Protein AF-A0A212L6D0-F1 (afdb_monomer)

Mean predicted aligned error: 15.51 Å

InterPro domains:
  IPR014729 Rossmann-like alpha/beta/alpha sandwich fold [G3DSA:3.40.50.620] (109-262)
  IPR052188 Pyridinium-3,5-bisthiocarboxylic acid mononucleotide synthase-like [PTHR43169] (103-298)

Structure (mmCIF, N/CA/C/O backbone):
data_AF-A0A212L6D0-F1
#
_entry.id   AF-A0A212L6D0-F1
#
loop_
_atom_site.group_PDB
_atom_site.id
_atom_site.type_symbol
_atom_site.label_atom_id
_atom_site.label_alt_id
_atom_site.label_comp_id
_atom_site.label_asym_id
_atom_site.label_entity_id
_atom_site.label_seq_id
_atom_site.pdbx_PDB_ins_code
_atom_site.Cartn_x
_atom_site.Cartn_y
_atom_site.Cartn_z
_atom_site.occupancy
_atom_site.B_iso_or_equiv
_atom_site.auth_seq_id
_atom_site.auth_comp_id
_atom_site.auth_asym_id
_atom_site.auth_atom_id
_atom_site.pdbx_PDB_model_num
ATOM 1 N N . MET A 1 1 ? -40.726 1.818 67.943 1.00 38.50 1 MET A N 1
ATOM 2 C CA . MET A 1 1 ? -40.107 0.473 67.888 1.00 38.50 1 MET A CA 1
ATOM 3 C C . MET A 1 1 ? -39.832 0.197 66.412 1.00 38.50 1 MET A C 1
ATOM 5 O O . MET A 1 1 ? -40.792 0.040 65.682 1.00 38.50 1 MET A O 1
ATOM 9 N N . GLY A 1 2 ? -38.655 0.478 65.840 1.00 34.44 2 GLY A N 1
ATOM 10 C CA . GLY A 1 2 ? -37.339 -0.142 66.085 1.00 34.44 2 GLY A CA 1
ATOM 11 C C . GLY A 1 2 ? -37.244 -1.408 65.209 1.00 34.44 2 GLY A C 1
ATOM 12 O O . GLY A 1 2 ? -38.088 -2.268 65.381 1.00 34.44 2 GLY A O 1
ATOM 13 N N . ALA A 1 3 ? -36.343 -1.602 64.241 1.00 35.47 3 ALA A N 1
ATOM 14 C CA . ALA A 1 3 ? -35.096 -0.932 63.886 1.00 35.47 3 ALA A CA 1
ATOM 15 C C . ALA A 1 3 ? -34.777 -1.126 62.380 1.00 35.47 3 ALA A C 1
ATOM 17 O O . ALA A 1 3 ? -35.154 -2.131 61.781 1.00 35.47 3 ALA A O 1
ATOM 18 N N . ARG A 1 4 ? -34.059 -0.160 61.788 1.00 33.72 4 ARG A N 1
ATOM 19 C CA . ARG A 1 4 ? -33.379 -0.248 60.481 1.00 33.72 4 ARG A CA 1
ATOM 20 C C . ARG A 1 4 ? -31.946 -0.750 60.705 1.00 33.72 4 ARG A C 1
ATOM 22 O O . ARG A 1 4 ? -31.299 -0.273 61.632 1.00 33.72 4 ARG A O 1
ATOM 29 N N . ALA A 1 5 ? -31.437 -1.619 59.831 1.00 37.69 5 ALA A N 1
ATOM 30 C CA . ALA A 1 5 ? -30.016 -1.970 59.753 1.00 37.69 5 ALA A CA 1
ATOM 31 C C . ALA A 1 5 ? -29.409 -1.424 58.447 1.00 37.69 5 ALA A C 1
ATOM 33 O O . ALA A 1 5 ? -29.999 -1.545 57.375 1.00 37.69 5 ALA A O 1
ATOM 34 N N . ALA A 1 6 ? -28.261 -0.764 58.590 1.00 36.19 6 ALA A N 1
ATOM 35 C CA . ALA A 1 6 ? -27.496 -0.047 57.571 1.00 36.19 6 ALA A CA 1
ATOM 36 C C . ALA A 1 6 ? -26.423 -0.947 56.906 1.00 36.19 6 ALA A C 1
ATOM 38 O O . ALA A 1 6 ? -26.093 -1.995 57.464 1.00 36.19 6 ALA A O 1
ATOM 39 N N . PRO A 1 7 ? -25.851 -0.551 55.749 1.00 39.44 7 PRO A N 1
ATOM 40 C CA . PRO A 1 7 ? -24.862 -1.346 55.023 1.00 39.44 7 PRO A CA 1
ATOM 41 C C . PRO A 1 7 ? -23.420 -1.102 55.503 1.00 39.44 7 PRO A C 1
ATOM 43 O O . PRO A 1 7 ? -23.064 -0.010 55.953 1.00 39.44 7 PRO A O 1
ATOM 46 N N . ALA A 1 8 ? -22.578 -2.130 55.364 1.00 32.75 8 ALA A N 1
ATOM 47 C CA . ALA A 1 8 ? -21.166 -2.117 55.728 1.00 32.75 8 ALA A CA 1
ATOM 48 C C . ALA A 1 8 ? -20.314 -1.319 54.722 1.00 32.75 8 ALA A C 1
ATOM 50 O O . ALA A 1 8 ? -20.326 -1.582 53.520 1.00 32.75 8 ALA A O 1
ATOM 51 N N . ARG A 1 9 ? -19.543 -0.359 55.245 1.00 31.88 9 ARG A N 1
ATOM 52 C CA . ARG A 1 9 ? -18.430 0.325 54.574 1.00 31.88 9 ARG A CA 1
ATOM 53 C C . ARG A 1 9 ? -17.124 -0.365 54.968 1.00 31.88 9 ARG A C 1
ATOM 55 O O . ARG A 1 9 ? -16.862 -0.506 56.158 1.00 31.88 9 ARG A O 1
ATOM 62 N N . PHE A 1 10 ? -16.295 -0.715 53.988 1.00 29.38 10 PHE A N 1
ATOM 63 C CA . PHE A 1 10 ? -14.881 -1.027 54.199 1.00 29.38 10 PHE A CA 1
ATOM 64 C C . PHE A 1 10 ? -14.036 0.208 53.856 1.00 29.38 10 PHE A C 1
ATOM 66 O O . PHE A 1 10 ? -14.148 0.766 52.767 1.00 29.38 10 PHE A O 1
ATOM 73 N N . PHE A 1 11 ? -13.215 0.627 54.816 1.00 27.64 11 PHE A N 1
ATOM 74 C CA . PHE A 1 11 ? -12.151 1.626 54.708 1.00 27.64 11 PHE A CA 1
ATOM 75 C C . PHE A 1 11 ? -10.842 0.929 55.082 1.00 27.64 11 PHE A C 1
ATOM 77 O O . PHE A 1 11 ? -10.840 0.231 56.085 1.00 27.64 11 PHE A O 1
ATOM 84 N N . TYR A 1 12 ? -9.785 1.130 54.296 1.00 30.92 12 TYR A N 1
ATOM 85 C CA . TYR A 1 12 ? -8.339 1.142 54.612 1.00 30.92 12 TYR A CA 1
ATOM 86 C C . TYR A 1 12 ? -7.642 1.140 53.238 1.00 30.92 12 TYR A C 1
ATOM 88 O O . TYR A 1 12 ? -8.017 0.355 52.378 1.00 30.92 12 TYR A O 1
ATOM 96 N N . GLY A 1 13 ? -6.667 1.962 52.876 1.00 28.12 13 GLY A N 1
ATOM 97 C CA . GLY A 1 13 ? -5.874 2.991 53.533 1.00 28.12 13 GLY A CA 1
ATOM 98 C C . GLY A 1 13 ? -4.704 3.245 52.572 1.00 28.12 13 GLY A C 1
ATOM 99 O O . GLY A 1 13 ? -4.047 2.297 52.152 1.00 28.12 13 GLY A O 1
ATOM 100 N N . ALA A 1 14 ? -4.499 4.490 52.148 1.00 26.52 14 ALA A N 1
ATOM 101 C CA . ALA A 1 14 ? -3.401 4.877 51.266 1.00 26.52 14 ALA A CA 1
ATOM 102 C C . ALA A 1 14 ? -2.130 5.145 52.084 1.00 26.52 14 ALA A C 1
ATOM 104 O O . ALA A 1 14 ? -2.196 5.913 53.040 1.00 26.52 14 ALA A O 1
ATOM 105 N N . VAL A 1 15 ? -0.986 4.584 51.676 1.00 31.80 15 VAL A N 1
ATOM 106 C CA . VAL A 1 15 ? 0.363 5.077 52.014 1.00 31.80 15 VAL A CA 1
ATOM 107 C C . VAL A 1 15 ? 1.294 4.793 50.824 1.00 31.80 15 VAL A C 1
ATOM 109 O O . VAL A 1 15 ? 1.390 3.657 50.366 1.00 31.80 15 VAL A O 1
ATOM 112 N N . ALA A 1 16 ? 1.949 5.837 50.315 1.00 30.02 16 ALA A N 1
ATOM 113 C CA . ALA A 1 16 ? 3.024 5.794 49.317 1.00 30.02 16 ALA A CA 1
ATOM 114 C C . ALA A 1 16 ? 4.399 6.035 50.007 1.00 30.02 16 ALA A C 1
ATOM 116 O O . ALA A 1 16 ? 4.453 6.102 51.232 1.00 30.02 16 ALA A O 1
ATOM 117 N N . PRO A 1 17 ? 5.514 6.198 49.273 1.00 37.38 17 PRO A N 1
ATOM 118 C CA . PRO A 1 17 ? 6.480 5.162 48.922 1.00 37.38 17 PRO A CA 1
ATOM 119 C C . PRO A 1 17 ? 7.820 5.307 49.678 1.00 37.38 17 PRO A C 1
ATOM 121 O O . PRO A 1 17 ? 8.204 6.403 50.075 1.00 37.38 17 PRO A O 1
ATOM 124 N N . HIS A 1 18 ? 8.592 4.221 49.789 1.00 29.52 18 HIS A N 1
ATOM 125 C CA . HIS A 1 18 ? 10.005 4.287 50.180 1.00 29.52 18 HIS A CA 1
ATOM 126 C C . HIS A 1 18 ? 10.903 3.659 49.111 1.00 29.52 18 HIS A C 1
ATOM 128 O O . HIS A 1 18 ? 10.742 2.505 48.722 1.00 29.52 18 HIS A O 1
ATOM 134 N N . ALA A 1 19 ? 11.845 4.478 48.648 1.00 26.98 19 ALA A N 1
ATOM 135 C CA . ALA A 1 19 ? 12.998 4.120 47.842 1.00 26.98 19 ALA A CA 1
ATOM 136 C C . ALA A 1 19 ? 13.930 3.154 48.589 1.00 26.98 19 ALA A C 1
ATOM 138 O O . ALA A 1 19 ? 14.039 3.252 49.805 1.00 26.98 19 ALA A O 1
ATOM 139 N N . HIS A 1 20 ? 14.639 2.290 47.856 1.00 28.92 20 HIS A N 1
ATOM 140 C CA . HIS A 1 20 ? 16.088 2.074 47.983 1.00 28.92 20 HIS A CA 1
ATOM 141 C C . HIS A 1 20 ? 16.560 1.033 46.955 1.00 28.92 20 HIS A C 1
ATOM 143 O O . HIS A 1 20 ? 16.140 -0.120 46.960 1.00 28.92 20 HIS A O 1
ATOM 149 N N . ALA A 1 21 ? 17.460 1.466 46.072 1.00 27.44 21 ALA A N 1
ATOM 150 C CA . ALA A 1 21 ? 18.316 0.601 45.268 1.00 27.44 21 ALA A CA 1
ATOM 151 C C . ALA A 1 21 ? 19.416 -0.034 46.137 1.00 27.44 21 ALA A C 1
ATOM 153 O O . ALA A 1 21 ? 19.809 0.561 47.146 1.00 27.44 21 ALA A O 1
ATOM 154 N N . PRO A 1 22 ? 20.027 -1.136 45.672 1.00 30.22 22 PRO A N 1
ATOM 155 C CA . PRO A 1 22 ? 21.449 -1.321 45.906 1.00 30.22 22 PRO A CA 1
ATOM 156 C C . PRO A 1 22 ? 22.227 -1.580 44.612 1.00 30.22 22 PRO A C 1
ATOM 158 O O . PRO A 1 22 ? 21.891 -2.425 43.785 1.00 30.22 22 PRO A O 1
ATOM 161 N N . SER A 1 23 ? 23.320 -0.833 44.489 1.00 25.72 23 SER A N 1
ATOM 162 C CA . SER A 1 23 ? 24.443 -1.085 43.598 1.00 25.72 23 SER A CA 1
ATOM 163 C C . SER A 1 23 ? 25.218 -2.329 44.034 1.00 25.72 23 SER A C 1
ATOM 165 O O . SER A 1 23 ? 25.526 -2.453 45.218 1.00 25.72 23 SER A O 1
ATOM 167 N N . PHE A 1 24 ? 25.677 -3.147 43.088 1.00 27.58 24 PHE A N 1
ATOM 168 C CA . PHE A 1 24 ? 26.838 -4.011 43.303 1.00 27.58 24 PHE A CA 1
ATOM 169 C C . PHE A 1 24 ? 27.810 -3.899 42.122 1.00 27.58 24 PHE A C 1
ATOM 171 O O . PHE A 1 24 ? 27.491 -4.235 40.984 1.00 27.58 24 PHE A O 1
ATOM 178 N N . ARG A 1 25 ? 29.008 -3.388 42.427 1.00 26.41 25 ARG A N 1
ATOM 179 C CA . ARG A 1 25 ? 30.242 -3.498 41.641 1.00 26.41 25 ARG A CA 1
ATOM 180 C C . ARG A 1 25 ? 31.209 -4.423 42.386 1.00 26.41 25 ARG A C 1
ATOM 182 O O . ARG A 1 25 ? 31.272 -4.351 43.610 1.00 26.41 25 ARG A O 1
ATOM 189 N N . ASN A 1 26 ? 32.012 -5.135 41.588 1.00 27.66 26 ASN A N 1
ATOM 190 C CA . ASN A 1 26 ? 33.312 -5.804 41.819 1.00 27.66 26 ASN A CA 1
ATOM 191 C C . ASN A 1 26 ? 33.210 -7.314 41.546 1.00 27.66 26 ASN A C 1
ATOM 193 O O . ASN A 1 26 ? 32.371 -7.966 42.145 1.00 27.66 26 ASN A O 1
ATOM 197 N N . ALA A 1 27 ? 33.891 -7.935 40.575 1.00 25.94 27 ALA A N 1
ATOM 198 C CA . ALA A 1 27 ? 35.272 -7.895 40.055 1.00 25.94 27 ALA A CA 1
ATOM 199 C C . ALA A 1 27 ? 36.012 -9.198 40.422 1.00 25.94 27 ALA A C 1
ATOM 201 O O . ALA A 1 27 ? 36.077 -9.539 41.598 1.00 25.94 27 ALA A O 1
ATOM 202 N N . ARG A 1 28 ? 36.678 -9.781 39.403 1.00 27.38 28 ARG A N 1
ATOM 203 C CA . ARG A 1 28 ? 37.633 -10.923 39.408 1.00 27.38 28 ARG A CA 1
ATOM 204 C C . ARG A 1 28 ? 36.931 -12.296 39.505 1.00 27.38 28 ARG A C 1
ATOM 206 O O . ARG A 1 28 ? 35.978 -12.427 40.246 1.00 27.38 28 ARG A O 1
ATOM 213 N N . GLU A 1 29 ? 37.251 -13.326 38.719 1.00 27.86 29 GLU A N 1
ATOM 214 C CA . GLU A 1 29 ? 38.544 -13.816 38.220 1.00 27.86 29 GLU A CA 1
ATOM 215 C C . GLU A 1 29 ? 38.419 -14.522 36.846 1.00 27.86 29 GLU A C 1
ATOM 217 O O . GLU A 1 29 ? 37.369 -15.055 36.493 1.00 27.86 29 GLU A O 1
ATOM 222 N N . LYS A 1 30 ? 39.516 -14.524 36.073 1.00 26.84 30 LYS A N 1
ATOM 223 C CA . LYS A 1 30 ? 39.726 -15.364 34.876 1.00 26.84 30 LYS A CA 1
ATOM 224 C C . LYS A 1 30 ? 40.267 -16.740 35.291 1.00 26.84 30 LYS A C 1
ATOM 226 O O . LYS A 1 30 ? 41.012 -16.801 36.267 1.00 26.84 30 LYS A O 1
ATOM 231 N N . PRO A 1 31 ? 40.114 -17.757 34.428 1.00 30.00 31 PRO A N 1
ATOM 232 C CA . PRO A 1 31 ? 41.251 -18.612 34.107 1.00 30.00 31 PRO A CA 1
ATOM 233 C C . PRO A 1 31 ? 41.596 -18.577 32.616 1.00 30.00 31 PRO A C 1
ATOM 235 O O . PRO A 1 31 ? 40.745 -18.455 31.736 1.00 30.00 31 PRO A O 1
ATOM 238 N N . GLU A 1 32 ? 42.898 -18.639 32.376 1.00 27.30 32 GLU A N 1
ATOM 239 C CA . GLU A 1 32 ? 43.568 -18.766 31.090 1.00 27.30 32 GLU A CA 1
ATOM 240 C C . GLU A 1 32 ? 43.300 -20.141 30.468 1.00 27.30 32 GLU A C 1
ATOM 242 O O . GLU A 1 32 ? 43.440 -21.150 31.152 1.00 27.30 32 GLU A O 1
ATOM 247 N N . GLU A 1 33 ? 43.054 -20.209 29.155 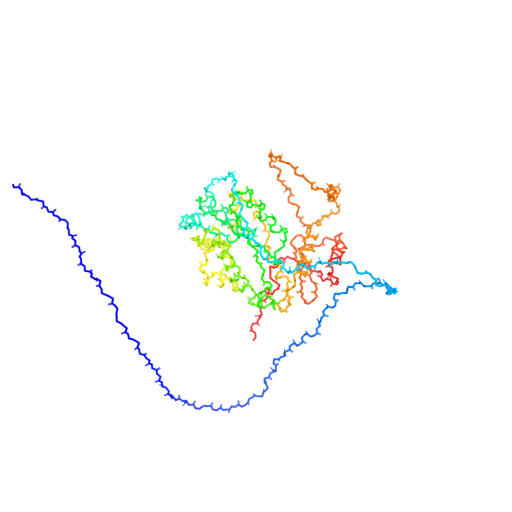1.00 30.36 33 GLU A N 1
ATOM 248 C CA . GLU A 1 33 ? 43.384 -21.422 28.404 1.00 30.36 33 GLU A CA 1
ATOM 249 C C . GLU A 1 33 ? 43.765 -21.142 26.938 1.00 30.36 33 GLU A C 1
ATOM 251 O O . GLU A 1 33 ? 42.964 -20.747 26.097 1.00 30.36 33 GLU A O 1
ATOM 256 N N . ARG A 1 34 ? 45.067 -21.340 26.694 1.00 28.72 34 ARG A N 1
ATOM 257 C CA . ARG A 1 34 ? 45.763 -21.817 25.485 1.00 28.72 34 ARG A CA 1
ATOM 258 C C . ARG A 1 34 ? 45.361 -21.278 24.105 1.00 28.72 34 ARG A C 1
ATOM 260 O O . ARG A 1 34 ? 44.465 -21.765 23.425 1.00 28.72 34 ARG A O 1
ATOM 267 N N . GLN A 1 35 ? 46.270 -20.443 23.600 1.00 27.47 35 GLN A N 1
ATOM 268 C CA . GLN A 1 35 ? 46.582 -20.270 22.182 1.00 27.47 35 GLN A CA 1
ATOM 269 C C . GLN A 1 35 ? 46.797 -21.616 21.457 1.00 27.47 35 GLN A C 1
ATOM 271 O O . GLN A 1 35 ? 47.703 -22.383 21.792 1.00 27.47 35 GLN A O 1
ATOM 276 N N . ARG A 1 36 ? 46.055 -21.831 20.368 1.00 30.50 36 ARG A N 1
ATOM 277 C CA . ARG A 1 36 ? 46.567 -22.473 19.149 1.00 30.50 36 ARG A CA 1
ATOM 278 C C . ARG A 1 36 ? 46.168 -21.600 17.969 1.00 30.50 36 ARG A C 1
ATOM 280 O O . ARG A 1 36 ? 44.989 -21.436 17.680 1.00 30.50 36 ARG A O 1
ATOM 287 N N . GLY A 1 37 ? 47.170 -21.000 17.335 1.00 25.72 37 GLY A N 1
ATOM 288 C CA . GLY A 1 37 ? 46.987 -20.185 16.146 1.00 25.72 37 GLY A CA 1
ATOM 289 C C . GLY A 1 37 ? 46.530 -21.027 14.962 1.00 25.72 37 GLY A C 1
ATOM 290 O O . GLY A 1 37 ? 47.140 -22.049 14.648 1.00 25.72 37 GLY A O 1
ATOM 291 N N . ILE A 1 38 ? 45.502 -20.542 14.275 1.00 29.17 38 ILE A N 1
ATOM 292 C CA . ILE A 1 38 ? 45.247 -20.847 12.872 1.00 29.17 38 ILE A CA 1
ATOM 293 C C . ILE A 1 38 ? 45.046 -19.511 12.157 1.00 29.17 38 ILE A C 1
ATOM 295 O O . ILE A 1 38 ? 44.433 -18.578 12.666 1.00 29.17 38 ILE A O 1
ATOM 299 N N . ARG A 1 39 ? 45.730 -19.428 11.022 1.00 27.44 39 ARG A N 1
ATOM 300 C CA . ARG A 1 39 ? 46.012 -18.266 10.188 1.00 27.44 39 ARG A CA 1
ATOM 301 C C . ARG A 1 39 ? 44.765 -17.827 9.417 1.00 27.44 39 ARG A C 1
ATOM 303 O O . ARG A 1 39 ? 44.014 -18.681 8.967 1.00 27.44 39 ARG A O 1
ATOM 310 N N . GLY A 1 40 ? 44.676 -16.522 9.157 1.00 26.83 40 GLY A N 1
ATOM 311 C CA . GLY A 1 40 ? 43.981 -15.961 7.994 1.00 26.83 40 GLY A CA 1
ATOM 312 C C . GLY A 1 40 ? 42.479 -15.747 8.158 1.00 26.83 40 GLY A C 1
ATOM 313 O O . GLY A 1 40 ? 41.686 -16.577 7.734 1.00 26.83 40 GLY A O 1
ATOM 314 N N . ALA A 1 41 ? 42.097 -14.588 8.694 1.00 25.22 41 ALA A N 1
ATOM 315 C CA . ALA A 1 41 ? 40.804 -13.990 8.381 1.00 25.22 41 ALA A CA 1
ATOM 316 C C . ALA A 1 41 ? 40.793 -13.594 6.889 1.00 25.22 41 ALA A C 1
ATOM 318 O O . ALA A 1 41 ? 41.785 -13.014 6.436 1.00 25.22 41 ALA A O 1
ATOM 319 N N . PRO A 1 42 ? 39.733 -13.864 6.110 1.00 28.98 42 PRO A N 1
ATOM 320 C CA . PRO A 1 42 ? 39.534 -13.145 4.868 1.00 28.98 42 PRO A CA 1
ATOM 321 C C . PRO A 1 42 ? 38.993 -11.757 5.218 1.00 28.98 42 PRO A C 1
ATOM 323 O O . PRO A 1 42 ? 37.971 -11.624 5.887 1.00 28.98 42 PRO A O 1
ATOM 326 N N . GLU A 1 43 ? 39.733 -10.738 4.795 1.00 26.77 43 GLU A N 1
ATOM 327 C CA . GLU A 1 43 ? 39.340 -9.334 4.827 1.00 26.77 43 GLU A CA 1
ATOM 328 C C . GLU A 1 43 ? 37.911 -9.148 4.297 1.00 26.77 43 GLU A C 1
ATOM 330 O O . GLU A 1 43 ? 37.557 -9.633 3.216 1.00 26.77 43 GLU A O 1
ATOM 335 N N . GLU A 1 44 ? 37.109 -8.393 5.051 1.00 26.23 44 GLU A N 1
ATOM 336 C CA . GLU A 1 44 ? 35.919 -7.719 4.546 1.00 26.23 44 GLU A CA 1
ATOM 337 C C . GLU A 1 44 ? 36.306 -6.938 3.288 1.00 26.23 44 GLU A C 1
ATOM 339 O O . GLU A 1 44 ? 36.960 -5.895 3.349 1.00 26.23 44 GLU A O 1
ATOM 344 N N . ARG A 1 45 ? 35.900 -7.436 2.118 1.00 25.12 45 ARG A N 1
ATOM 345 C CA . ARG A 1 45 ? 35.954 -6.640 0.894 1.00 25.12 45 ARG A CA 1
ATOM 346 C C . ARG A 1 45 ? 34.925 -5.526 1.027 1.00 25.12 45 ARG A C 1
ATOM 348 O O . ARG A 1 45 ? 33.758 -5.701 0.684 1.00 25.12 45 ARG A O 1
ATOM 355 N N . GLN A 1 46 ? 35.378 -4.369 1.500 1.00 23.23 46 GLN A N 1
ATOM 356 C CA . GLN A 1 46 ? 34.760 -3.090 1.181 1.00 23.23 46 GLN A CA 1
ATOM 357 C C . GLN A 1 46 ? 34.652 -2.995 -0.344 1.00 23.23 46 GLN A C 1
ATOM 359 O O . GLN A 1 46 ? 35.626 -2.717 -1.044 1.00 23.23 46 GLN A O 1
ATOM 364 N N . TYR A 1 47 ? 33.459 -3.246 -0.878 1.00 23.44 47 TYR A N 1
ATOM 365 C CA . TYR A 1 47 ? 33.133 -2.857 -2.239 1.00 23.44 47 TYR A CA 1
ATOM 366 C C . TYR A 1 47 ? 33.024 -1.330 -2.266 1.00 23.44 47 TYR A C 1
ATOM 368 O O . TYR A 1 47 ? 31.960 -0.753 -2.055 1.00 23.44 47 TYR A O 1
ATOM 376 N N . HIS A 1 48 ? 34.147 -0.660 -2.520 1.00 23.61 48 HIS A N 1
ATOM 377 C CA . HIS A 1 48 ? 34.135 0.691 -3.064 1.00 23.61 48 HIS A CA 1
ATOM 378 C C . HIS A 1 48 ? 33.559 0.628 -4.485 1.00 23.61 48 HIS A C 1
ATOM 380 O O . HIS A 1 48 ? 34.270 0.402 -5.460 1.00 23.61 48 HIS A O 1
ATOM 386 N N . MET A 1 49 ? 32.241 0.794 -4.596 1.00 24.67 49 MET A N 1
ATOM 387 C CA . MET A 1 49 ? 31.557 0.990 -5.872 1.00 24.67 49 MET A CA 1
ATOM 388 C C . MET A 1 49 ? 31.708 2.453 -6.302 1.00 24.67 49 MET A C 1
ATOM 390 O O . MET A 1 49 ? 30.851 3.295 -6.054 1.00 24.67 49 MET A O 1
ATOM 394 N N . THR A 1 50 ? 32.811 2.764 -6.980 1.00 28.52 50 THR A N 1
ATOM 395 C CA . THR A 1 50 ? 32.912 3.949 -7.841 1.00 28.52 50 THR A CA 1
ATOM 396 C C . THR A 1 50 ? 32.414 3.599 -9.240 1.00 28.52 50 THR A C 1
ATOM 398 O O . THR A 1 50 ? 33.211 3.412 -10.152 1.00 28.52 50 THR A O 1
ATOM 401 N N . HIS A 1 51 ? 31.098 3.527 -9.431 1.00 27.45 51 HIS A N 1
ATOM 402 C CA . HIS A 1 51 ? 30.497 3.579 -10.766 1.00 27.45 51 HIS A CA 1
ATOM 403 C C . HIS A 1 51 ? 29.244 4.451 -10.718 1.00 27.45 51 HIS A C 1
ATOM 405 O O . HIS A 1 51 ? 28.132 3.984 -10.502 1.00 27.45 51 HIS A O 1
ATOM 411 N N . LYS A 1 52 ? 29.441 5.758 -10.930 1.00 26.61 52 LYS A N 1
ATOM 412 C CA . LYS A 1 52 ? 28.355 6.661 -11.314 1.00 26.61 52 LYS A CA 1
ATOM 413 C C . LYS A 1 52 ? 27.835 6.174 -12.664 1.00 26.61 52 LYS A C 1
ATOM 415 O O . LYS A 1 52 ? 28.540 6.286 -13.667 1.00 26.61 52 LYS A O 1
ATOM 420 N N . HIS A 1 53 ? 26.631 5.613 -12.698 1.00 33.97 53 HIS A N 1
ATOM 421 C CA . HIS A 1 53 ? 25.949 5.380 -13.961 1.00 33.97 53 HIS A CA 1
ATOM 422 C C . HIS A 1 53 ? 25.645 6.743 -14.584 1.00 33.97 53 HIS A C 1
ATOM 424 O O . HIS A 1 53 ? 24.854 7.531 -14.070 1.00 33.97 53 HIS A O 1
ATOM 430 N N . HIS A 1 54 ? 26.357 7.051 -15.667 1.00 27.97 54 HIS A N 1
ATOM 431 C CA . HIS A 1 54 ? 26.112 8.230 -16.478 1.00 27.97 54 HIS A CA 1
ATOM 432 C C . HIS A 1 54 ? 24.757 8.081 -17.173 1.00 27.97 54 HIS A C 1
ATOM 434 O O . HIS A 1 54 ? 24.649 7.421 -18.202 1.00 27.97 54 HIS A O 1
ATOM 440 N N . PHE A 1 55 ? 23.735 8.734 -16.624 1.00 32.56 55 PHE A N 1
ATOM 441 C CA . PHE A 1 55 ? 22.549 9.105 -17.384 1.00 32.56 55 PHE A CA 1
ATOM 442 C C . PHE A 1 55 ? 22.984 10.190 -18.382 1.00 32.56 55 PHE A C 1
ATOM 444 O O . PHE A 1 55 ? 23.379 11.296 -17.997 1.00 32.56 55 PHE A O 1
ATOM 451 N N . THR A 1 56 ? 23.048 9.855 -19.667 1.00 29.12 56 THR A N 1
ATOM 452 C CA . THR A 1 56 ? 23.527 10.764 -20.713 1.00 29.12 56 THR A CA 1
ATOM 453 C C . THR A 1 56 ? 22.485 11.843 -20.997 1.00 29.12 56 THR A C 1
ATOM 455 O O . THR A 1 56 ? 21.505 11.638 -21.705 1.00 29.12 56 THR A O 1
ATOM 458 N N . LYS A 1 57 ? 22.725 13.045 -20.463 1.00 29.03 57 LYS A N 1
ATOM 459 C CA . LYS A 1 57 ? 22.012 14.269 -20.845 1.00 29.03 57 LYS A CA 1
ATOM 460 C C . LYS A 1 57 ? 22.496 14.698 -22.234 1.00 29.03 57 LYS A C 1
ATOM 462 O O . LYS A 1 57 ? 23.653 15.087 -22.390 1.00 29.03 57 LYS A O 1
ATOM 467 N N . ALA A 1 58 ? 21.637 14.614 -23.247 1.00 27.95 58 ALA A N 1
ATOM 468 C CA . ALA A 1 58 ? 21.957 15.087 -24.591 1.00 27.95 58 ALA A CA 1
ATOM 469 C C . ALA A 1 58 ? 22.213 16.611 -24.583 1.00 27.95 58 ALA A C 1
ATOM 471 O O . ALA A 1 58 ? 21.359 17.394 -24.167 1.00 27.95 58 ALA A O 1
ATOM 472 N N . ARG A 1 59 ? 23.397 17.038 -25.042 1.00 28.17 59 ARG A N 1
ATOM 473 C CA . ARG A 1 59 ? 23.729 18.431 -25.388 1.00 28.17 59 ARG A CA 1
ATOM 474 C C . ARG A 1 59 ? 24.146 18.474 -26.856 1.00 28.17 59 ARG A C 1
ATOM 476 O O . ARG A 1 59 ? 25.037 17.726 -27.246 1.00 28.17 59 ARG A O 1
ATOM 483 N N . GLY A 1 60 ? 23.570 19.388 -27.633 1.00 26.39 60 GLY A N 1
ATOM 484 C CA . GLY A 1 60 ? 24.035 19.727 -28.978 1.00 26.39 60 GLY A CA 1
ATOM 485 C C . GLY A 1 60 ? 23.985 21.240 -29.216 1.00 26.39 60 GLY A C 1
ATOM 486 O O . GLY A 1 60 ? 22.901 21.795 -29.111 1.00 26.39 60 GLY A O 1
ATOM 487 N N . GLY A 1 61 ? 25.165 21.828 -29.506 1.00 25.41 61 GLY A N 1
ATOM 488 C CA . GLY A 1 61 ? 25.495 23.070 -30.258 1.00 25.41 61 GLY A CA 1
ATOM 489 C C . GLY A 1 61 ? 24.822 24.403 -29.874 1.00 25.41 61 GLY A C 1
ATOM 490 O O . GLY A 1 61 ? 23.656 24.435 -29.538 1.00 25.41 61 GLY A O 1
ATOM 491 N N . ALA A 1 62 ? 25.433 25.587 -29.952 1.00 26.34 62 ALA A N 1
ATOM 492 C CA . ALA A 1 62 ? 26.754 26.058 -30.362 1.00 26.34 62 ALA A CA 1
ATOM 493 C C . ALA A 1 62 ? 26.962 27.463 -29.740 1.00 26.34 62 ALA A C 1
ATOM 495 O O . ALA A 1 62 ? 25.994 28.139 -29.395 1.00 26.34 62 ALA A O 1
ATOM 496 N N . ALA A 1 63 ? 28.215 27.890 -29.574 1.00 25.50 63 ALA A N 1
ATOM 497 C CA . ALA A 1 63 ? 28.575 29.178 -28.984 1.00 25.50 63 ALA A CA 1
ATOM 498 C C . ALA A 1 63 ? 28.328 30.355 -29.945 1.00 25.50 63 ALA A C 1
ATOM 500 O O . ALA A 1 63 ? 28.778 30.308 -31.089 1.00 25.50 63 ALA A O 1
ATOM 501 N N . VAL A 1 64 ? 27.703 31.431 -29.450 1.00 27.58 64 VAL A N 1
ATOM 502 C CA . VAL A 1 64 ? 27.762 32.777 -30.046 1.00 27.58 64 VAL A CA 1
ATOM 503 C C . VAL A 1 64 ? 27.870 33.818 -28.922 1.00 27.58 64 VAL A C 1
ATOM 505 O O . VAL A 1 64 ? 27.382 33.612 -27.814 1.00 27.58 64 VAL A O 1
ATOM 508 N N . SER A 1 65 ? 28.610 34.877 -29.230 1.00 25.42 65 SER A N 1
ATOM 509 C CA . SER A 1 65 ? 29.232 35.912 -28.400 1.00 25.42 65 SER A CA 1
ATOM 510 C C . SER A 1 65 ? 28.343 36.699 -27.434 1.00 25.42 65 SER A C 1
ATOM 512 O O . SER A 1 65 ? 27.184 36.989 -27.711 1.00 25.42 65 SER A O 1
ATOM 514 N N . ALA A 1 66 ? 28.988 37.135 -26.349 1.00 28.17 66 ALA A N 1
ATOM 515 C CA . ALA A 1 66 ? 28.494 38.044 -25.327 1.00 28.17 66 ALA A CA 1
ATOM 516 C C . ALA A 1 66 ? 28.131 39.437 -25.869 1.00 28.17 66 ALA A C 1
ATOM 518 O O . ALA A 1 66 ? 28.951 40.091 -26.512 1.00 28.17 66 ALA A O 1
ATOM 519 N N . THR A 1 67 ? 26.945 39.906 -25.491 1.00 25.58 67 THR A N 1
ATOM 520 C CA . THR A 1 67 ? 26.615 41.322 -25.305 1.00 25.58 67 THR A CA 1
ATOM 521 C C . THR A 1 67 ? 25.746 41.431 -24.058 1.00 25.58 67 THR A C 1
ATOM 523 O O . THR A 1 67 ? 24.798 40.665 -23.887 1.00 25.58 67 THR A O 1
ATOM 526 N N . GLU A 1 68 ? 26.144 42.334 -23.170 1.00 31.70 68 GLU A N 1
ATOM 527 C CA . GLU A 1 68 ? 25.465 42.692 -21.931 1.00 31.70 68 GLU A CA 1
ATOM 528 C C . GLU A 1 68 ? 24.070 43.249 -22.229 1.00 31.70 68 GLU A C 1
ATOM 530 O O . GLU A 1 68 ? 23.945 44.192 -22.998 1.00 31.70 68 GLU A O 1
ATOM 535 N N . ASP A 1 69 ? 23.047 42.646 -21.626 1.00 26.00 69 ASP A N 1
ATOM 536 C CA . ASP A 1 69 ? 21.837 43.317 -21.144 1.00 26.00 69 ASP A CA 1
ATOM 537 C C . ASP A 1 69 ? 21.041 42.300 -20.316 1.00 26.00 69 ASP A C 1
ATOM 539 O O . ASP A 1 69 ? 20.502 41.316 -20.824 1.00 26.00 69 ASP A O 1
ATOM 543 N N . ALA A 1 70 ? 21.036 42.500 -19.000 1.00 29.50 70 ALA A N 1
ATOM 544 C CA . ALA A 1 70 ? 20.339 41.654 -18.044 1.00 29.50 70 ALA A CA 1
ATOM 545 C C . ALA A 1 70 ? 18.917 42.180 -17.794 1.00 29.50 70 ALA A C 1
ATOM 547 O O . ALA A 1 70 ? 18.761 43.302 -17.311 1.00 29.50 70 ALA A O 1
ATOM 548 N N . PRO A 1 71 ? 17.884 41.342 -17.979 1.00 24.77 71 PRO A N 1
ATOM 549 C CA . PRO A 1 71 ? 16.659 41.440 -17.210 1.00 24.77 71 PRO A CA 1
ATOM 550 C C . PRO A 1 71 ? 16.506 40.229 -16.280 1.00 24.77 71 PRO A C 1
ATOM 552 O O . PRO A 1 71 ? 16.796 39.084 -16.622 1.00 24.77 71 PRO A O 1
ATOM 555 N N . ALA A 1 72 ? 16.063 40.525 -15.062 1.00 36.19 72 ALA A N 1
ATOM 556 C CA . ALA A 1 72 ? 15.898 39.607 -13.949 1.00 36.19 72 ALA A CA 1
ATOM 557 C C . ALA A 1 72 ? 15.027 38.379 -14.281 1.00 36.19 72 ALA A C 1
ATOM 559 O O . ALA A 1 72 ? 13.839 38.508 -14.567 1.00 36.19 72 ALA A O 1
ATOM 560 N N . THR A 1 73 ? 15.590 37.180 -14.119 1.00 26.45 73 THR A N 1
ATOM 561 C CA . THR A 1 73 ? 14.831 35.933 -13.952 1.00 26.45 73 THR A CA 1
ATOM 562 C C . THR A 1 73 ? 15.091 35.388 -12.553 1.00 26.45 73 THR A C 1
ATOM 564 O O . THR A 1 73 ? 15.983 34.570 -12.331 1.00 26.45 73 THR A O 1
ATOM 567 N N . GLY A 1 74 ? 14.323 35.885 -11.588 1.00 25.66 74 GLY A N 1
ATOM 568 C CA . GLY A 1 74 ? 14.208 35.271 -10.273 1.00 25.66 74 GLY A CA 1
ATOM 569 C C . GLY A 1 74 ? 13.241 34.095 -10.343 1.00 25.66 74 GLY A C 1
ATOM 570 O O . GLY A 1 74 ? 12.049 34.278 -10.146 1.00 25.66 74 GLY A O 1
ATOM 571 N N . PHE A 1 75 ? 13.755 32.895 -10.601 1.00 27.19 75 PHE A N 1
ATOM 572 C CA . PHE A 1 75 ? 13.129 31.667 -10.111 1.00 27.19 75 PHE A CA 1
ATOM 573 C C . PHE A 1 75 ? 13.939 31.198 -8.906 1.00 27.19 75 PHE A C 1
ATOM 575 O O . PHE A 1 75 ? 14.733 30.264 -8.966 1.00 27.19 75 PHE A O 1
ATOM 582 N N . THR A 1 76 ? 13.782 31.931 -7.807 1.00 28.98 76 THR A N 1
ATOM 583 C CA . THR A 1 76 ? 14.094 31.436 -6.470 1.00 28.98 76 THR A CA 1
ATOM 584 C C . THR A 1 76 ? 12.873 30.670 -5.980 1.00 28.98 76 THR A C 1
ATOM 586 O O . THR A 1 76 ? 12.024 31.237 -5.299 1.00 28.98 76 THR A O 1
ATOM 589 N N . GLU A 1 77 ? 12.769 29.393 -6.330 1.00 30.27 77 GLU A N 1
ATOM 590 C CA . GLU A 1 77 ? 11.957 28.469 -5.542 1.00 30.27 77 GLU A CA 1
ATOM 591 C C . GLU A 1 77 ? 12.894 27.531 -4.785 1.00 30.27 77 GLU A C 1
ATOM 593 O O . GLU A 1 77 ? 13.451 26.564 -5.298 1.00 30.27 77 GLU A O 1
ATOM 598 N N . THR A 1 78 ? 13.112 27.915 -3.532 1.00 29.56 78 THR A N 1
ATOM 599 C CA . THR A 1 78 ? 13.489 27.065 -2.403 1.00 29.56 78 THR A CA 1
ATOM 600 C C . THR A 1 78 ? 12.623 25.793 -2.403 1.00 29.56 78 THR A C 1
ATOM 602 O O . THR A 1 78 ? 11.443 25.903 -2.743 1.00 29.56 78 THR A O 1
ATOM 605 N N . PRO A 1 79 ? 13.128 24.608 -1.995 1.00 29.42 79 PRO A N 1
ATOM 606 C CA . PRO A 1 79 ? 12.306 23.401 -1.891 1.00 29.42 79 PRO A CA 1
ATOM 607 C C . PRO A 1 79 ? 11.057 23.704 -1.057 1.00 29.42 79 PRO A C 1
ATOM 609 O O . PRO A 1 79 ? 11.174 24.102 0.105 1.00 29.42 79 PRO A O 1
ATOM 612 N N . GLN A 1 80 ? 9.874 23.606 -1.666 1.00 30.88 80 GLN A N 1
ATOM 613 C CA . GLN A 1 80 ? 8.620 23.922 -0.991 1.00 30.88 80 GLN A CA 1
ATOM 614 C C . GLN A 1 80 ? 8.435 22.979 0.201 1.00 30.88 80 GLN A C 1
ATOM 616 O O . GLN A 1 80 ? 8.463 21.756 0.070 1.00 30.88 80 GLN A O 1
ATOM 621 N N . ALA A 1 81 ? 8.278 23.583 1.378 1.00 31.78 81 ALA A N 1
ATOM 622 C CA . ALA A 1 81 ? 7.958 22.903 2.618 1.00 31.78 81 ALA A CA 1
ATOM 623 C C . ALA A 1 81 ? 6.632 22.131 2.496 1.00 31.78 81 ALA A C 1
ATOM 625 O O . ALA A 1 81 ? 5.693 22.583 1.840 1.00 31.78 81 ALA A O 1
ATOM 626 N N . LEU A 1 82 ? 6.587 20.976 3.165 1.00 33.72 82 LEU A N 1
ATOM 627 C CA . LEU A 1 82 ? 5.433 20.085 3.302 1.00 33.72 82 LEU A CA 1
ATOM 628 C C . LEU A 1 82 ? 4.157 20.884 3.637 1.00 33.72 82 LEU A C 1
ATOM 630 O O . LEU A 1 82 ? 4.128 21.638 4.609 1.00 33.72 82 LEU A O 1
ATOM 634 N N . SER A 1 83 ? 3.114 20.726 2.819 1.00 35.75 83 SER A N 1
ATOM 635 C CA . SER A 1 83 ? 1.800 21.361 3.009 1.00 35.75 83 SER A CA 1
ATOM 636 C C . SER A 1 83 ? 0.842 20.435 3.789 1.00 35.75 83 SER A C 1
ATOM 638 O O . SER A 1 83 ? 1.080 19.227 3.818 1.00 35.75 83 SER A O 1
ATOM 640 N N . PRO A 1 84 ? -0.218 20.958 4.435 1.00 47.34 84 PRO A N 1
ATOM 641 C CA . PRO A 1 84 ? -0.918 20.272 5.521 1.00 47.34 84 PRO A CA 1
ATOM 642 C C . PRO A 1 84 ? -1.806 19.108 5.068 1.00 47.34 84 PRO A C 1
ATOM 644 O O . PRO A 1 84 ? -2.241 19.017 3.917 1.00 47.34 84 PRO A O 1
ATOM 647 N N . ALA A 1 85 ? -2.109 18.236 6.031 1.00 55.94 85 ALA A N 1
ATOM 648 C CA . ALA A 1 85 ? -2.945 17.067 5.835 1.00 55.94 85 ALA A CA 1
ATOM 649 C C . ALA A 1 85 ? -4.359 17.435 5.341 1.00 55.94 85 ALA A C 1
ATOM 651 O O . ALA A 1 85 ? -4.992 18.369 5.836 1.00 55.94 85 ALA A O 1
ATOM 652 N N . GLN A 1 86 ? -4.871 16.694 4.354 1.00 71.25 86 GLN A N 1
ATOM 653 C CA . GLN A 1 86 ? -6.165 16.983 3.718 1.00 71.25 86 GLN A CA 1
ATOM 654 C C . GLN A 1 86 ? -7.236 15.994 4.177 1.00 71.25 86 GLN A C 1
ATOM 656 O O . GLN A 1 86 ? -7.059 14.787 4.017 1.00 71.25 86 GLN A O 1
ATOM 661 N N . TYR A 1 87 ? -8.353 16.502 4.709 1.00 64.06 87 TYR A N 1
ATOM 662 C CA . TYR A 1 87 ? -9.489 15.696 5.169 1.00 64.06 87 TYR A CA 1
ATOM 663 C C . TYR A 1 87 ? -10.590 15.612 4.098 1.00 64.06 87 TYR A C 1
ATOM 665 O O . TYR A 1 87 ? -11.072 16.640 3.621 1.00 64.06 87 TYR A O 1
ATOM 673 N N . LEU A 1 88 ? -11.012 14.400 3.727 1.00 66.69 88 LEU A N 1
ATOM 674 C CA . LEU A 1 88 ? -12.105 14.152 2.777 1.00 66.69 88 LEU A CA 1
ATOM 675 C C . LEU A 1 88 ? -13.390 13.679 3.497 1.00 66.69 88 LEU A C 1
ATOM 677 O O . LEU A 1 88 ? -13.294 12.834 4.390 1.00 66.69 88 LEU A O 1
ATOM 681 N N . PRO A 1 89 ? -14.583 14.188 3.113 1.00 51.94 89 PRO A N 1
ATOM 682 C CA . PRO A 1 89 ? -15.860 13.896 3.780 1.00 51.94 89 PRO A CA 1
ATOM 683 C C . PRO A 1 89 ? -16.480 12.530 3.410 1.00 51.94 89 PRO A C 1
ATOM 685 O O . PRO A 1 89 ? -16.063 11.876 2.455 1.00 51.94 89 PRO A O 1
ATOM 688 N N . GLN A 1 90 ? -17.511 12.124 4.168 1.00 48.25 90 GLN A N 1
ATOM 689 C CA . GLN A 1 90 ? -18.271 10.871 4.007 1.00 48.25 90 GLN A CA 1
ATOM 690 C C . GLN A 1 90 ? -19.319 10.925 2.871 1.00 48.25 90 GLN A C 1
ATOM 692 O O . GLN A 1 90 ? -19.875 11.978 2.573 1.00 48.25 90 GLN A O 1
ATOM 697 N N . ALA A 1 91 ? -19.657 9.761 2.311 1.00 48.19 91 ALA A N 1
ATOM 698 C CA . ALA A 1 91 ? -20.719 9.510 1.329 1.00 48.19 91 ALA A CA 1
ATOM 699 C C . ALA A 1 91 ? -21.589 8.320 1.793 1.00 48.19 91 ALA A C 1
ATOM 701 O O . ALA A 1 91 ? -21.110 7.429 2.492 1.00 48.19 91 ALA A O 1
ATOM 702 N N . GLN A 1 92 ? -22.884 8.317 1.463 1.00 41.81 92 GLN A N 1
ATOM 703 C CA . GLN A 1 92 ? -23.881 7.435 2.091 1.00 41.81 92 GLN A CA 1
ATOM 704 C C . GLN A 1 92 ? -24.083 6.090 1.366 1.00 41.81 92 GLN A C 1
ATOM 706 O O . GLN A 1 92 ? -24.184 6.053 0.143 1.00 41.81 92 GLN A O 1
ATOM 711 N N . GLY A 1 93 ? -24.267 5.016 2.153 1.00 48.25 93 GLY A N 1
ATOM 712 C CA . GLY A 1 93 ? -24.875 3.740 1.739 1.00 48.25 93 GLY A CA 1
ATOM 713 C C . GLY A 1 93 ? -23.935 2.526 1.759 1.00 48.25 93 GLY A C 1
ATOM 714 O O . GLY A 1 93 ? -23.252 2.254 0.777 1.00 48.25 93 GLY A O 1
ATOM 715 N N . LEU A 1 94 ? -23.938 1.748 2.850 1.00 56.19 94 LEU A N 1
ATOM 716 C CA . LEU A 1 94 ? -23.206 0.474 2.972 1.00 56.19 94 LEU A CA 1
ATOM 717 C C . LEU A 1 94 ? -24.178 -0.699 3.189 1.00 56.19 94 LEU A C 1
ATOM 719 O O . LEU A 1 94 ? -25.182 -0.566 3.887 1.00 56.19 94 LEU A O 1
ATOM 723 N N . ALA A 1 95 ? -23.870 -1.846 2.576 1.00 53.81 95 ALA A N 1
ATOM 724 C CA . ALA A 1 95 ? -24.611 -3.108 2.693 1.00 53.81 95 ALA A CA 1
ATOM 725 C C . ALA A 1 95 ? -24.593 -3.674 4.140 1.00 53.81 95 ALA A C 1
ATOM 727 O O . ALA A 1 95 ? -23.778 -3.237 4.948 1.00 53.81 95 ALA A O 1
ATOM 728 N N . PRO A 1 96 ? -25.465 -4.632 4.520 1.00 53.97 96 PRO A N 1
ATOM 729 C CA . PRO A 1 96 ? -25.581 -5.072 5.915 1.00 53.97 96 PRO A CA 1
ATOM 730 C C . PRO A 1 96 ? -24.404 -5.933 6.425 1.00 53.97 96 PRO A C 1
ATOM 732 O O . PRO A 1 96 ? -23.854 -6.773 5.718 1.00 53.97 96 PRO A O 1
ATOM 735 N N . ALA A 1 97 ? -24.088 -5.783 7.719 1.00 57.09 97 ALA A N 1
ATOM 736 C CA . ALA A 1 97 ? -22.949 -6.373 8.442 1.00 57.09 97 ALA A CA 1
ATOM 737 C C . ALA A 1 97 ? -22.932 -7.914 8.591 1.00 57.09 97 ALA A C 1
ATOM 739 O O . ALA A 1 97 ? -21.976 -8.471 9.129 1.00 57.09 97 ALA A O 1
ATOM 740 N N . GLN A 1 98 ? -23.984 -8.620 8.162 1.00 58.62 98 GLN A N 1
ATOM 741 C CA . GLN A 1 98 ? -24.207 -10.042 8.482 1.00 58.62 98 GLN A CA 1
ATOM 742 C C . GLN A 1 98 ? -23.245 -11.016 7.773 1.00 58.62 98 GLN A C 1
ATOM 744 O O . GLN A 1 98 ? -23.178 -12.179 8.157 1.00 58.62 98 GLN A O 1
ATOM 749 N N . ALA A 1 99 ? -22.481 -10.552 6.778 1.00 76.38 99 ALA A N 1
ATOM 750 C CA . ALA A 1 99 ? -21.537 -11.369 6.009 1.00 76.38 99 ALA A CA 1
ATOM 751 C C . ALA A 1 99 ? -20.073 -11.298 6.504 1.00 76.38 99 ALA A C 1
ATOM 753 O O . ALA A 1 99 ? -19.200 -11.944 5.922 1.00 76.38 99 ALA A O 1
ATOM 754 N N . LEU A 1 100 ? -19.775 -10.523 7.556 1.00 88.44 100 LEU A N 1
ATOM 755 C CA . LEU A 1 100 ? -18.418 -10.437 8.107 1.00 88.44 100 LEU A CA 1
ATOM 756 C C . LEU A 1 100 ? -18.067 -11.647 8.991 1.00 88.44 100 LEU A C 1
ATOM 758 O O . LEU A 1 100 ? -18.911 -12.101 9.769 1.00 88.44 100 LEU A O 1
ATOM 762 N N . PRO A 1 101 ? -16.803 -12.117 8.967 1.00 93.06 101 PRO A N 1
ATOM 763 C CA . PRO A 1 101 ? -16.304 -13.079 9.944 1.00 93.06 101 PRO A CA 1
ATOM 764 C C . PRO A 1 101 ? -16.565 -12.602 11.378 1.00 93.06 101 PRO A C 1
ATOM 766 O O . PRO A 1 101 ? -16.224 -11.474 11.745 1.00 93.06 101 PRO A O 1
ATOM 769 N N . GLN A 1 102 ? -17.179 -13.466 12.193 1.00 92.19 102 GLN A N 1
ATOM 770 C CA . GLN A 1 102 ? -17.684 -13.096 13.522 1.00 92.19 102 GLN A CA 1
ATOM 771 C C . GLN A 1 102 ? -16.580 -12.583 14.449 1.00 92.19 102 GLN A C 1
ATOM 773 O O . GLN A 1 102 ? -16.794 -11.612 15.175 1.00 92.19 102 GLN A O 1
ATOM 778 N N . GLU A 1 103 ? -15.403 -13.208 14.396 1.00 95.25 103 GLU A N 1
ATOM 779 C CA . GLU A 1 103 ? -14.260 -12.830 15.223 1.00 95.25 103 GLU A CA 1
ATOM 780 C C . GLU A 1 103 ? -13.739 -11.433 14.866 1.00 95.25 103 GLU A C 1
ATOM 782 O O . GLU A 1 103 ? -13.595 -10.590 15.749 1.00 95.25 103 GLU A O 1
ATOM 787 N N . LEU A 1 104 ? -13.603 -11.130 13.570 1.00 96.88 104 LEU A N 1
ATOM 788 C CA . LEU A 1 104 ? -13.221 -9.796 13.105 1.00 96.88 104 LEU A CA 1
ATOM 789 C C . LEU A 1 104 ? -14.252 -8.737 13.514 1.00 96.88 104 LEU A C 1
ATOM 791 O O . LEU A 1 104 ? -13.890 -7.693 14.053 1.00 96.88 104 LEU A O 1
ATOM 795 N N . ALA A 1 105 ? -15.545 -9.011 13.322 1.00 94.56 105 ALA A N 1
ATOM 796 C CA . ALA A 1 105 ? -16.606 -8.087 13.721 1.00 94.56 105 ALA A CA 1
ATOM 797 C C . ALA A 1 105 ? -16.637 -7.863 15.245 1.00 94.56 105 ALA A C 1
ATOM 799 O O . ALA A 1 105 ? -16.893 -6.755 15.721 1.00 94.56 105 ALA A O 1
ATOM 800 N N . ARG A 1 106 ? -16.382 -8.905 16.046 1.00 95.12 106 ARG A N 1
ATOM 801 C CA . ARG A 1 106 ? -16.240 -8.799 17.506 1.00 95.12 106 ARG A CA 1
ATOM 802 C C . ARG A 1 106 ? -15.031 -7.942 17.872 1.00 95.12 106 ARG A C 1
ATOM 804 O O . ARG A 1 106 ? -15.168 -7.044 18.701 1.00 95.12 106 ARG A O 1
ATOM 811 N N . ARG A 1 107 ? -13.883 -8.182 17.236 1.00 96.62 107 ARG A N 1
ATOM 812 C CA . ARG A 1 107 ? -12.642 -7.448 17.486 1.00 96.62 107 ARG A CA 1
ATOM 813 C C . ARG A 1 107 ? -12.779 -5.964 17.164 1.00 96.62 107 ARG A C 1
ATOM 815 O O . ARG A 1 107 ? -12.392 -5.143 17.991 1.00 96.62 107 ARG A O 1
ATOM 822 N N . LEU A 1 108 ? -13.365 -5.635 16.013 1.00 97.06 108 LEU A N 1
ATOM 823 C CA . LEU A 1 108 ? -13.590 -4.259 15.565 1.00 97.06 108 LEU A CA 1
ATOM 824 C C . LEU A 1 108 ? -14.562 -3.502 16.477 1.00 97.06 108 LEU A C 1
ATOM 826 O O . LEU A 1 108 ? -14.268 -2.380 16.874 1.00 97.06 108 LEU A O 1
ATOM 830 N N . ARG A 1 109 ? -15.677 -4.122 16.885 1.00 95.19 109 ARG A N 1
ATOM 831 C CA . ARG A 1 109 ? -16.648 -3.492 17.805 1.00 95.19 109 ARG A CA 1
ATOM 832 C C . ARG A 1 109 ? -16.104 -3.244 19.211 1.00 95.19 109 ARG A C 1
ATOM 834 O O . ARG A 1 109 ? -16.665 -2.433 19.937 1.00 95.19 109 ARG A O 1
ATOM 841 N N . ALA A 1 110 ? -15.047 -3.951 19.605 1.00 96.44 110 ALA A N 1
ATOM 842 C CA . ALA A 1 110 ? -14.379 -3.748 20.887 1.00 96.44 110 ALA A CA 1
ATOM 843 C C . ALA A 1 110 ? -13.325 -2.626 20.850 1.00 96.44 110 ALA A C 1
ATOM 845 O O . ALA A 1 110 ? -12.795 -2.265 21.901 1.00 96.44 110 ALA A O 1
ATOM 846 N N . LEU A 1 111 ? -12.979 -2.105 19.668 1.00 96.75 111 LEU A N 1
ATOM 847 C CA . LEU A 1 111 ? -12.010 -1.021 19.540 1.00 96.75 111 LEU A CA 1
ATOM 848 C C . LEU A 1 111 ? -12.662 0.342 19.827 1.00 96.75 111 LEU A C 1
ATOM 850 O O . LEU A 1 111 ? -13.821 0.559 19.466 1.00 96.75 111 LEU A O 1
ATOM 854 N N . PRO A 1 112 ? -11.919 1.284 20.439 1.00 96.56 112 PRO A N 1
ATOM 855 C CA . PRO A 1 112 ? -12.303 2.695 20.445 1.00 96.56 112 PRO A CA 1
ATOM 856 C C . PRO A 1 112 ? -12.281 3.260 19.008 1.00 96.56 112 PRO A C 1
ATOM 858 O O . PRO A 1 112 ? -11.888 2.544 18.080 1.00 96.56 112 PRO A O 1
ATOM 861 N N . PRO A 1 113 ? -12.657 4.539 18.795 1.00 97.88 113 PRO A N 1
ATOM 862 C CA . PRO A 1 113 ? -12.452 5.200 17.511 1.00 97.88 113 PRO A CA 1
ATOM 863 C C . PRO A 1 113 ? -11.051 4.928 16.965 1.00 97.88 113 PRO A C 1
ATOM 865 O O . PRO A 1 113 ? -10.054 5.064 17.681 1.00 97.88 113 PRO A O 1
ATOM 868 N N . LEU A 1 114 ? -10.985 4.499 15.709 1.00 98.00 114 LEU A N 1
ATOM 869 C CA . LEU A 1 114 ? -9.762 3.972 15.121 1.00 98.00 114 LEU A CA 1
ATOM 870 C C . LEU A 1 114 ? -9.312 4.772 13.907 1.00 98.00 114 LEU A C 1
ATOM 872 O O . LEU A 1 114 ? -10.093 5.454 13.233 1.00 98.00 114 LEU A O 1
ATOM 876 N N . VAL A 1 115 ? -8.020 4.648 13.645 1.00 98.38 115 VAL A N 1
ATOM 877 C CA . VAL A 1 115 ? -7.353 5.052 12.421 1.00 98.38 115 VAL A CA 1
ATOM 878 C C . VAL A 1 115 ? -6.881 3.803 11.699 1.00 98.38 115 VAL A C 1
ATOM 880 O O . VAL A 1 115 ? -6.265 2.942 12.312 1.00 98.38 115 VAL A O 1
ATOM 883 N N . VAL A 1 116 ? -7.111 3.711 10.393 1.00 98.62 116 VAL A N 1
ATOM 884 C CA . VAL A 1 116 ? -6.493 2.684 9.546 1.00 98.62 116 VAL A CA 1
ATOM 885 C C . VAL A 1 116 ? -5.375 3.324 8.730 1.00 98.62 116 VAL A C 1
ATOM 887 O O . VAL A 1 116 ? -5.638 4.223 7.930 1.00 98.62 116 VAL A O 1
ATOM 890 N N . ALA A 1 117 ? -4.141 2.838 8.884 1.00 98.00 117 ALA A N 1
ATOM 891 C CA . ALA A 1 117 ? -3.049 3.126 7.959 1.00 98.00 117 ALA A CA 1
ATOM 892 C C . ALA A 1 117 ? -3.394 2.518 6.587 1.00 98.00 117 ALA A C 1
ATOM 894 O O . ALA A 1 117 ? -3.301 1.306 6.368 1.00 98.00 117 ALA A O 1
ATOM 895 N N . PHE A 1 118 ? -3.866 3.367 5.679 1.00 98.00 118 PHE A N 1
ATOM 896 C CA . PHE A 1 118 ? -4.615 2.981 4.493 1.00 98.00 118 PHE A CA 1
ATOM 897 C C . PHE A 1 118 ? -3.759 3.105 3.231 1.00 98.00 118 PHE A C 1
ATOM 899 O O . PHE A 1 118 ? -3.480 4.201 2.746 1.00 98.00 118 PHE A O 1
ATOM 906 N N . SER A 1 119 ? -3.344 1.967 2.669 1.00 95.44 119 SER A N 1
ATOM 907 C CA . SER A 1 119 ? -2.507 1.929 1.462 1.00 95.44 119 SER A CA 1
ATOM 908 C C . SER A 1 119 ? -3.305 1.853 0.160 1.00 95.44 119 SER A C 1
ATOM 910 O O . SER A 1 119 ? -2.733 2.059 -0.902 1.00 95.44 119 SER A O 1
ATOM 912 N N . GLY A 1 120 ? -4.599 1.520 0.220 1.00 94.19 120 GLY A N 1
ATOM 913 C CA . GLY A 1 120 ? -5.411 1.214 -0.965 1.00 94.19 120 GLY A CA 1
ATOM 914 C C . GLY A 1 120 ? -5.259 -0.228 -1.472 1.00 94.19 120 GLY A C 1
ATOM 915 O O . GLY A 1 120 ? -5.976 -0.646 -2.382 1.00 94.19 120 GLY A O 1
ATOM 916 N N . GLY A 1 121 ? -4.380 -1.026 -0.860 1.00 95.12 121 GLY A N 1
ATOM 917 C CA . GLY A 1 121 ? -4.313 -2.470 -1.088 1.00 95.12 121 GLY A CA 1
ATOM 918 C C . GLY A 1 121 ? -5.483 -3.212 -0.436 1.00 95.12 121 GLY A C 1
ATOM 919 O O . GLY A 1 121 ? -6.049 -2.728 0.547 1.00 95.12 121 GLY A O 1
ATOM 920 N N . ILE A 1 122 ? -5.809 -4.403 -0.952 1.00 95.62 122 ILE A N 1
ATOM 921 C CA . ILE A 1 122 ? -6.974 -5.208 -0.542 1.00 95.62 122 ILE A CA 1
ATOM 922 C C . ILE A 1 122 ? -7.084 -5.398 0.971 1.00 95.62 122 ILE A C 1
ATOM 924 O O . ILE A 1 122 ? -8.186 -5.308 1.491 1.00 95.62 122 ILE A O 1
ATOM 928 N N . ASP A 1 123 ? -5.974 -5.576 1.690 1.00 96.62 123 ASP A N 1
ATOM 929 C CA . ASP A 1 123 ? -6.027 -5.817 3.137 1.00 96.62 123 ASP A CA 1
ATOM 930 C C . ASP A 1 123 ? -6.491 -4.561 3.888 1.00 96.62 123 ASP A C 1
ATOM 932 O O . ASP A 1 123 ? -7.451 -4.607 4.652 1.00 96.62 123 ASP A O 1
ATOM 936 N N . SER A 1 124 ? -5.889 -3.400 3.601 1.00 97.56 124 SER A N 1
ATOM 937 C CA . SER A 1 124 ? -6.320 -2.125 4.192 1.00 97.56 124 SER A CA 1
ATOM 938 C C . SER A 1 124 ? -7.721 -1.694 3.732 1.00 97.56 124 SER A C 1
ATOM 940 O O . SER A 1 124 ? -8.497 -1.206 4.549 1.00 97.56 124 SER A O 1
ATOM 942 N N . ARG A 1 125 ? -8.087 -1.933 2.460 1.00 97.38 125 ARG A N 1
ATOM 943 C CA . ARG A 1 125 ? -9.446 -1.687 1.940 1.00 97.38 125 ARG A CA 1
ATOM 944 C C . ARG A 1 125 ? -10.469 -2.559 2.648 1.00 97.38 125 ARG A C 1
ATOM 946 O O . ARG A 1 125 ? -11.496 -2.053 3.090 1.00 97.38 125 ARG A O 1
ATOM 953 N N . PHE A 1 126 ? -10.178 -3.847 2.800 1.00 97.75 126 PHE A N 1
ATOM 954 C CA . PHE A 1 126 ? -11.058 -4.769 3.498 1.00 97.75 126 PHE A CA 1
ATOM 955 C C . PHE A 1 126 ? -11.178 -4.425 4.983 1.00 97.75 126 PHE A C 1
ATOM 957 O O . PHE A 1 126 ? -12.293 -4.418 5.493 1.00 97.75 126 PHE A O 1
ATOM 964 N N . LEU A 1 127 ? -10.087 -4.061 5.663 1.00 98.50 127 LEU A N 1
ATOM 965 C CA . LEU A 1 127 ? -10.145 -3.615 7.057 1.00 98.50 127 LEU A CA 1
ATOM 966 C C . LEU A 1 127 ? -11.024 -2.366 7.222 1.00 98.50 127 LEU A C 1
ATOM 968 O O . LEU A 1 127 ? -11.911 -2.354 8.075 1.00 98.50 127 LEU A O 1
ATOM 972 N N . SER A 1 128 ? -10.824 -1.336 6.394 1.00 98.06 128 SER A N 1
ATOM 973 C CA . SER A 1 128 ? -11.655 -0.125 6.424 1.00 98.06 128 SER A CA 1
ATOM 974 C C . SER A 1 128 ? -13.121 -0.428 6.109 1.00 98.06 128 SER A C 1
ATOM 976 O O . SER A 1 128 ? -14.015 0.071 6.787 1.00 98.06 128 SER A O 1
ATOM 978 N N . HIS A 1 129 ? -13.380 -1.286 5.120 1.00 96.19 129 HIS A N 1
ATOM 979 C CA . HIS A 1 129 ? -14.725 -1.749 4.773 1.00 96.19 129 HIS A CA 1
ATOM 980 C C . HIS A 1 129 ? -15.391 -2.506 5.928 1.00 96.19 129 HIS A C 1
ATOM 982 O O . HIS A 1 129 ? -16.526 -2.209 6.293 1.00 96.19 129 HIS A O 1
ATOM 988 N N . ALA A 1 130 ? -14.674 -3.434 6.560 1.00 96.50 130 ALA A N 1
ATOM 989 C CA . ALA A 1 130 ? -15.169 -4.192 7.701 1.00 96.50 130 ALA A CA 1
ATOM 990 C C . ALA A 1 130 ? -15.455 -3.292 8.914 1.00 96.50 130 ALA A C 1
ATOM 992 O O . ALA A 1 130 ? -16.448 -3.510 9.611 1.00 96.50 130 ALA A O 1
ATOM 993 N N . ALA A 1 131 ? -14.628 -2.268 9.151 1.00 96.75 131 ALA A N 1
ATOM 994 C CA . ALA A 1 131 ? -14.852 -1.275 10.201 1.00 96.75 131 ALA A CA 1
ATOM 995 C C . ALA A 1 131 ? -16.132 -0.461 9.947 1.00 96.75 131 ALA A C 1
ATOM 997 O O . ALA A 1 131 ? -16.962 -0.334 10.847 1.00 96.75 131 ALA A O 1
ATOM 998 N N . LEU A 1 132 ? -16.339 0.006 8.710 1.00 94.31 132 LEU A N 1
ATOM 999 C CA . LEU A 1 132 ? -17.561 0.707 8.304 1.00 94.31 132 LEU A CA 1
ATOM 1000 C C . LEU A 1 132 ? -18.811 -0.170 8.492 1.00 94.31 132 LEU A C 1
ATOM 1002 O O . LEU A 1 132 ? -19.781 0.256 9.114 1.00 94.31 132 LEU A O 1
ATOM 1006 N N . LEU A 1 133 ? -18.769 -1.420 8.022 1.00 92.75 133 LEU A N 1
ATOM 1007 C CA . LEU A 1 133 ? -19.855 -2.392 8.204 1.00 92.75 133 LEU A CA 1
ATOM 1008 C C . LEU A 1 133 ? -20.136 -2.711 9.677 1.00 92.75 133 LEU A C 1
ATOM 1010 O O . LEU A 1 133 ? -21.275 -2.979 10.048 1.00 92.75 133 LEU A O 1
ATOM 1014 N N . SER A 1 134 ? -19.105 -2.686 10.521 1.00 93.62 134 SER A N 1
ATOM 1015 C CA . SER A 1 134 ? -19.231 -2.930 11.961 1.00 93.62 134 SER A CA 1
ATOM 1016 C C . SER A 1 134 ? -19.749 -1.712 12.735 1.00 93.62 134 SER A C 1
ATOM 1018 O O . SER A 1 134 ? -19.937 -1.814 13.947 1.00 93.62 134 SER A O 1
ATOM 1020 N N . GLY A 1 135 ? -19.995 -0.581 12.059 1.00 92.19 135 GLY A N 1
ATOM 1021 C CA . GLY A 1 135 ? -20.449 0.665 12.677 1.00 92.19 135 GLY A CA 1
ATOM 1022 C C . GLY A 1 135 ? -19.366 1.378 13.489 1.00 92.19 135 GLY A C 1
ATOM 1023 O O . GLY A 1 135 ? -19.690 2.137 14.399 1.00 92.19 135 GLY A O 1
ATOM 1024 N N . CYS A 1 136 ? -18.089 1.109 13.210 1.00 95.50 136 CYS A N 1
ATOM 1025 C CA . CYS A 1 136 ? -16.982 1.749 13.909 1.00 95.50 136 CYS A CA 1
ATOM 1026 C C . CYS A 1 136 ? -16.816 3.210 13.466 1.00 95.50 136 CYS A C 1
ATOM 1028 O O . CYS A 1 136 ? -16.975 3.536 12.289 1.00 95.50 136 CYS A O 1
ATOM 1030 N N . ASP A 1 137 ? -16.386 4.073 14.389 1.00 96.25 137 ASP A N 1
ATOM 1031 C CA . ASP A 1 137 ? -15.846 5.390 14.041 1.00 96.25 137 ASP A CA 1
ATOM 1032 C C . ASP A 1 137 ? -14.427 5.214 13.481 1.00 96.25 137 ASP A C 1
ATOM 1034 O O . ASP A 1 137 ? -13.456 5.059 14.228 1.00 96.25 137 ASP A O 1
ATOM 1038 N N . VAL A 1 138 ? -14.319 5.195 12.152 1.00 97.25 138 VAL A N 1
ATOM 1039 C CA . VAL A 1 138 ? -13.075 4.926 11.426 1.00 97.25 138 VAL A CA 1
ATOM 1040 C C . VAL A 1 138 ? -12.631 6.131 10.599 1.00 97.25 138 VAL A C 1
ATOM 1042 O O . VAL A 1 138 ? -13.396 6.694 9.817 1.00 97.25 138 VAL A O 1
ATOM 1045 N N . LEU A 1 139 ? -11.355 6.485 10.748 1.00 98.12 139 LEU A N 1
ATOM 1046 C CA . LEU A 1 139 ? -10.627 7.417 9.890 1.00 98.12 139 LEU A CA 1
ATOM 1047 C C . LEU A 1 139 ? -9.551 6.637 9.131 1.00 98.12 139 LEU A C 1
ATOM 1049 O O . LEU A 1 139 ? -8.749 5.935 9.735 1.00 98.12 139 LEU A O 1
ATOM 1053 N N . ALA A 1 140 ? -9.494 6.743 7.813 1.00 98.31 140 ALA A N 1
ATOM 1054 C CA . ALA A 1 140 ? -8.347 6.253 7.062 1.00 98.31 140 ALA A CA 1
ATOM 1055 C C . ALA A 1 140 ? -7.261 7.330 6.992 1.00 98.31 140 ALA A C 1
ATOM 1057 O O . ALA A 1 140 ? -7.563 8.514 6.862 1.00 98.31 140 ALA A O 1
ATOM 1058 N N . VAL A 1 141 ? -5.995 6.920 7.042 1.00 98.50 141 VAL A N 1
ATOM 1059 C CA . VAL A 1 141 ? -4.852 7.804 6.801 1.00 98.50 141 VAL A CA 1
ATOM 1060 C C . VAL A 1 141 ? -4.029 7.239 5.652 1.00 98.50 141 VAL A C 1
ATOM 1062 O O . VAL A 1 141 ? -3.469 6.149 5.770 1.00 98.50 141 VAL A O 1
ATOM 1065 N N . HIS A 1 142 ? -3.968 7.967 4.539 1.00 98.06 142 HIS A N 1
ATOM 1066 C CA . HIS A 1 142 ? -3.183 7.595 3.366 1.00 98.06 142 HIS A CA 1
ATOM 1067 C C . HIS A 1 142 ? -1.929 8.454 3.275 1.00 98.06 142 HIS A C 1
ATOM 1069 O O . HIS A 1 142 ? -2.020 9.678 3.213 1.00 98.06 142 HIS A O 1
ATOM 1075 N N . ALA A 1 143 ? -0.765 7.812 3.232 1.00 96.88 143 ALA A N 1
ATOM 1076 C CA . ALA A 1 143 ? 0.481 8.513 2.971 1.00 96.88 143 ALA A CA 1
ATOM 1077 C C . ALA A 1 143 ? 0.733 8.652 1.470 1.00 96.88 143 ALA A C 1
ATOM 1079 O O . ALA A 1 143 ? 0.508 7.707 0.716 1.00 96.88 143 ALA A O 1
ATOM 1080 N N . ARG A 1 144 ? 1.250 9.808 1.058 1.00 95.50 144 ARG A N 1
ATOM 1081 C CA . ARG A 1 144 ? 1.735 10.089 -0.294 1.00 95.50 144 ARG A CA 1
ATOM 1082 C C . ARG A 1 144 ? 3.217 10.444 -0.229 1.00 95.50 144 ARG A C 1
ATOM 1084 O O . ARG A 1 144 ? 3.645 11.167 0.662 1.00 95.50 144 ARG A O 1
ATOM 1091 N N . GLY A 1 145 ? 3.999 9.948 -1.179 1.00 95.81 145 GLY A N 1
ATOM 1092 C CA . GLY A 1 145 ? 5.425 10.246 -1.281 1.00 95.81 145 GLY A CA 1
ATOM 1093 C C . GLY A 1 145 ? 6.065 9.554 -2.484 1.00 95.81 145 GLY A C 1
ATOM 1094 O O . GLY A 1 145 ? 5.392 8.773 -3.157 1.00 95.81 145 GLY A O 1
ATOM 1095 N N . PRO A 1 146 ? 7.370 9.760 -2.731 1.00 96.50 146 PRO A N 1
ATOM 1096 C CA . PRO A 1 146 ? 8.053 9.268 -3.937 1.00 96.50 146 PRO A CA 1
ATOM 1097 C C . PRO A 1 146 ? 8.082 7.734 -4.057 1.00 96.50 146 PRO A C 1
ATOM 1099 O O . PRO A 1 146 ? 8.262 7.178 -5.133 1.00 96.50 146 PRO A O 1
ATOM 1102 N N . HIS A 1 147 ? 7.883 7.024 -2.947 1.00 95.88 147 HIS A N 1
ATOM 1103 C CA . HIS A 1 147 ? 7.852 5.565 -2.884 1.00 95.88 147 HIS A CA 1
ATOM 1104 C C . HIS A 1 147 ? 6.502 4.938 -3.290 1.00 95.88 147 HIS A C 1
ATOM 1106 O O . HIS A 1 147 ? 6.409 3.705 -3.340 1.00 95.88 147 HIS A O 1
ATOM 1112 N N . ILE A 1 148 ? 5.467 5.746 -3.548 1.00 96.25 148 ILE A N 1
ATOM 1113 C CA . ILE A 1 148 ? 4.110 5.304 -3.898 1.00 96.25 148 ILE A CA 1
ATOM 1114 C C . ILE A 1 148 ? 3.768 5.843 -5.295 1.00 96.25 148 ILE A C 1
ATOM 1116 O O . ILE A 1 148 ? 3.819 7.055 -5.495 1.00 96.25 148 ILE A O 1
ATOM 1120 N N . PRO A 1 149 ? 3.400 4.984 -6.267 1.00 94.94 149 PRO A N 1
ATOM 1121 C CA . PRO A 1 149 ? 2.959 5.450 -7.578 1.00 94.94 149 PRO A CA 1
ATOM 1122 C C . PRO A 1 149 ? 1.738 6.373 -7.467 1.00 94.94 149 PRO A C 1
ATOM 1124 O O . PRO A 1 149 ? 0.792 6.068 -6.739 1.00 94.94 149 PRO A O 1
ATOM 1127 N N . ALA A 1 150 ? 1.712 7.463 -8.238 1.00 92.31 150 ALA A N 1
ATOM 1128 C CA . ALA A 1 150 ? 0.616 8.434 -8.198 1.00 92.31 150 ALA A CA 1
ATOM 1129 C C . ALA A 1 150 ? -0.755 7.800 -8.505 1.00 92.31 150 ALA A C 1
ATOM 1131 O O . ALA A 1 150 ? -1.745 8.132 -7.851 1.00 92.31 150 ALA A O 1
ATOM 1132 N N . GLY A 1 151 ? -0.802 6.840 -9.438 1.00 92.00 151 GLY A N 1
ATOM 1133 C CA . GLY A 1 151 ? -2.010 6.076 -9.757 1.00 92.00 151 GLY A CA 1
ATOM 1134 C C . GLY A 1 151 ? -2.546 5.248 -8.580 1.00 92.00 151 GLY A C 1
ATOM 1135 O O . GLY A 1 151 ? -3.759 5.180 -8.386 1.00 92.00 151 GLY A O 1
ATOM 1136 N N . GLU A 1 152 ? -1.669 4.693 -7.734 1.00 94.25 152 GLU A N 1
ATOM 1137 C CA . GLU A 1 152 ? -2.079 3.951 -6.529 1.00 94.25 152 GLU A CA 1
ATOM 1138 C C . GLU A 1 152 ? -2.710 4.894 -5.494 1.00 94.25 152 GLU A C 1
ATOM 1140 O O . GLU A 1 152 ? -3.772 4.590 -4.944 1.00 94.25 152 GLU A O 1
ATOM 1145 N N . SER A 1 153 ? -2.127 6.082 -5.284 1.00 95.94 153 SER A N 1
ATOM 1146 C CA . SER A 1 153 ? -2.730 7.113 -4.429 1.00 95.94 153 SER A CA 1
ATOM 1147 C C . SER A 1 153 ? -4.066 7.608 -4.982 1.00 95.94 153 SER A C 1
ATOM 1149 O O . SER A 1 153 ? -5.046 7.697 -4.241 1.00 95.94 153 SER A O 1
ATOM 1151 N N . ALA A 1 154 ? -4.152 7.885 -6.286 1.00 95.25 154 ALA A N 1
ATOM 1152 C CA . ALA A 1 154 ? -5.397 8.306 -6.926 1.00 95.25 154 ALA A CA 1
ATOM 1153 C C . ALA A 1 154 ? -6.501 7.247 -6.765 1.00 95.25 154 ALA A C 1
ATOM 1155 O O . ALA A 1 154 ? -7.632 7.582 -6.398 1.00 95.25 154 ALA A O 1
ATOM 1156 N N . HIS A 1 155 ? -6.163 5.969 -6.957 1.00 93.88 155 HIS A N 1
ATOM 1157 C CA . HIS A 1 155 ? -7.078 4.852 -6.749 1.00 93.88 155 HIS A CA 1
ATOM 1158 C C . HIS A 1 155 ? -7.545 4.754 -5.288 1.00 93.88 155 HIS A C 1
ATOM 1160 O O . HIS A 1 155 ? -8.748 4.643 -5.038 1.00 93.88 155 HIS A O 1
ATOM 1166 N N . ALA A 1 156 ? -6.627 4.857 -4.321 1.00 95.62 156 ALA A N 1
ATOM 1167 C CA . ALA A 1 156 ? -6.939 4.822 -2.893 1.00 95.62 156 ALA A CA 1
ATOM 1168 C C . ALA A 1 156 ? -7.897 5.958 -2.482 1.00 95.62 156 ALA A C 1
ATOM 1170 O O . ALA A 1 156 ? -8.912 5.708 -1.826 1.00 95.62 156 ALA A O 1
ATOM 1171 N N . LEU A 1 157 ? -7.618 7.191 -2.918 1.00 96.56 157 LEU A N 1
ATOM 1172 C CA . LEU A 1 157 ? -8.455 8.367 -2.653 1.00 96.56 157 LEU A CA 1
ATOM 1173 C C . LEU A 1 157 ? -9.845 8.226 -3.284 1.00 96.56 157 LEU A C 1
ATOM 1175 O O . LEU A 1 157 ? -10.854 8.496 -2.630 1.00 96.56 157 LEU A O 1
ATOM 1179 N N . ALA A 1 158 ? -9.913 7.792 -4.545 1.00 94.94 158 ALA A N 1
ATOM 1180 C CA . ALA A 1 158 ? -11.179 7.579 -5.237 1.00 94.94 158 ALA A CA 1
ATOM 1181 C C . ALA A 1 158 ? -12.012 6.484 -4.557 1.00 94.94 158 ALA A C 1
ATOM 1183 O O . ALA A 1 158 ? -13.219 6.655 -4.380 1.00 94.94 158 ALA A O 1
ATOM 1184 N N . TRP A 1 159 ? -11.377 5.387 -4.136 1.00 95.12 159 TRP A N 1
ATOM 1185 C CA . TRP A 1 159 ? -12.041 4.314 -3.402 1.00 95.12 159 TRP A CA 1
ATOM 1186 C C . TRP A 1 159 ? -12.607 4.813 -2.067 1.00 95.12 159 TRP A C 1
ATOM 1188 O O . TRP A 1 159 ? -13.794 4.625 -1.810 1.00 95.12 159 TRP A O 1
ATOM 1198 N N . ALA A 1 160 ? -11.809 5.520 -1.258 1.00 94.94 160 ALA A N 1
ATOM 1199 C CA . ALA A 1 160 ? -12.260 6.048 0.032 1.00 94.94 160 ALA A CA 1
ATOM 1200 C C . ALA A 1 160 ? -13.476 6.979 -0.123 1.00 94.94 160 ALA A C 1
ATOM 1202 O O . ALA A 1 160 ? -14.478 6.801 0.571 1.00 94.94 160 ALA A O 1
ATOM 1203 N N . ARG A 1 161 ? -13.438 7.892 -1.108 1.00 92.94 161 ARG A N 1
ATOM 1204 C CA . ARG A 1 161 ? -14.567 8.778 -1.441 1.00 92.94 161 ARG A CA 1
ATOM 1205 C C . ARG A 1 161 ? -15.826 7.993 -1.814 1.00 92.94 161 ARG A C 1
ATOM 1207 O O . ARG A 1 161 ? -16.884 8.256 -1.254 1.00 92.94 161 ARG A O 1
ATOM 1214 N N . ARG A 1 162 ? -15.721 6.999 -2.708 1.00 91.25 162 ARG A N 1
ATOM 1215 C CA . ARG A 1 162 ? -16.871 6.167 -3.127 1.00 91.25 162 ARG A CA 1
ATOM 1216 C C . ARG A 1 162 ? -17.498 5.386 -1.973 1.00 91.25 162 ARG A C 1
ATOM 1218 O O . ARG A 1 162 ? -18.696 5.135 -1.998 1.00 91.25 162 ARG A O 1
ATOM 1225 N N . ARG A 1 163 ? -16.698 4.975 -0.986 1.00 88.75 163 ARG A N 1
ATOM 1226 C CA . ARG A 1 163 ? -17.167 4.235 0.199 1.00 88.75 163 ARG A CA 1
ATOM 1227 C C . ARG A 1 163 ? -17.639 5.136 1.334 1.00 88.75 163 ARG A C 1
ATOM 1229 O O . ARG A 1 163 ? -18.082 4.619 2.354 1.00 88.75 163 ARG A O 1
ATOM 1236 N N . GLY A 1 164 ? -17.498 6.451 1.182 1.00 88.75 164 GLY A N 1
ATOM 1237 C CA . GLY A 1 164 ? -17.767 7.401 2.249 1.00 88.75 164 GLY A CA 1
ATOM 1238 C C . GLY A 1 164 ? -16.870 7.249 3.467 1.00 88.75 164 GLY A C 1
ATOM 1239 O O . GLY A 1 164 ? -17.289 7.558 4.577 1.00 88.75 164 GLY A O 1
ATOM 1240 N N . LEU A 1 165 ? -15.652 6.758 3.263 1.00 94.25 165 LEU A N 1
ATOM 1241 C CA . LEU A 1 165 ? -14.647 6.602 4.301 1.00 94.25 165 LEU A CA 1
ATOM 1242 C C . LEU A 1 165 ? -13.958 7.953 4.538 1.00 94.25 165 LEU A C 1
ATOM 1244 O O . LEU A 1 165 ? -13.321 8.452 3.605 1.00 94.25 165 LEU A O 1
ATOM 1248 N N . PRO A 1 166 ? -14.026 8.533 5.755 1.00 95.50 166 PRO A N 1
ATOM 1249 C CA . PRO A 1 166 ? -13.206 9.686 6.092 1.00 95.50 166 PRO A CA 1
ATOM 1250 C C . PRO A 1 166 ? -11.740 9.381 5.819 1.00 95.50 166 PRO A C 1
ATOM 1252 O O . PRO A 1 166 ? -11.233 8.347 6.261 1.00 95.50 166 PRO A O 1
ATOM 1255 N N . LEU A 1 167 ? -11.063 10.268 5.097 1.00 96.94 167 LEU A N 1
ATOM 1256 C CA . LEU A 1 167 ? -9.669 10.073 4.715 1.00 96.94 167 LEU A CA 1
ATOM 1257 C C . LEU A 1 167 ? -8.849 11.310 5.051 1.00 96.94 167 LEU A C 1
ATOM 1259 O O . LEU A 1 167 ? -9.196 12.406 4.622 1.00 96.94 167 LEU A O 1
ATOM 1263 N N . LEU A 1 168 ? -7.743 11.105 5.758 1.00 97.75 168 LEU A N 1
ATOM 1264 C CA . LEU A 1 168 ? -6.678 12.078 5.948 1.00 97.75 168 LEU A CA 1
ATOM 1265 C C . LEU A 1 168 ? -5.504 11.717 5.033 1.00 97.75 168 LEU A C 1
ATOM 1267 O O . LEU A 1 168 ? -4.980 10.604 5.103 1.00 97.75 168 LEU A O 1
ATOM 1271 N N . VAL A 1 169 ? -5.085 12.638 4.173 1.00 97.75 169 VAL A N 1
ATOM 1272 C CA . VAL A 1 169 ? -3.887 12.460 3.338 1.00 97.75 169 VAL A CA 1
ATOM 1273 C C . VAL A 1 169 ? -2.691 13.097 4.032 1.00 97.75 169 VAL A C 1
ATOM 1275 O O . VAL A 1 169 ? -2.793 14.241 4.463 1.00 97.75 169 VAL A O 1
ATOM 1278 N N . VAL A 1 170 ? -1.577 12.371 4.126 1.00 96.88 170 VAL A N 1
ATOM 1279 C CA . VAL A 1 170 ? -0.332 12.821 4.766 1.00 96.88 170 VAL A CA 1
ATOM 1280 C C . VAL A 1 170 ? 0.809 12.740 3.762 1.00 96.88 170 VAL A C 1
ATOM 1282 O O . VAL A 1 170 ? 1.044 11.684 3.176 1.00 96.88 170 VAL A O 1
ATOM 1285 N N . ASP A 1 171 ? 1.540 13.833 3.575 1.00 95.88 171 ASP A N 1
ATOM 1286 C CA . ASP A 1 171 ? 2.772 13.806 2.792 1.00 95.88 171 ASP A CA 1
ATOM 1287 C C . ASP A 1 171 ? 3.917 13.233 3.640 1.00 95.88 171 ASP A C 1
ATOM 1289 O O . ASP A 1 171 ? 4.172 13.674 4.760 1.00 95.88 171 ASP A O 1
ATOM 1293 N N . PHE A 1 172 ? 4.589 12.209 3.117 1.00 96.75 172 PHE A N 1
ATOM 1294 C CA . PHE A 1 172 ? 5.673 11.502 3.788 1.00 96.75 172 PHE A CA 1
ATOM 1295 C C . PHE A 1 172 ? 6.761 11.120 2.785 1.00 96.75 172 PHE A C 1
ATOM 1297 O O . PHE A 1 172 ? 6.560 10.266 1.915 1.00 96.75 172 PHE A O 1
ATOM 1304 N N . ASP A 1 173 ? 7.938 11.725 2.942 1.00 97.06 173 ASP A N 1
ATOM 1305 C CA . ASP A 1 173 ? 9.113 11.397 2.145 1.00 97.06 173 ASP A CA 1
ATOM 1306 C C . ASP A 1 173 ? 10.070 10.461 2.905 1.00 97.06 173 ASP A C 1
ATOM 1308 O O . ASP A 1 173 ? 10.850 10.921 3.748 1.00 97.06 173 ASP A O 1
ATOM 1312 N N . PRO A 1 174 ? 10.068 9.147 2.606 1.00 97.06 174 PRO A N 1
ATOM 1313 C CA . PRO A 1 174 ? 10.980 8.222 3.254 1.00 97.06 174 PRO A CA 1
ATOM 1314 C C . PRO A 1 174 ? 12.419 8.367 2.752 1.00 97.06 174 PRO A C 1
ATOM 1316 O O . PRO A 1 174 ? 13.304 7.851 3.420 1.00 97.06 174 PRO A O 1
ATOM 1319 N N . LEU A 1 175 ? 12.685 9.037 1.622 1.00 97.00 175 LEU A N 1
ATOM 1320 C CA . LEU A 1 175 ? 14.050 9.211 1.101 1.00 97.00 175 LEU A CA 1
ATOM 1321 C C . LEU A 1 175 ? 14.907 10.097 2.010 1.00 97.00 175 LEU A C 1
ATOM 1323 O O . LEU A 1 175 ? 16.128 9.995 1.994 1.00 97.00 175 LEU A O 1
ATOM 1327 N N . SER A 1 176 ? 14.269 10.904 2.859 1.00 96.06 176 SER A N 1
ATOM 1328 C CA . SER A 1 176 ? 14.936 11.675 3.912 1.00 96.06 176 SER A CA 1
ATOM 1329 C C . SER A 1 176 ? 15.499 10.814 5.056 1.00 96.06 176 SER A C 1
ATOM 1331 O O . SER A 1 176 ? 16.297 11.299 5.858 1.00 96.06 176 SER A O 1
ATOM 1333 N N . LEU A 1 177 ? 15.100 9.539 5.151 1.00 97.44 177 LEU A N 1
ATOM 1334 C CA . LEU A 1 177 ? 15.514 8.634 6.223 1.00 97.44 177 LEU A CA 1
ATOM 1335 C C . LEU A 1 177 ? 16.822 7.915 5.847 1.00 97.44 177 LEU A C 1
ATOM 1337 O O . LEU A 1 177 ? 16.867 7.282 4.789 1.00 97.44 177 LEU A O 1
ATOM 1341 N N . PRO A 1 178 ? 17.860 7.911 6.707 1.00 97.06 178 PRO A N 1
ATOM 1342 C CA . PRO A 1 178 ? 19.173 7.348 6.370 1.00 97.06 178 PRO A CA 1
ATOM 1343 C C . PRO A 1 178 ? 19.142 5.893 5.873 1.00 97.06 178 PRO A C 1
ATOM 1345 O O . PRO A 1 178 ? 19.782 5.542 4.878 1.00 97.06 178 PRO A O 1
ATOM 1348 N N . GLU A 1 179 ? 18.371 5.026 6.528 1.00 96.06 179 GLU A N 1
ATOM 1349 C CA . GLU A 1 179 ? 18.263 3.607 6.179 1.00 96.06 179 GLU A CA 1
ATOM 1350 C C . GLU A 1 179 ? 17.541 3.375 4.852 1.00 96.06 179 GLU A C 1
ATOM 1352 O O . GLU A 1 179 ? 17.726 2.318 4.241 1.00 96.06 179 GLU A O 1
ATOM 1357 N N . VAL A 1 180 ? 16.697 4.321 4.432 1.00 96.50 180 VAL A N 1
ATOM 1358 C CA . VAL A 1 180 ? 15.990 4.288 3.148 1.00 96.50 180 VAL A CA 1
ATOM 1359 C C . VAL A 1 180 ? 16.859 4.894 2.056 1.00 96.50 180 VAL A C 1
ATOM 1361 O O . VAL A 1 180 ? 16.974 4.275 1.003 1.00 96.50 180 VAL A O 1
ATOM 1364 N N . ALA A 1 181 ? 17.515 6.027 2.320 1.00 96.25 181 ALA A N 1
ATOM 1365 C CA . ALA A 1 181 ? 18.443 6.688 1.402 1.00 96.25 181 ALA A CA 1
ATOM 1366 C C . ALA A 1 181 ? 19.581 5.753 0.963 1.00 96.25 181 ALA A C 1
ATOM 1368 O O . ALA A 1 181 ? 19.956 5.716 -0.200 1.00 96.25 181 ALA A O 1
ATOM 1369 N N . THR A 1 182 ? 20.073 4.919 1.879 1.00 94.94 182 THR A N 1
ATOM 1370 C CA . THR A 1 182 ? 21.095 3.895 1.588 1.00 94.94 182 THR A CA 1
ATOM 1371 C C . THR A 1 182 ? 20.510 2.558 1.122 1.00 94.94 182 THR A C 1
ATOM 1373 O O . THR A 1 182 ? 21.241 1.591 0.903 1.00 94.94 182 THR A O 1
ATOM 1376 N N . ASN A 1 183 ? 19.180 2.466 1.020 1.00 94.31 183 ASN A N 1
ATOM 1377 C CA . ASN A 1 183 ? 18.431 1.252 0.707 1.00 94.31 183 ASN A CA 1
ATOM 1378 C C . ASN A 1 183 ? 18.919 0.027 1.500 1.00 94.31 183 ASN A C 1
ATOM 1380 O O . ASN A 1 183 ? 19.180 -1.048 0.953 1.00 94.31 183 ASN A O 1
ATOM 1384 N N . SER A 1 184 ? 19.085 0.202 2.809 1.00 93.50 184 SER A N 1
ATOM 1385 C CA . SER A 1 184 ? 19.598 -0.834 3.701 1.00 93.50 184 SER A CA 1
ATOM 1386 C C . SER A 1 184 ? 18.570 -1.950 3.932 1.00 93.50 184 SER A C 1
ATOM 1388 O O . SER A 1 184 ? 17.365 -1.792 3.712 1.00 93.50 184 SER A O 1
ATOM 1390 N N . ARG A 1 185 ? 19.016 -3.072 4.511 1.00 90.94 185 ARG A N 1
ATOM 1391 C CA . ARG A 1 185 ? 18.110 -4.141 4.980 1.00 90.94 185 ARG A CA 1
ATOM 1392 C C . ARG A 1 185 ? 17.123 -3.683 6.064 1.00 90.94 185 ARG A C 1
ATOM 1394 O O . ARG A 1 185 ? 16.129 -4.363 6.304 1.00 90.94 185 ARG A O 1
ATOM 1401 N N . GLN A 1 186 ? 17.361 -2.528 6.692 1.00 92.81 186 GLN A N 1
ATOM 1402 C CA . GLN A 1 186 ? 16.471 -1.923 7.688 1.00 92.81 186 GLN A CA 1
ATOM 1403 C C . GLN A 1 186 ? 15.534 -0.855 7.097 1.00 92.81 186 GLN A C 1
ATOM 1405 O O . GLN A 1 186 ? 14.712 -0.313 7.835 1.00 92.81 186 GLN A O 1
ATOM 1410 N N . ARG A 1 187 ? 15.563 -0.591 5.778 1.00 94.19 187 ARG A N 1
ATOM 1411 C CA . ARG A 1 187 ? 14.731 0.450 5.141 1.00 94.19 187 ARG A CA 1
ATOM 1412 C C . ARG A 1 187 ? 13.245 0.325 5.480 1.00 94.19 187 ARG A C 1
ATOM 1414 O O . ARG A 1 187 ? 12.582 1.324 5.711 1.00 94.19 187 ARG A O 1
ATOM 1421 N N . CYS A 1 188 ? 12.712 -0.902 5.523 1.00 93.06 188 CYS A N 1
ATOM 1422 C CA . CYS A 1 188 ? 11.289 -1.139 5.773 1.00 93.06 188 CYS A CA 1
ATOM 1423 C C . CYS A 1 188 ? 10.914 -0.852 7.230 1.00 93.06 188 CYS A C 1
ATOM 1425 O O . CYS A 1 188 ? 9.801 -0.402 7.484 1.00 93.06 188 CYS A O 1
ATOM 1427 N N . TYR A 1 189 ? 11.833 -1.107 8.165 1.00 94.62 189 TYR A N 1
ATOM 1428 C CA . TYR A 1 189 ? 11.664 -0.739 9.567 1.00 94.62 189 TYR A CA 1
ATOM 1429 C C . TYR A 1 189 ? 11.667 0.788 9.704 1.00 94.62 189 TYR A C 1
ATOM 1431 O O . TYR A 1 189 ? 10.667 1.350 10.134 1.00 94.62 189 TYR A O 1
ATOM 1439 N N . ALA A 1 190 ? 12.719 1.462 9.221 1.00 96.44 190 ALA A N 1
ATOM 1440 C CA . ALA A 1 190 ? 12.847 2.918 9.315 1.00 96.44 190 ALA A CA 1
ATOM 1441 C C . ALA A 1 190 ? 11.697 3.660 8.613 1.00 96.44 190 ALA A C 1
ATOM 1443 O O . ALA A 1 190 ? 11.094 4.556 9.197 1.00 96.44 190 ALA A O 1
ATOM 1444 N N . CYS A 1 191 ? 11.334 3.236 7.397 1.00 96.62 191 CYS A N 1
ATOM 1445 C CA . CYS A 1 191 ? 10.208 3.791 6.647 1.00 96.62 191 CYS A CA 1
ATOM 1446 C C . CYS A 1 191 ? 8.889 3.658 7.420 1.00 96.62 191 CYS A C 1
ATOM 1448 O O . CYS A 1 191 ? 8.139 4.625 7.516 1.00 96.62 191 CYS A O 1
ATOM 1450 N N . LYS A 1 192 ? 8.615 2.493 8.026 1.00 95.94 192 LYS A N 1
ATOM 1451 C CA . LYS A 1 192 ? 7.394 2.294 8.816 1.00 95.94 192 LYS A CA 1
ATOM 1452 C C . LYS A 1 192 ? 7.405 3.139 10.095 1.00 95.94 192 LYS A C 1
ATOM 1454 O O . LYS A 1 192 ? 6.392 3.762 10.392 1.00 95.94 192 LYS A O 1
ATOM 1459 N N . THR A 1 193 ? 8.528 3.213 10.807 1.00 97.50 193 THR A N 1
ATOM 1460 C CA . THR A 1 193 ? 8.674 4.063 12.001 1.00 97.50 193 THR A CA 1
ATOM 1461 C C . THR A 1 193 ? 8.445 5.540 11.669 1.00 97.50 193 THR A C 1
ATOM 1463 O O . THR A 1 193 ? 7.649 6.200 12.334 1.00 97.50 193 THR A O 1
ATOM 1466 N N . GLY A 1 194 ? 9.075 6.046 10.602 1.00 97.88 194 GLY A N 1
ATOM 1467 C CA . GLY A 1 194 ? 8.886 7.422 10.135 1.00 97.88 194 GLY A CA 1
ATOM 1468 C C . GLY A 1 194 ? 7.447 7.704 9.697 1.00 97.88 194 GLY A C 1
ATOM 1469 O O . GLY A 1 194 ? 6.881 8.729 10.068 1.00 97.88 194 GLY A O 1
ATOM 1470 N N . LEU A 1 195 ? 6.820 6.762 8.987 1.00 97.69 195 LEU A N 1
ATOM 1471 C CA . LEU A 1 195 ? 5.421 6.868 8.577 1.00 97.69 195 LEU A CA 1
ATOM 1472 C C . LEU A 1 195 ? 4.479 6.967 9.785 1.00 97.69 195 LEU A C 1
ATOM 1474 O O . LEU A 1 195 ? 3.589 7.810 9.796 1.00 97.69 195 LEU A O 1
ATOM 1478 N N . LEU A 1 196 ? 4.662 6.129 10.808 1.00 97.75 196 LEU A N 1
ATOM 1479 C CA . LEU A 1 196 ? 3.828 6.170 12.015 1.00 97.75 196 LEU A CA 1
ATOM 1480 C C . LEU A 1 196 ? 3.993 7.490 12.777 1.00 97.75 196 LEU A C 1
ATOM 1482 O O . LEU A 1 196 ? 3.001 8.033 13.262 1.00 97.75 196 LEU A O 1
ATOM 1486 N N . ALA A 1 197 ? 5.210 8.039 12.829 1.00 97.44 197 ALA A N 1
ATOM 1487 C CA . ALA A 1 197 ? 5.450 9.362 13.398 1.00 97.44 197 ALA A CA 1
ATOM 1488 C C . ALA A 1 197 ? 4.723 10.466 12.607 1.00 97.44 197 ALA A C 1
ATOM 1490 O O . ALA A 1 197 ? 4.060 11.310 13.210 1.00 97.44 197 ALA A O 1
ATOM 1491 N N . ALA A 1 198 ? 4.777 10.423 11.270 1.00 97.75 198 ALA A N 1
ATOM 1492 C CA . ALA A 1 198 ? 4.069 11.369 10.405 1.00 97.75 198 ALA A CA 1
ATOM 1493 C C . ALA A 1 198 ? 2.541 11.272 10.566 1.00 97.75 198 ALA A C 1
ATOM 1495 O O . ALA A 1 198 ? 1.862 12.293 10.666 1.00 97.75 198 ALA A O 1
ATOM 1496 N N . ILE A 1 199 ? 1.998 10.053 10.665 1.00 97.50 199 ILE A N 1
ATOM 1497 C CA . ILE A 1 199 ? 0.577 9.823 10.964 1.00 97.50 199 ILE A CA 1
ATOM 1498 C C . ILE A 1 199 ? 0.218 10.425 12.328 1.00 97.50 199 ILE A C 1
ATOM 1500 O O . ILE A 1 199 ? -0.776 11.138 12.431 1.00 97.50 199 ILE A O 1
ATOM 1504 N N . GLY A 1 200 ? 1.021 10.175 13.366 1.00 97.19 200 GLY A N 1
ATOM 1505 C CA . GLY A 1 200 ? 0.789 10.720 14.705 1.00 97.19 200 GLY A CA 1
ATOM 1506 C C . GLY A 1 200 ? 0.764 12.251 14.729 1.00 97.19 200 GLY A C 1
ATOM 1507 O O . GLY A 1 200 ? -0.140 12.836 15.325 1.00 97.19 200 GLY A O 1
ATOM 1508 N N . ALA A 1 201 ? 1.707 12.895 14.033 1.00 97.31 201 ALA A N 1
ATOM 1509 C CA . ALA A 1 201 ? 1.751 14.349 13.892 1.00 97.31 201 ALA A CA 1
ATOM 1510 C C . ALA A 1 201 ? 0.506 14.889 13.170 1.00 97.31 201 ALA A C 1
ATOM 1512 O O . ALA A 1 201 ? -0.181 15.760 13.701 1.00 97.31 201 ALA A O 1
ATOM 1513 N N . ALA A 1 202 ? 0.150 14.307 12.022 1.00 96.94 202 ALA A N 1
ATOM 1514 C CA . ALA A 1 202 ? -1.019 14.731 11.255 1.00 96.94 202 ALA A CA 1
ATOM 1515 C C . ALA A 1 202 ? -2.329 14.554 12.039 1.00 96.94 202 ALA A C 1
ATOM 1517 O O . ALA A 1 202 ? -3.205 15.413 11.991 1.00 96.94 202 ALA A O 1
ATOM 1518 N N . LEU A 1 203 ? -2.466 13.463 12.802 1.00 96.62 203 LEU A N 1
ATOM 1519 C CA . LEU A 1 203 ? -3.621 13.251 13.676 1.00 96.62 203 LEU A CA 1
ATOM 1520 C C . LEU A 1 203 ? -3.698 14.302 14.786 1.00 96.62 203 LEU A C 1
ATOM 1522 O O . LEU A 1 203 ? -4.801 14.736 15.109 1.00 96.62 203 LEU A O 1
ATOM 1526 N N . ALA A 1 204 ? -2.566 14.718 15.357 1.00 96.50 204 ALA A N 1
ATOM 1527 C CA . ALA A 1 204 ? -2.534 15.779 16.361 1.00 96.50 204 ALA A CA 1
ATOM 1528 C C . ALA A 1 204 ? -2.973 17.134 15.785 1.00 96.50 204 ALA A C 1
ATOM 1530 O O . ALA A 1 204 ? -3.751 17.843 16.421 1.00 96.50 204 ALA A O 1
ATOM 1531 N N . GLU A 1 205 ? -2.543 17.461 14.564 1.00 95.56 205 GLU A N 1
ATOM 1532 C CA . GLU A 1 205 ? -2.919 18.702 13.873 1.00 95.56 205 GLU A CA 1
ATOM 1533 C C . GLU A 1 205 ? -4.431 18.819 13.642 1.00 95.56 205 GLU A C 1
ATOM 1535 O O . GLU A 1 205 ? -4.999 19.899 13.797 1.00 95.56 205 GLU A O 1
ATOM 1540 N N . VAL A 1 206 ? -5.102 17.707 13.324 1.00 94.94 206 VAL A N 1
ATOM 1541 C CA . VAL A 1 206 ? -6.559 17.681 13.090 1.00 94.94 206 VAL A CA 1
ATOM 1542 C C . VAL A 1 206 ? -7.379 17.308 14.333 1.00 94.94 206 VAL A C 1
ATOM 1544 O O . VAL A 1 206 ? -8.588 17.087 14.234 1.00 94.94 206 VAL A O 1
ATOM 1547 N N . GLY A 1 207 ? -6.747 17.211 15.509 1.00 95.00 207 GLY A N 1
ATOM 1548 C CA . GLY A 1 207 ? -7.419 16.904 16.776 1.00 95.00 207 GLY A CA 1
ATOM 1549 C C . GLY A 1 207 ? -7.960 15.471 16.887 1.00 95.00 207 GLY A C 1
ATOM 1550 O O . GLY A 1 207 ? -8.963 15.241 17.560 1.00 95.00 207 GLY A O 1
ATOM 1551 N N . GLN A 1 208 ? -7.329 14.507 16.212 1.00 95.56 208 GLN A N 1
ATOM 1552 C CA . GLN A 1 208 ? -7.721 13.090 16.147 1.00 95.56 208 GLN A CA 1
ATOM 1553 C C . GLN A 1 208 ? -6.684 12.133 16.774 1.00 95.56 208 GLN A C 1
ATOM 1555 O O . GLN A 1 208 ? -6.798 10.917 16.622 1.00 95.56 208 GLN A O 1
ATOM 1560 N N . GLN A 1 209 ? -5.691 12.640 17.514 1.00 93.50 209 GLN A N 1
ATOM 1561 C CA . GLN A 1 209 ? -4.609 11.844 18.123 1.00 93.50 209 GLN A CA 1
ATOM 1562 C C . GLN A 1 209 ? -5.058 10.798 19.163 1.00 93.50 209 GLN A C 1
ATOM 1564 O O . GLN A 1 209 ? -4.273 9.934 19.536 1.00 93.50 209 GLN A O 1
ATOM 1569 N N . GLY A 1 210 ? -6.303 10.865 19.652 1.00 94.56 210 GLY A N 1
ATOM 1570 C CA . GLY A 1 210 ? -6.852 9.903 20.620 1.00 94.56 210 GLY A CA 1
ATOM 1571 C C . GLY A 1 210 ? -7.331 8.579 20.011 1.00 94.56 210 GLY A C 1
ATOM 1572 O O . GLY A 1 210 ? -7.789 7.705 20.745 1.00 94.56 210 GLY A O 1
ATOM 1573 N N . ARG A 1 211 ? -7.273 8.436 18.683 1.00 97.19 211 ARG A N 1
ATOM 1574 C CA . ARG A 1 211 ? -7.704 7.227 17.973 1.00 97.19 211 ARG A CA 1
ATOM 1575 C C . ARG A 1 211 ? -6.645 6.133 18.038 1.00 97.19 211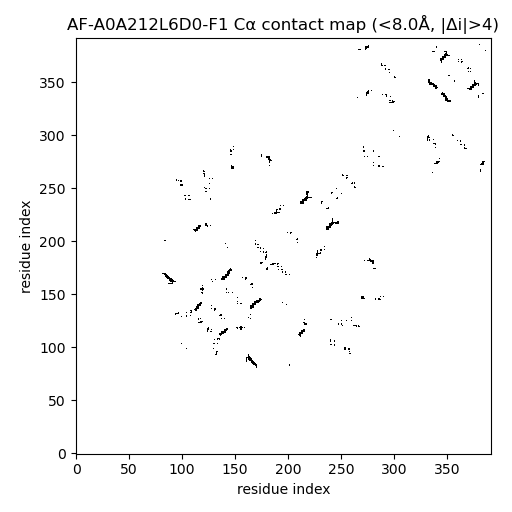 ARG A C 1
ATOM 1577 O O . ARG A 1 211 ? -5.450 6.410 17.966 1.00 97.19 211 ARG A O 1
ATOM 1584 N N . ILE A 1 212 ? -7.082 4.878 18.097 1.00 97.81 212 ILE A N 1
ATOM 1585 C CA . ILE A 1 212 ? -6.163 3.739 18.027 1.00 97.81 212 ILE A CA 1
ATOM 1586 C C . ILE A 1 212 ? -5.693 3.519 16.588 1.00 97.81 212 ILE A C 1
ATOM 1588 O O . ILE A 1 212 ? -6.507 3.486 15.668 1.00 97.81 212 ILE A O 1
ATOM 1592 N N . VAL A 1 213 ? -4.385 3.374 16.377 1.00 98.25 213 VAL A N 1
ATOM 1593 C CA . VAL A 1 213 ? -3.829 3.128 15.042 1.00 98.25 213 VAL A CA 1
ATOM 1594 C C . VAL A 1 213 ? -3.895 1.637 14.731 1.00 98.25 213 VAL A C 1
ATOM 1596 O O . VAL A 1 213 ? -3.433 0.801 15.508 1.00 98.25 213 VAL A O 1
ATOM 1599 N N . CYS A 1 214 ? -4.463 1.315 13.576 1.00 98.50 214 CYS A N 1
ATOM 1600 C CA . CYS A 1 214 ? -4.563 -0.026 13.031 1.00 98.50 214 CYS A CA 1
ATOM 1601 C C . CYS A 1 214 ? -3.892 -0.124 11.659 1.00 98.50 214 CYS A C 1
ATOM 1603 O O . CYS A 1 214 ? -3.871 0.845 10.896 1.00 98.50 214 CYS A O 1
ATOM 1605 N N . ASP A 1 215 ? -3.400 -1.308 11.305 1.00 97.44 215 ASP A N 1
ATOM 1606 C CA . ASP A 1 215 ? -2.872 -1.590 9.971 1.00 97.44 215 ASP A CA 1
ATOM 1607 C C . ASP A 1 215 ? -3.477 -2.854 9.340 1.00 97.44 215 ASP A C 1
ATOM 1609 O O . ASP A 1 215 ? -4.182 -3.636 9.977 1.00 97.44 215 ASP A O 1
ATOM 1613 N N . GLY A 1 216 ? -3.218 -3.026 8.043 1.00 95.69 216 GLY A N 1
ATOM 1614 C CA . GLY A 1 216 ? -3.728 -4.143 7.249 1.00 95.69 216 GLY A CA 1
ATOM 1615 C C . GLY A 1 216 ? -2.919 -5.441 7.352 1.00 95.69 216 GLY A C 1
ATOM 1616 O O . GLY A 1 216 ? -3.082 -6.281 6.472 1.00 95.69 216 GLY A O 1
ATOM 1617 N N . SER A 1 217 ? -2.037 -5.609 8.344 1.00 94.94 217 SER A N 1
ATOM 1618 C CA . SER A 1 217 ? -1.300 -6.869 8.520 1.00 94.94 217 SER A CA 1
ATOM 1619 C C . SER A 1 217 ? -2.272 -8.027 8.772 1.00 94.94 217 SER A C 1
ATOM 1621 O O . SER A 1 217 ? -3.213 -7.901 9.562 1.00 94.94 217 SER A O 1
ATOM 1623 N N . ASN A 1 218 ? -2.053 -9.148 8.086 1.00 94.62 218 ASN A N 1
ATOM 1624 C CA . ASN A 1 218 ? -2.918 -10.330 8.105 1.00 94.62 218 ASN A CA 1
ATOM 1625 C C . ASN A 1 218 ? -2.190 -11.557 8.699 1.00 94.62 218 ASN A C 1
ATOM 1627 O O . ASN A 1 218 ? -1.019 -11.476 9.070 1.00 94.62 218 ASN A O 1
ATOM 1631 N N . ALA A 1 219 ? -2.882 -12.691 8.833 1.00 93.19 219 ALA A N 1
ATOM 1632 C CA . ALA A 1 219 ? -2.331 -13.879 9.488 1.00 93.19 219 ALA A CA 1
ATOM 1633 C C . ALA A 1 219 ? -1.110 -14.478 8.759 1.00 93.19 219 ALA A C 1
ATOM 1635 O O . ALA A 1 219 ? -0.197 -14.976 9.419 1.00 93.19 219 ALA A O 1
ATOM 1636 N N . ASP A 1 220 ? -1.040 -14.367 7.427 1.00 88.38 220 ASP A N 1
ATOM 1637 C CA . ASP A 1 220 ? 0.094 -14.870 6.635 1.00 88.38 220 ASP A CA 1
ATOM 1638 C C . ASP A 1 220 ? 1.379 -14.073 6.908 1.00 88.38 220 ASP A C 1
ATOM 1640 O O . ASP A 1 220 ? 2.495 -14.580 6.762 1.00 88.38 220 ASP A O 1
ATOM 1644 N N . ASP A 1 221 ? 1.245 -12.813 7.332 1.00 85.38 221 ASP A N 1
ATOM 1645 C CA . ASP A 1 221 ? 2.382 -11.939 7.607 1.00 85.38 221 ASP A CA 1
ATOM 1646 C C . ASP A 1 221 ? 3.127 -12.326 8.894 1.00 85.38 221 ASP A C 1
ATOM 1648 O O . ASP A 1 221 ? 4.317 -12.027 9.009 1.00 85.38 221 ASP A O 1
ATOM 1652 N N . LEU A 1 222 ? 2.468 -13.023 9.830 1.00 79.00 222 LEU A N 1
ATOM 1653 C CA . LEU A 1 222 ? 3.041 -13.428 11.123 1.00 79.00 222 LEU A CA 1
ATOM 1654 C C . LEU A 1 222 ? 4.137 -14.495 10.992 1.00 79.00 222 LEU A C 1
ATOM 1656 O O . LEU A 1 222 ? 4.983 -14.627 11.874 1.00 79.00 222 LEU A O 1
ATOM 1660 N N . VAL A 1 223 ? 4.133 -15.253 9.895 1.00 70.06 223 VAL A N 1
ATOM 1661 C CA . VAL A 1 223 ? 5.083 -16.350 9.649 1.00 70.06 223 VAL A CA 1
ATOM 1662 C C . VAL A 1 223 ? 6.385 -15.837 9.012 1.00 70.06 223 VAL A C 1
ATOM 1664 O O . VAL A 1 223 ? 7.411 -16.514 9.037 1.00 70.06 223 VAL A O 1
ATOM 1667 N N . ALA A 1 224 ? 6.382 -14.619 8.463 1.00 65.00 224 ALA A N 1
ATOM 1668 C CA . ALA A 1 224 ? 7.535 -14.031 7.793 1.00 65.00 224 ALA A CA 1
ATOM 1669 C C . ALA A 1 224 ? 8.290 -13.065 8.722 1.00 65.00 224 ALA A C 1
ATOM 1671 O O . ALA A 1 224 ? 7.726 -12.082 9.200 1.00 65.00 224 ALA A O 1
ATOM 1672 N N . PHE A 1 225 ? 9.601 -13.265 8.911 1.00 55.34 225 PHE A N 1
ATOM 1673 C CA . PHE A 1 225 ? 10.435 -12.255 9.570 1.00 55.34 225 PHE A CA 1
ATOM 1674 C C . PHE A 1 225 ? 10.467 -10.975 8.723 1.00 55.34 225 PHE A C 1
ATOM 1676 O O . PHE A 1 225 ? 11.054 -10.939 7.639 1.00 55.34 225 PHE A O 1
ATOM 1683 N N . ARG A 1 226 ? 9.813 -9.913 9.206 1.00 71.31 226 ARG A N 1
ATOM 1684 C CA . ARG A 1 226 ? 9.672 -8.638 8.492 1.00 71.31 226 ARG A CA 1
ATOM 1685 C C . ARG A 1 226 ? 10.093 -7.478 9.393 1.00 71.31 226 ARG A C 1
ATOM 1687 O O . ARG A 1 226 ? 9.368 -7.164 10.336 1.00 71.31 226 ARG A O 1
ATOM 1694 N N . PRO A 1 227 ? 11.188 -6.759 9.075 1.00 80.44 227 PRO A N 1
ATOM 1695 C CA . PRO A 1 227 ? 11.603 -5.574 9.831 1.00 80.44 227 PRO A CA 1
ATOM 1696 C C . PRO A 1 227 ? 10.487 -4.527 9.990 1.00 80.44 227 PRO A C 1
ATOM 1698 O O . PRO A 1 227 ? 10.391 -3.878 11.022 1.00 80.44 227 PRO A O 1
ATOM 1701 N N . GLY A 1 228 ? 9.595 -4.398 9.001 1.00 82.62 228 GLY A N 1
ATOM 1702 C CA . GLY A 1 228 ? 8.441 -3.499 9.091 1.00 82.62 228 GLY A CA 1
ATOM 1703 C C . GLY A 1 228 ? 7.373 -3.925 10.110 1.00 82.62 228 GLY A C 1
ATOM 1704 O O . GLY A 1 228 ? 6.724 -3.056 10.679 1.00 82.62 228 GLY A O 1
ATOM 1705 N N . LEU A 1 229 ? 7.199 -5.228 10.370 1.00 85.12 229 LEU A N 1
ATOM 1706 C CA . LEU A 1 229 ? 6.250 -5.719 11.380 1.00 85.12 229 LEU A CA 1
ATOM 1707 C C . LEU A 1 229 ? 6.753 -5.416 12.795 1.00 85.12 229 LEU A C 1
ATOM 1709 O O . LEU A 1 229 ? 5.969 -5.026 13.653 1.00 85.12 229 LEU A O 1
ATOM 1713 N N . ARG A 1 230 ? 8.074 -5.489 13.004 1.00 89.12 230 ARG A N 1
ATOM 1714 C CA . ARG A 1 230 ? 8.707 -5.069 14.260 1.00 89.12 230 ARG A CA 1
ATOM 1715 C C . ARG A 1 230 ? 8.374 -3.610 14.601 1.00 89.12 230 ARG A C 1
ATOM 1717 O O . ARG A 1 230 ? 7.971 -3.335 15.722 1.00 89.12 230 ARG A O 1
ATOM 1724 N N . ALA A 1 231 ? 8.466 -2.698 13.628 1.00 92.56 231 ALA A N 1
ATOM 1725 C CA . ALA A 1 231 ? 8.129 -1.285 13.842 1.00 92.56 231 ALA A CA 1
ATOM 1726 C C . ALA A 1 231 ? 6.662 -1.081 14.271 1.00 92.56 231 ALA A C 1
ATOM 1728 O O . ALA A 1 231 ? 6.378 -0.243 15.120 1.00 92.56 231 ALA A O 1
ATOM 1729 N N . LEU A 1 232 ? 5.728 -1.860 13.707 1.00 92.81 232 LEU A N 1
ATOM 1730 C CA . LEU A 1 232 ? 4.312 -1.816 14.093 1.00 92.81 232 LEU A CA 1
ATOM 1731 C C . LEU A 1 232 ? 4.106 -2.280 15.540 1.00 92.81 232 LEU A C 1
ATOM 1733 O O . LEU A 1 232 ? 3.399 -1.620 16.299 1.00 92.81 232 LEU A O 1
ATOM 1737 N N . GLN A 1 233 ? 4.752 -3.385 15.922 1.00 91.25 233 GLN A N 1
ATOM 1738 C CA . GLN A 1 233 ? 4.669 -3.953 17.269 1.00 91.25 233 GLN A CA 1
ATOM 1739 C C . GLN A 1 233 ? 5.229 -2.997 18.327 1.00 91.25 233 GLN A C 1
ATOM 1741 O O . GLN A 1 233 ? 4.576 -2.747 19.337 1.00 91.25 233 GLN A O 1
ATOM 1746 N N . GLU A 1 234 ? 6.410 -2.425 18.082 1.00 94.38 234 GLU A N 1
ATOM 1747 C CA . GLU A 1 234 ? 7.051 -1.467 18.992 1.00 94.38 234 GLU A CA 1
ATOM 1748 C C . GLU A 1 234 ? 6.225 -0.183 19.165 1.00 94.38 234 GLU A C 1
ATOM 1750 O O . GLU A 1 234 ? 6.203 0.397 20.249 1.00 94.38 234 GLU A O 1
ATOM 1755 N N . ALA A 1 235 ? 5.503 0.233 18.122 1.00 94.31 235 ALA A N 1
ATOM 1756 C CA . ALA A 1 235 ? 4.611 1.388 18.157 1.00 94.31 235 ALA A CA 1
ATOM 1757 C C . ALA A 1 235 ? 3.210 1.083 18.727 1.00 94.31 235 ALA A C 1
ATOM 1759 O O . ALA A 1 235 ? 2.375 1.984 18.793 1.00 94.31 235 ALA A O 1
ATOM 1760 N N . GLY A 1 236 ? 2.926 -0.166 19.117 1.00 95.12 236 GLY A N 1
ATOM 1761 C CA . GLY A 1 236 ? 1.616 -0.565 19.639 1.00 95.12 236 GLY A CA 1
ATOM 1762 C C . GLY A 1 236 ? 0.486 -0.490 18.608 1.00 95.12 236 GLY A C 1
ATOM 1763 O O . GLY A 1 236 ? -0.671 -0.293 18.982 1.00 95.12 236 GLY A O 1
ATOM 1764 N N . VAL A 1 237 ? 0.805 -0.616 17.315 1.00 97.19 237 VAL A N 1
ATOM 1765 C CA . VAL A 1 237 ? -0.201 -0.664 16.249 1.00 97.19 237 VAL A CA 1
ATOM 1766 C C . VAL A 1 237 ? -0.980 -1.971 16.346 1.00 97.19 237 VAL A C 1
ATOM 1768 O O . VAL A 1 237 ? -0.401 -3.046 16.487 1.00 97.19 237 VAL A O 1
ATOM 1771 N N . VAL A 1 238 ? -2.303 -1.871 16.254 1.00 97.69 238 VAL A N 1
ATOM 1772 C CA . VAL A 1 238 ? -3.207 -3.025 16.273 1.00 97.69 238 VAL A CA 1
ATOM 1773 C C . VAL A 1 238 ? -3.361 -3.581 14.858 1.00 97.69 238 VAL A C 1
ATOM 1775 O O . VAL A 1 238 ? -3.535 -2.820 13.907 1.00 97.69 238 VAL A O 1
ATOM 1778 N N . SER A 1 239 ? -3.389 -4.902 14.701 1.00 97.31 239 SER A N 1
ATOM 1779 C CA . SER A 1 239 ? -3.575 -5.544 13.390 1.00 97.31 239 SER A CA 1
ATOM 1780 C C . SER A 1 239 ? -4.828 -6.426 13.416 1.00 97.31 239 SER A C 1
ATOM 1782 O O . SER A 1 239 ? -4.715 -7.643 13.569 1.00 97.31 239 SER A O 1
ATOM 1784 N N . PRO A 1 240 ? -6.052 -5.860 13.285 1.00 98.00 240 PRO A N 1
ATOM 1785 C CA . PRO A 1 240 ? -7.290 -6.603 13.535 1.00 98.00 240 PRO A CA 1
ATOM 1786 C C . PRO A 1 240 ? -7.473 -7.832 12.642 1.00 98.00 240 PRO A C 1
ATOM 1788 O O . PRO A 1 240 ? -8.062 -8.818 13.080 1.00 98.00 240 PRO A O 1
ATOM 1791 N N . LEU A 1 241 ? -6.972 -7.788 11.401 1.00 97.94 241 LEU A N 1
ATOM 1792 C CA . LEU A 1 241 ? -7.026 -8.927 10.483 1.00 97.94 241 LEU A CA 1
ATOM 1793 C C . LEU A 1 241 ? -6.160 -10.082 11.005 1.00 97.94 241 LEU A C 1
ATOM 1795 O O . LEU A 1 241 ? -6.672 -11.188 11.175 1.00 97.94 241 LEU A O 1
ATOM 1799 N N . ALA A 1 242 ? -4.890 -9.818 11.328 1.00 95.94 242 ALA A N 1
ATOM 1800 C CA . ALA A 1 242 ? -3.986 -10.810 11.910 1.00 95.94 242 ALA A CA 1
ATOM 1801 C C . ALA A 1 242 ? -4.504 -11.360 13.250 1.00 95.94 242 ALA A C 1
ATOM 1803 O O . ALA A 1 242 ? -4.550 -12.572 13.440 1.00 95.94 242 ALA A O 1
ATOM 1804 N N . GLU A 1 243 ? -4.962 -10.489 14.153 1.00 95.88 243 GLU A N 1
ATOM 1805 C CA . GLU A 1 243 ? -5.495 -10.882 15.467 1.00 95.88 243 GLU A CA 1
ATOM 1806 C C . GLU A 1 243 ? -6.765 -11.739 15.373 1.00 95.88 243 GLU A C 1
ATOM 1808 O O . GLU A 1 243 ? -7.042 -12.527 16.274 1.00 95.88 243 GLU A O 1
ATOM 1813 N N . SER A 1 244 ? -7.515 -11.617 14.274 1.00 96.69 244 SER A N 1
ATOM 1814 C CA . SER A 1 244 ? -8.714 -12.422 14.005 1.00 96.69 244 SER A CA 1
ATOM 1815 C C . SER A 1 244 ? -8.423 -13.684 13.181 1.00 96.69 244 SER A C 1
ATOM 1817 O O . SER A 1 244 ? -9.361 -14.347 12.741 1.00 96.69 244 SER A O 1
ATOM 1819 N N . GLY A 1 245 ? -7.148 -14.001 12.922 1.00 95.38 245 GLY A N 1
ATOM 1820 C CA . GLY A 1 245 ? -6.742 -15.166 12.130 1.00 95.38 245 GLY A CA 1
ATOM 1821 C C . GLY A 1 245 ? -7.101 -15.074 10.644 1.00 95.38 245 GLY A C 1
ATOM 1822 O O . GLY A 1 245 ? -7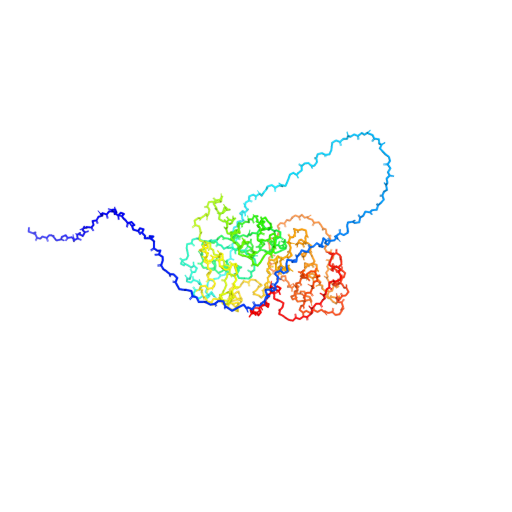.213 -16.099 9.979 1.00 95.38 245 GLY A O 1
ATOM 1823 N N . MET A 1 246 ? -7.313 -13.866 10.115 1.00 96.69 246 MET A N 1
ATOM 1824 C CA . MET A 1 246 ? -7.656 -13.667 8.708 1.00 96.69 246 MET A CA 1
ATOM 1825 C C . MET A 1 246 ? -6.406 -13.813 7.840 1.00 96.69 246 MET A C 1
ATOM 1827 O O . MET A 1 246 ? -5.565 -12.915 7.823 1.00 96.69 246 MET A O 1
ATOM 1831 N N . ASP A 1 247 ? -6.296 -14.917 7.106 1.00 95.38 247 ASP A N 1
ATOM 1832 C CA . ASP A 1 247 ? -5.315 -15.083 6.030 1.00 95.38 247 ASP A CA 1
ATOM 1833 C C . ASP A 1 247 ? -5.768 -14.384 4.732 1.00 95.38 247 ASP A C 1
ATOM 1835 O O . ASP A 1 247 ? -6.882 -13.844 4.628 1.00 95.38 247 ASP A O 1
ATOM 1839 N N . LYS A 1 248 ? -4.908 -14.375 3.708 1.00 93.12 248 LYS A N 1
ATOM 1840 C CA . LYS A 1 248 ? -5.220 -13.719 2.434 1.00 93.12 248 LYS A CA 1
ATOM 1841 C C . LYS A 1 248 ? -6.448 -14.319 1.752 1.00 93.12 248 LYS A C 1
ATOM 1843 O O . LYS A 1 248 ? -7.234 -13.579 1.157 1.00 93.12 248 LYS A O 1
ATOM 1848 N N . ALA A 1 249 ? -6.626 -15.636 1.811 1.00 94.81 249 ALA A N 1
ATOM 1849 C CA . ALA A 1 249 ? -7.751 -16.310 1.168 1.00 94.81 249 ALA A CA 1
ATOM 1850 C C . ALA A 1 249 ? -9.079 -15.936 1.845 1.00 94.81 249 ALA A C 1
ATOM 1852 O O . ALA A 1 249 ? -10.049 -15.598 1.157 1.00 94.81 249 ALA A O 1
ATOM 1853 N N . ALA A 1 250 ? -9.098 -15.907 3.177 1.00 95.81 250 ALA A N 1
ATOM 1854 C CA . ALA A 1 250 ? -10.218 -15.486 4.004 1.00 95.81 250 ALA A CA 1
ATOM 1855 C C . ALA A 1 250 ? -10.579 -14.018 3.754 1.00 95.81 250 ALA A C 1
ATOM 1857 O O . ALA A 1 250 ? -11.759 -13.707 3.590 1.00 95.81 250 ALA A O 1
ATOM 1858 N N . ILE A 1 251 ? -9.587 -13.124 3.642 1.00 96.69 251 ILE A N 1
ATOM 1859 C CA . ILE A 1 251 ? -9.813 -11.709 3.296 1.00 96.69 251 ILE A CA 1
ATOM 1860 C C . ILE A 1 251 ? -10.527 -11.595 1.949 1.00 96.69 251 ILE A C 1
ATOM 1862 O O . ILE A 1 251 ? -11.540 -10.907 1.848 1.00 96.69 251 ILE A O 1
ATOM 1866 N N . ARG A 1 252 ? -10.053 -12.298 0.913 1.00 95.75 252 ARG A N 1
ATOM 1867 C CA . ARG A 1 252 ? -10.671 -12.249 -0.424 1.00 95.75 252 ARG A CA 1
ATOM 1868 C C . ARG A 1 252 ? -12.078 -12.846 -0.442 1.00 95.75 252 ARG A C 1
ATOM 1870 O O . ARG A 1 252 ? -12.970 -12.308 -1.097 1.00 95.75 252 ARG A O 1
ATOM 1877 N N . ALA A 1 253 ? -12.292 -13.948 0.276 1.00 94.75 253 ALA A N 1
ATOM 1878 C CA . ALA A 1 253 ? -13.607 -14.572 0.402 1.00 94.75 253 ALA A CA 1
ATOM 1879 C C . ALA A 1 253 ? -14.602 -13.649 1.122 1.00 94.75 253 ALA A C 1
ATOM 1881 O O . ALA A 1 253 ? -15.711 -13.443 0.629 1.00 94.75 253 ALA A O 1
ATOM 1882 N N . ALA A 1 254 ? -14.191 -13.036 2.233 1.00 94.81 254 ALA A N 1
ATOM 1883 C CA . ALA A 1 254 ? -15.013 -12.084 2.969 1.00 94.81 254 ALA A CA 1
ATOM 1884 C C . ALA A 1 254 ? -15.255 -10.792 2.171 1.00 94.81 254 ALA A C 1
ATOM 1886 O O . ALA A 1 254 ? -16.365 -10.264 2.182 1.00 94.81 254 ALA A O 1
ATOM 1887 N N . ALA A 1 255 ? -14.260 -10.306 1.423 1.00 94.56 255 ALA A N 1
ATOM 1888 C CA . ALA A 1 255 ? -14.409 -9.183 0.500 1.00 94.56 255 ALA A CA 1
ATOM 1889 C C . ALA A 1 255 ? -15.512 -9.456 -0.537 1.00 94.56 255 ALA A C 1
ATOM 1891 O O . ALA A 1 255 ? -16.427 -8.647 -0.674 1.00 94.56 255 ALA A O 1
ATOM 1892 N N . ARG A 1 256 ? -15.498 -10.635 -1.180 1.00 93.44 256 ARG A N 1
ATOM 1893 C CA . ARG A 1 256 ? -16.577 -11.076 -2.085 1.00 93.44 256 ARG A CA 1
ATOM 1894 C C . ARG A 1 256 ? -17.932 -11.127 -1.385 1.00 93.44 256 ARG A C 1
ATOM 1896 O O . ARG A 1 256 ? -18.895 -10.542 -1.868 1.00 93.44 256 ARG A O 1
ATOM 1903 N N . ALA A 1 257 ? -17.997 -11.792 -0.232 1.00 92.44 257 ALA A N 1
ATOM 1904 C CA . ALA A 1 257 ? -19.244 -11.990 0.506 1.00 92.44 257 ALA A CA 1
ATOM 1905 C C . ALA A 1 257 ? -19.877 -10.677 0.999 1.00 92.44 257 ALA A C 1
ATOM 1907 O O . ALA A 1 257 ? -21.087 -10.605 1.192 1.00 92.44 257 ALA A O 1
ATOM 1908 N N . THR A 1 258 ? -19.068 -9.636 1.200 1.00 91.19 258 THR A N 1
ATOM 1909 C CA . THR A 1 258 ? -19.505 -8.334 1.724 1.00 91.19 258 THR A CA 1
ATOM 1910 C C . THR A 1 258 ? -19.619 -7.249 0.647 1.00 91.19 258 THR A C 1
ATOM 1912 O O . THR A 1 258 ? -19.830 -6.080 0.982 1.00 91.19 258 THR A O 1
ATOM 1915 N N . GLY A 1 259 ? -19.476 -7.612 -0.633 1.00 89.81 259 GLY A N 1
ATOM 1916 C CA . GLY A 1 259 ? -19.612 -6.689 -1.763 1.00 89.81 259 GLY A CA 1
ATOM 1917 C C . GLY A 1 259 ? -18.492 -5.649 -1.869 1.00 89.81 259 GLY A C 1
ATOM 1918 O O . GLY A 1 259 ? -18.745 -4.520 -2.290 1.00 89.81 259 GLY A O 1
ATOM 1919 N N . LEU A 1 260 ? -17.271 -5.988 -1.441 1.00 92.12 260 LEU A N 1
ATOM 1920 C CA . LEU A 1 260 ? -16.087 -5.166 -1.694 1.00 92.12 260 LEU A CA 1
ATOM 1921 C C . LEU A 1 260 ? -15.625 -5.346 -3.147 1.00 92.12 260 LEU A C 1
ATOM 1923 O O . LEU A 1 260 ? -15.491 -6.469 -3.633 1.00 92.12 260 LEU A O 1
ATOM 1927 N N . ASP A 1 261 ? -15.345 -4.234 -3.821 1.00 90.00 261 ASP A N 1
ATOM 1928 C CA . ASP A 1 261 ? -14.838 -4.200 -5.188 1.00 90.00 261 ASP A CA 1
ATOM 1929 C C . ASP A 1 261 ? -13.387 -4.693 -5.290 1.00 90.00 261 ASP A C 1
ATOM 1931 O O . ASP A 1 261 ? -12.540 -4.438 -4.429 1.00 90.00 261 ASP A O 1
ATOM 1935 N N . ASP A 1 262 ? -13.089 -5.370 -6.399 1.00 90.50 262 ASP A N 1
ATOM 1936 C CA . ASP A 1 262 ? -11.778 -5.951 -6.700 1.00 90.50 262 ASP A CA 1
ATOM 1937 C C . ASP A 1 262 ? -11.185 -6.806 -5.554 1.00 90.50 262 ASP A C 1
ATOM 1939 O O . ASP A 1 262 ? -10.111 -6.490 -5.022 1.00 90.50 262 ASP A O 1
ATOM 1943 N N . PRO A 1 263 ? -11.870 -7.891 -5.146 1.00 92.56 263 PRO A N 1
ATOM 1944 C CA . PRO A 1 263 ? -11.405 -8.770 -4.075 1.00 92.56 263 PRO A CA 1
ATOM 1945 C C . PRO A 1 263 ? -10.101 -9.490 -4.441 1.00 92.56 263 PRO A C 1
ATOM 1947 O O . PRO A 1 263 ? -9.318 -9.831 -3.562 1.00 92.56 263 PRO A O 1
ATOM 1950 N N . ASP A 1 264 ? -9.826 -9.687 -5.731 1.00 90.81 264 ASP A N 1
ATOM 1951 C CA . ASP A 1 264 ? -8.633 -10.381 -6.219 1.00 90.81 264 ASP A CA 1
ATOM 1952 C C . ASP A 1 264 ? -7.489 -9.425 -6.600 1.00 90.81 264 ASP A C 1
ATOM 1954 O O . ASP A 1 264 ? -6.535 -9.836 -7.269 1.00 90.81 264 ASP A O 1
ATOM 1958 N N . GLN A 1 265 ? -7.531 -8.168 -6.127 1.00 91.25 265 GLN A N 1
ATOM 1959 C CA . GLN A 1 265 ? -6.448 -7.196 -6.302 1.00 91.25 265 GLN A CA 1
ATOM 1960 C C . GLN A 1 265 ? -5.091 -7.835 -5.959 1.00 91.25 265 GLN A C 1
ATOM 1962 O O . GLN A 1 265 ? -4.892 -8.454 -4.900 1.00 91.25 265 GLN A O 1
ATOM 1967 N N . ARG A 1 266 ? -4.140 -7.685 -6.885 1.00 87.06 266 ARG A N 1
ATOM 1968 C CA . ARG A 1 266 ? -2.763 -8.157 -6.719 1.00 87.06 266 ARG A CA 1
ATOM 1969 C C . ARG A 1 266 ? -2.017 -7.250 -5.739 1.00 87.06 266 ARG A C 1
ATOM 1971 O O . ARG A 1 266 ? -2.315 -6.064 -5.623 1.00 87.06 266 ARG A O 1
ATOM 1978 N N . ALA A 1 267 ? -1.047 -7.811 -5.022 1.00 84.88 267 ALA A N 1
ATOM 1979 C CA . ALA A 1 267 ? -0.249 -7.043 -4.074 1.00 84.88 267 ALA A CA 1
ATOM 1980 C C . ALA A 1 267 ? 0.625 -6.021 -4.815 1.00 84.88 267 ALA A C 1
ATOM 1982 O O . ALA A 1 267 ? 1.422 -6.397 -5.669 1.00 84.88 267 ALA A O 1
ATOM 1983 N N . ARG A 1 268 ? 0.514 -4.743 -4.452 1.00 85.69 268 ARG A N 1
ATOM 1984 C CA . ARG A 1 268 ? 1.305 -3.641 -5.013 1.00 85.69 268 ARG A CA 1
ATOM 1985 C C . ARG A 1 268 ? 2.203 -3.060 -3.912 1.00 85.69 268 ARG A C 1
ATOM 1987 O O . ARG A 1 268 ? 1.808 -2.116 -3.236 1.00 85.69 268 ARG A O 1
ATOM 1994 N N . PRO A 1 269 ? 3.375 -3.667 -3.637 1.00 89.06 269 PRO A N 1
ATOM 1995 C CA . PRO A 1 269 ? 4.302 -3.123 -2.648 1.00 89.06 269 PRO A CA 1
ATOM 1996 C C . PRO A 1 269 ? 4.898 -1.798 -3.139 1.00 89.06 269 PRO A C 1
ATOM 1998 O O . PRO A 1 269 ? 4.860 -1.507 -4.337 1.00 89.06 269 PRO A O 1
ATOM 2001 N N . CYS A 1 270 ? 5.488 -1.019 -2.229 1.00 93.69 270 CYS A N 1
ATOM 2002 C CA . CYS A 1 270 ? 6.097 0.271 -2.560 1.00 93.69 270 CYS A CA 1
ATOM 2003 C C . CYS A 1 270 ? 7.229 0.143 -3.593 1.00 93.69 270 CYS A C 1
ATOM 2005 O O . CYS A 1 270 ? 7.856 -0.915 -3.731 1.00 93.69 270 CYS A O 1
ATOM 2007 N N . LEU A 1 271 ? 7.529 1.236 -4.296 1.00 95.75 271 LEU A N 1
ATOM 2008 C CA . LEU A 1 271 ? 8.538 1.272 -5.360 1.00 95.75 271 LEU A CA 1
ATOM 2009 C C . LEU A 1 271 ? 9.948 0.938 -4.858 1.00 95.75 271 LEU A C 1
ATOM 2011 O O . LEU A 1 271 ? 10.720 0.328 -5.586 1.00 95.75 271 LEU A O 1
ATOM 2015 N N . LEU A 1 272 ? 10.256 1.199 -3.582 1.00 94.44 272 LEU A N 1
ATOM 2016 C CA . LEU A 1 272 ? 11.541 0.829 -2.966 1.00 94.44 272 LEU A CA 1
ATOM 2017 C C . LEU A 1 272 ? 11.841 -0.678 -3.053 1.00 94.44 272 LEU A C 1
ATOM 2019 O O . LEU A 1 272 ? 12.995 -1.089 -3.018 1.00 94.44 272 LEU A O 1
ATOM 2023 N N . THR A 1 273 ? 10.817 -1.526 -3.192 1.00 92.19 273 THR A N 1
ATOM 2024 C CA . THR A 1 273 ? 10.993 -2.981 -3.370 1.00 92.19 273 THR A CA 1
ATOM 2025 C C . THR A 1 273 ? 11.475 -3.391 -4.764 1.00 92.19 273 THR A C 1
ATOM 2027 O O . THR A 1 273 ? 11.810 -4.562 -4.974 1.00 92.19 273 THR A O 1
ATOM 2030 N N . ARG A 1 274 ? 11.510 -2.454 -5.721 1.00 93.31 274 ARG A N 1
ATOM 2031 C CA . ARG A 1 274 ? 12.076 -2.676 -7.058 1.00 93.31 274 ARG A CA 1
ATOM 2032 C C . ARG A 1 274 ? 13.595 -2.587 -7.053 1.00 93.31 274 ARG A C 1
ATOM 2034 O O . ARG A 1 274 ? 14.209 -3.111 -7.973 1.00 93.31 274 ARG A O 1
ATOM 2041 N N . LEU A 1 275 ? 14.195 -1.975 -6.035 1.00 92.88 275 LEU A N 1
ATOM 2042 C CA . LEU A 1 275 ? 15.637 -1.804 -5.936 1.00 92.88 275 LEU A CA 1
ATOM 2043 C C . LEU A 1 275 ? 16.237 -2.905 -5.056 1.00 92.88 275 LEU A C 1
ATOM 2045 O O . LEU A 1 275 ? 15.827 -3.082 -3.901 1.00 92.88 275 LEU A O 1
ATOM 2049 N N . ALA A 1 276 ? 17.234 -3.614 -5.586 1.00 90.69 276 ALA A N 1
ATOM 2050 C CA . ALA A 1 276 ? 18.087 -4.492 -4.788 1.00 90.69 276 ALA A CA 1
ATOM 2051 C C . ALA A 1 276 ? 18.737 -3.704 -3.636 1.00 90.69 276 ALA A C 1
ATOM 2053 O O . ALA A 1 276 ? 19.084 -2.534 -3.813 1.00 90.69 276 ALA A O 1
ATOM 2054 N N . TYR A 1 277 ? 18.890 -4.325 -2.460 1.00 90.50 277 TYR A N 1
ATOM 2055 C CA . TYR A 1 277 ? 19.506 -3.658 -1.303 1.00 90.50 277 TYR A CA 1
ATOM 2056 C C . TYR A 1 277 ? 20.865 -3.028 -1.649 1.00 90.50 277 TYR A C 1
ATOM 2058 O O . TYR A 1 277 ? 21.659 -3.602 -2.394 1.00 90.50 277 TYR A O 1
ATOM 2066 N N . GLY A 1 278 ? 21.131 -1.855 -1.071 1.00 91.00 278 GLY A N 1
ATOM 2067 C CA . GLY A 1 278 ? 22.342 -1.065 -1.311 1.00 91.00 278 GLY A CA 1
ATOM 2068 C C . GLY A 1 278 ? 22.298 -0.174 -2.556 1.00 91.00 278 GLY A C 1
ATOM 2069 O O . GLY A 1 278 ? 23.158 0.688 -2.695 1.00 91.00 278 GLY A O 1
ATOM 2070 N N . LEU A 1 279 ? 21.307 -0.329 -3.444 1.00 92.25 279 LEU A N 1
ATOM 2071 C CA . LEU A 1 279 ? 21.066 0.649 -4.509 1.00 92.25 279 LEU A CA 1
ATOM 2072 C C . LEU A 1 279 ? 20.307 1.845 -3.943 1.00 92.25 279 LEU A C 1
ATOM 2074 O O . LEU A 1 279 ? 19.130 1.705 -3.609 1.00 92.25 279 LEU A O 1
ATOM 2078 N N . GLU A 1 280 ? 20.977 2.989 -3.840 1.00 94.38 280 GLU A N 1
ATOM 2079 C CA . GLU A 1 280 ? 20.396 4.230 -3.324 1.00 94.38 280 GLU A CA 1
ATOM 2080 C C . GLU A 1 280 ? 19.169 4.637 -4.164 1.00 94.38 280 GLU A C 1
ATOM 2082 O O . GLU A 1 280 ? 19.269 4.721 -5.394 1.00 94.38 280 GLU A O 1
ATOM 2087 N N . PRO A 1 281 ? 17.990 4.832 -3.543 1.00 94.12 281 PRO A N 1
ATOM 2088 C CA . PRO A 1 281 ? 16.807 5.267 -4.255 1.00 94.12 281 PRO A CA 1
ATOM 2089 C C . PRO A 1 281 ? 16.881 6.767 -4.522 1.00 94.12 281 PRO A C 1
ATOM 2091 O O . PRO A 1 281 ? 17.253 7.552 -3.655 1.00 94.12 281 PRO A O 1
ATOM 2094 N N . ASP A 1 282 ? 16.423 7.156 -5.703 1.00 94.25 282 ASP A N 1
ATOM 2095 C CA . ASP A 1 282 ? 16.278 8.546 -6.111 1.00 94.25 282 ASP A CA 1
ATOM 2096 C C . ASP A 1 282 ? 14.837 8.801 -6.575 1.00 94.25 282 ASP A C 1
ATOM 2098 O O . ASP A 1 282 ? 14.183 7.903 -7.117 1.00 94.25 282 ASP A O 1
ATOM 2102 N N . ALA A 1 283 ? 14.320 10.006 -6.334 1.00 95.44 283 ALA A N 1
ATOM 2103 C CA . ALA A 1 283 ? 12.933 10.341 -6.643 1.00 95.44 283 ALA A CA 1
ATOM 2104 C C . ALA A 1 283 ? 12.626 10.230 -8.147 1.00 95.44 283 ALA A C 1
ATOM 2106 O O . ALA A 1 283 ? 11.581 9.679 -8.505 1.00 95.44 283 ALA A O 1
ATOM 2107 N N . ASP A 1 284 ? 13.543 10.661 -9.019 1.00 95.00 284 ASP A N 1
ATOM 2108 C CA . ASP A 1 284 ? 13.370 10.580 -10.473 1.00 95.00 284 ASP A CA 1
ATOM 2109 C C . ASP A 1 284 ? 13.422 9.122 -10.942 1.00 95.00 284 ASP A C 1
ATOM 2111 O O . ASP A 1 284 ? 12.640 8.707 -11.801 1.00 95.00 284 ASP A O 1
ATOM 2115 N N . VAL A 1 285 ? 14.286 8.303 -10.330 1.00 93.38 285 VAL A N 1
ATOM 2116 C CA . VAL A 1 285 ? 14.351 6.858 -10.607 1.00 93.38 285 VAL A CA 1
ATOM 2117 C C . VAL A 1 285 ? 13.044 6.162 -10.224 1.00 93.38 285 VAL A C 1
ATOM 2119 O O . VAL A 1 285 ? 12.522 5.357 -11.000 1.00 93.38 285 VAL A O 1
ATOM 2122 N N . LEU A 1 286 ? 12.485 6.465 -9.049 1.00 96.62 286 LEU A N 1
ATOM 2123 C CA . LEU A 1 286 ? 11.208 5.894 -8.609 1.00 96.62 286 LEU A CA 1
ATOM 2124 C C . LEU A 1 286 ? 10.051 6.354 -9.507 1.00 96.62 286 LEU A C 1
ATOM 2126 O O . LEU A 1 286 ? 9.206 5.533 -9.871 1.00 96.62 286 LEU A O 1
ATOM 2130 N N . ALA A 1 287 ? 10.040 7.623 -9.923 1.00 95.69 287 ALA A N 1
ATOM 2131 C CA . ALA A 1 287 ? 9.058 8.146 -10.868 1.00 95.69 287 ALA A CA 1
ATOM 2132 C C . ALA A 1 287 ? 9.162 7.459 -12.242 1.00 95.69 287 ALA A C 1
ATOM 2134 O O . ALA A 1 287 ? 8.144 7.055 -12.806 1.00 95.69 287 ALA A O 1
ATOM 2135 N N . GLY A 1 288 ? 10.381 7.253 -12.750 1.00 95.69 288 GLY A N 1
ATOM 2136 C CA . GLY A 1 288 ? 10.631 6.526 -13.996 1.00 95.69 288 GLY A CA 1
ATOM 2137 C C . GLY A 1 288 ? 10.170 5.069 -13.934 1.00 95.69 288 GLY A C 1
ATOM 2138 O O . GLY A 1 288 ? 9.513 4.594 -14.861 1.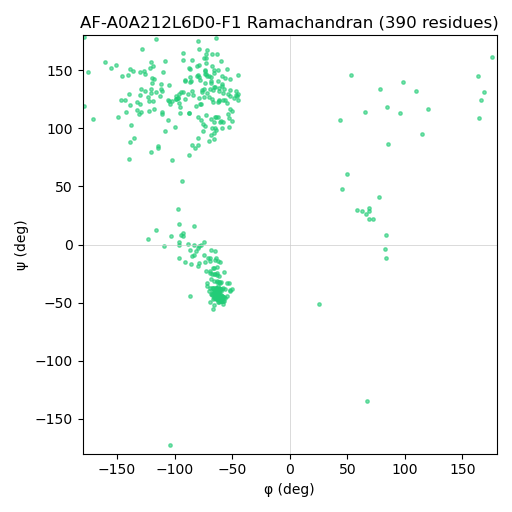00 95.69 288 GLY A O 1
ATOM 2139 N N . LEU A 1 289 ? 10.440 4.376 -12.820 1.00 95.88 289 LEU A N 1
ATOM 2140 C CA . LEU A 1 289 ? 9.944 3.017 -12.572 1.00 95.88 289 LEU A CA 1
ATOM 2141 C C . LEU A 1 289 ? 8.412 2.966 -12.571 1.00 95.88 289 LEU A C 1
ATOM 2143 O O . LEU A 1 289 ? 7.832 2.089 -13.209 1.00 95.88 289 LEU A O 1
ATOM 2147 N N . ALA A 1 290 ? 7.761 3.903 -11.878 1.00 96.12 290 ALA A N 1
ATOM 2148 C CA . ALA A 1 290 ? 6.305 3.975 -11.814 1.00 96.12 290 ALA A CA 1
ATOM 2149 C C . ALA A 1 290 ? 5.685 4.203 -13.200 1.00 96.12 290 ALA A C 1
ATOM 2151 O O . ALA A 1 290 ? 4.781 3.466 -13.587 1.00 96.12 290 ALA A O 1
ATOM 2152 N N . ALA A 1 291 ? 6.211 5.169 -13.959 1.00 96.00 291 ALA A N 1
ATOM 2153 C CA . ALA A 1 291 ? 5.722 5.491 -15.296 1.00 96.00 291 ALA A CA 1
ATOM 2154 C C . ALA A 1 291 ? 5.894 4.315 -16.272 1.00 96.00 291 ALA A C 1
ATOM 2156 O O . ALA A 1 291 ? 4.982 4.008 -17.038 1.00 96.00 291 ALA A O 1
ATOM 2157 N N . ALA A 1 292 ? 7.030 3.613 -16.207 1.00 96.31 292 ALA A N 1
ATOM 2158 C CA . ALA A 1 292 ? 7.260 2.427 -17.024 1.00 96.31 292 ALA A CA 1
ATOM 2159 C C . ALA A 1 292 ? 6.312 1.276 -16.653 1.00 96.31 292 ALA A C 1
ATOM 2161 O O . ALA A 1 292 ? 5.716 0.669 -17.542 1.00 96.31 292 ALA A O 1
ATOM 2162 N N . GLU A 1 293 ? 6.136 0.972 -15.359 1.00 95.56 293 GLU A N 1
ATOM 2163 C CA . GLU A 1 293 ? 5.192 -0.069 -14.921 1.00 95.56 293 GLU A CA 1
ATOM 2164 C C . GLU A 1 293 ? 3.744 0.272 -15.319 1.00 95.56 293 GLU A C 1
ATOM 2166 O O . GLU A 1 293 ? 3.002 -0.627 -15.717 1.00 95.56 293 GLU A O 1
ATOM 2171 N N . GLU A 1 294 ? 3.347 1.546 -15.261 1.00 94.12 294 GLU A N 1
ATOM 2172 C CA . GLU A 1 294 ? 2.023 2.015 -15.686 1.00 94.12 294 GLU A CA 1
ATOM 2173 C C . GLU A 1 294 ? 1.818 1.867 -17.201 1.00 94.12 294 GLU A C 1
ATOM 2175 O O . GLU A 1 294 ? 0.819 1.286 -17.632 1.00 94.12 294 GLU A O 1
ATOM 2180 N N . ALA A 1 295 ? 2.789 2.291 -18.014 1.00 94.69 295 ALA A N 1
ATOM 2181 C CA . ALA A 1 295 ? 2.737 2.135 -19.467 1.00 94.69 295 ALA A CA 1
ATOM 2182 C C . ALA A 1 295 ? 2.670 0.656 -19.891 1.00 94.69 295 ALA A C 1
ATOM 2184 O O . ALA A 1 295 ? 1.899 0.296 -20.781 1.00 94.69 295 ALA A O 1
ATOM 2185 N N . LEU A 1 296 ? 3.436 -0.217 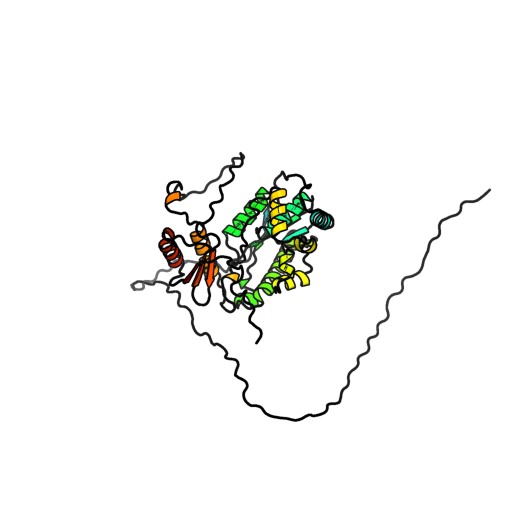-19.227 1.00 94.56 296 LEU A N 1
ATOM 2186 C CA . LEU A 1 296 ? 3.397 -1.665 -19.458 1.00 94.56 296 LEU A CA 1
ATOM 2187 C C . LEU A 1 296 ? 2.053 -2.274 -19.037 1.00 94.56 296 LEU A C 1
ATOM 2189 O O . LEU A 1 296 ? 1.513 -3.131 -19.738 1.00 94.56 296 LEU A O 1
ATOM 2193 N N . ALA A 1 297 ? 1.488 -1.828 -17.912 1.00 90.75 297 ALA A N 1
ATOM 2194 C CA . ALA A 1 297 ? 0.184 -2.289 -17.444 1.00 90.75 297 ALA A CA 1
ATOM 2195 C C . ALA A 1 297 ? -0.953 -1.874 -18.393 1.00 90.75 297 ALA A C 1
ATOM 2197 O O . ALA A 1 297 ? -1.915 -2.627 -18.532 1.00 90.75 297 ALA A O 1
ATOM 2198 N N . GLY A 1 298 ? -0.820 -0.727 -19.067 1.00 90.75 298 GLY A N 1
ATOM 2199 C CA . GLY A 1 298 ? -1.774 -0.211 -20.052 1.00 90.75 298 GLY A CA 1
ATOM 2200 C C . GLY A 1 298 ? -1.722 -0.877 -21.431 1.00 90.75 298 GLY A C 1
ATOM 2201 O O . GLY A 1 298 ? -2.501 -0.506 -22.309 1.00 90.75 298 GLY A O 1
ATOM 2202 N N . LEU A 1 299 ? -0.828 -1.847 -21.655 1.00 91.00 299 LEU A N 1
ATOM 2203 C CA . LEU A 1 299 ? -0.796 -2.591 -22.912 1.00 91.00 299 LEU A CA 1
ATOM 2204 C C . LEU A 1 299 ? -2.094 -3.372 -23.130 1.00 91.00 299 LEU A C 1
ATOM 2206 O O . LEU A 1 299 ? -2.635 -3.992 -22.219 1.00 91.00 299 LEU A O 1
ATOM 2210 N N . VAL A 1 300 ? -2.545 -3.394 -24.379 1.00 88.00 300 VAL A N 1
ATOM 2211 C CA . VAL A 1 300 ? -3.655 -4.220 -24.859 1.00 88.00 300 VAL A CA 1
ATOM 2212 C C . VAL A 1 300 ? -3.173 -5.025 -26.058 1.00 88.00 300 VAL A C 1
ATOM 2214 O O . VAL A 1 300 ? -2.287 -4.582 -26.790 1.00 88.00 300 VAL A O 1
ATOM 2217 N N . LEU A 1 301 ? -3.720 -6.224 -26.260 1.00 80.12 301 LEU A N 1
ATOM 2218 C CA . LEU A 1 301 ? -3.356 -7.000 -27.443 1.00 80.12 301 LEU A CA 1
ATOM 2219 C C . LEU A 1 301 ? -3.903 -6.316 -28.708 1.00 80.12 301 LEU A C 1
ATOM 2221 O O . LEU A 1 301 ? -5.014 -5.779 -28.661 1.00 80.12 301 LEU A O 1
ATOM 2225 N N . PRO A 1 302 ? -3.180 -6.364 -29.841 1.00 68.44 302 PRO A N 1
ATOM 2226 C CA . PRO A 1 302 ? -3.594 -5.712 -31.086 1.00 68.44 302 PRO A CA 1
ATOM 2227 C C . PRO A 1 302 ? -5.024 -6.060 -31.525 1.00 68.44 302 PRO A C 1
ATOM 2229 O O . PRO A 1 302 ? -5.779 -5.173 -31.909 1.00 68.44 302 PRO A O 1
ATOM 2232 N N . GLN A 1 303 ? -5.445 -7.318 -31.361 1.00 66.44 303 GLN A N 1
ATOM 2233 C CA . GLN A 1 303 ? -6.802 -7.790 -31.670 1.00 66.44 303 GLN A CA 1
ATOM 2234 C C . GLN A 1 303 ? -7.914 -7.179 -30.795 1.00 66.44 303 GLN A C 1
ATOM 2236 O O . GLN A 1 303 ? -9.090 -7.305 -31.124 1.00 66.44 303 GLN A O 1
ATOM 2241 N N . PHE A 1 304 ? -7.561 -6.516 -29.690 1.00 61.91 304 PHE A N 1
ATOM 2242 C CA . PHE A 1 304 ? -8.479 -5.766 -28.828 1.00 61.91 304 PHE A CA 1
ATOM 2243 C C . PHE A 1 304 ? -8.272 -4.243 -28.931 1.00 61.91 304 PHE A C 1
ATOM 2245 O O . PHE A 1 304 ? -9.006 -3.482 -28.304 1.00 61.91 304 PHE A O 1
ATOM 2252 N N . SER A 1 305 ? -7.311 -3.781 -29.742 1.00 58.53 305 SER A N 1
ATOM 2253 C CA . SER A 1 305 ? -6.977 -2.358 -29.890 1.00 58.53 305 SER A CA 1
ATOM 2254 C C . SER A 1 305 ? -7.940 -1.587 -30.803 1.00 58.53 305 SER A C 1
ATOM 2256 O O . SER A 1 305 ? -7.962 -0.360 -30.742 1.00 58.53 305 SER 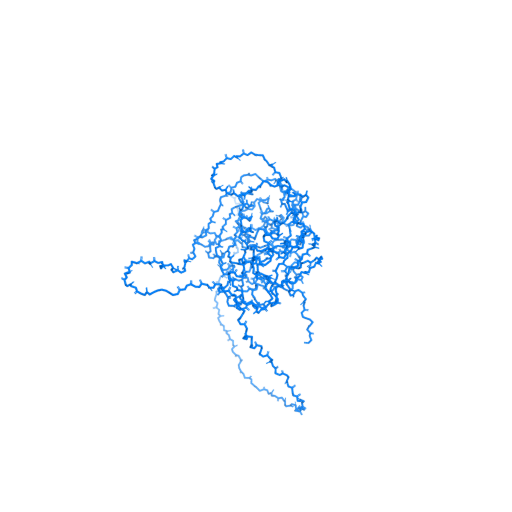A O 1
ATOM 2258 N N . GLU A 1 306 ? -8.760 -2.257 -31.622 1.00 47.41 306 GLU A N 1
ATOM 2259 C CA . GLU A 1 306 ? -9.659 -1.596 -32.591 1.00 47.41 306 GLU A CA 1
ATOM 2260 C C . GLU A 1 306 ? -10.900 -0.922 -31.960 1.00 47.41 306 GLU A C 1
ATOM 2262 O O . GLU A 1 306 ? -11.725 -0.354 -32.673 1.00 47.41 306 GLU A O 1
ATOM 2267 N N . LYS A 1 307 ? -11.046 -0.943 -30.625 1.00 43.41 307 LYS A N 1
ATOM 2268 C CA . LYS A 1 307 ? -12.176 -0.313 -29.908 1.00 43.41 307 LYS A CA 1
ATOM 2269 C C . LYS A 1 307 ? -11.802 0.726 -28.846 1.00 43.41 307 LYS A C 1
ATOM 2271 O O . LYS A 1 307 ? -12.703 1.237 -28.186 1.00 43.41 307 LYS A O 1
ATOM 2276 N N . ALA A 1 308 ? -10.529 1.080 -28.677 1.00 34.94 308 ALA A N 1
ATOM 2277 C CA . ALA A 1 308 ? -10.156 2.152 -27.753 1.00 34.94 308 ALA A CA 1
ATOM 2278 C C . ALA A 1 308 ? -10.210 3.511 -28.479 1.00 34.94 308 ALA A C 1
ATOM 2280 O O . ALA A 1 308 ? -9.400 3.735 -29.383 1.00 34.94 308 ALA A O 1
ATOM 2281 N N . PRO A 1 309 ? -11.128 4.439 -28.136 1.00 35.25 309 PRO A N 1
ATOM 2282 C CA . PRO A 1 309 ? -11.025 5.796 -28.646 1.00 35.25 309 PRO A CA 1
ATOM 2283 C C . PRO A 1 309 ? -9.750 6.428 -28.080 1.00 35.25 309 PRO A C 1
ATOM 2285 O O . PRO A 1 309 ? -9.439 6.290 -26.896 1.00 35.25 309 PRO A O 1
ATOM 2288 N N . ALA A 1 310 ? -9.007 7.112 -28.946 1.00 35.03 310 ALA A N 1
ATOM 2289 C CA . ALA A 1 310 ? -7.833 7.883 -28.575 1.00 35.03 310 ALA A CA 1
ATOM 2290 C C . ALA A 1 310 ? -8.220 8.960 -27.547 1.00 35.03 310 ALA A C 1
ATOM 2292 O O . ALA A 1 310 ? -8.761 10.004 -27.903 1.00 35.03 310 ALA A O 1
ATOM 2293 N N . ALA A 1 311 ? -7.953 8.713 -26.266 1.00 35.19 311 ALA A N 1
ATOM 2294 C CA . ALA A 1 311 ? -8.090 9.724 -25.228 1.00 35.19 311 ALA A CA 1
ATOM 2295 C C . ALA A 1 311 ? -6.828 10.595 -25.213 1.00 35.19 311 ALA A C 1
ATOM 2297 O O . ALA A 1 311 ? -5.899 10.382 -24.437 1.00 35.19 311 ALA A O 1
ATOM 2298 N N . ALA A 1 312 ? -6.807 11.579 -26.108 1.00 32.66 312 ALA A N 1
ATOM 2299 C CA . ALA A 1 312 ? -5.952 12.747 -26.008 1.00 32.66 312 ALA A CA 1
ATOM 2300 C C . ALA A 1 312 ? -6.833 13.970 -25.720 1.00 32.66 312 ALA A C 1
ATOM 2302 O O . ALA A 1 312 ? -7.598 14.400 -26.578 1.00 32.66 312 ALA A O 1
ATOM 2303 N N . GLY A 1 313 ? -6.667 14.550 -24.530 1.00 29.23 313 GLY A N 1
ATOM 2304 C CA . GLY A 1 313 ? -6.962 15.959 -24.274 1.00 29.23 313 GLY A CA 1
ATOM 2305 C C . GLY A 1 313 ? -8.306 16.315 -23.626 1.00 29.23 313 GLY A C 1
ATOM 2306 O O . GLY A 1 313 ? -9.363 15.836 -24.012 1.00 29.23 313 GLY A O 1
ATOM 2307 N N . ALA A 1 314 ? -8.187 17.294 -22.723 1.00 28.56 314 ALA A N 1
ATOM 2308 C CA . ALA A 1 314 ? -9.190 18.213 -22.180 1.00 28.56 314 ALA A CA 1
ATOM 2309 C C . ALA A 1 314 ? -9.873 17.854 -20.846 1.00 28.56 314 ALA A C 1
ATOM 2311 O O . ALA A 1 314 ? -10.687 16.946 -20.714 1.00 28.56 314 ALA A O 1
ATOM 2312 N N . ALA A 1 315 ? -9.539 18.693 -19.863 1.00 33.31 315 ALA A N 1
ATOM 2313 C CA . ALA A 1 315 ? -10.295 18.971 -18.657 1.00 33.31 315 ALA A CA 1
ATOM 2314 C C . ALA A 1 315 ? -11.634 19.662 -18.973 1.00 33.31 315 ALA A C 1
ATOM 2316 O O . ALA A 1 315 ? -11.700 20.467 -19.897 1.00 33.31 315 ALA A O 1
ATOM 2317 N N . HIS A 1 316 ? -12.658 19.390 -18.163 1.00 27.22 316 HIS A N 1
ATOM 2318 C CA . HIS A 1 316 ? -13.480 20.337 -17.389 1.00 27.22 316 HIS A CA 1
ATOM 2319 C C . HIS A 1 316 ? -14.767 19.631 -16.935 1.00 27.22 316 HIS A C 1
ATOM 2321 O O . HIS A 1 316 ? -15.245 18.710 -17.589 1.00 27.22 316 HIS A O 1
ATOM 2327 N N . GLY A 1 317 ? -15.232 19.992 -15.737 1.00 27.00 317 GLY A N 1
ATOM 2328 C CA . GLY A 1 317 ? -16.243 19.252 -14.989 1.00 27.00 317 GLY A CA 1
ATOM 2329 C C . GLY A 1 317 ? -17.661 19.364 -15.535 1.00 27.00 317 GLY A C 1
ATOM 2330 O O . GLY A 1 317 ? -17.963 20.268 -16.298 1.00 27.00 317 GLY A O 1
ATOM 2331 N N . GLU A 1 318 ? -18.512 18.448 -15.082 1.00 24.59 318 GLU A N 1
ATOM 2332 C CA . GLU A 1 318 ? -19.810 18.719 -14.457 1.00 24.59 318 GLU A CA 1
ATOM 2333 C C . GLU A 1 318 ? -20.419 17.394 -13.971 1.00 24.59 318 GLU A C 1
ATOM 2335 O O . GLU A 1 318 ? -20.147 16.318 -14.509 1.00 24.59 318 GLU A O 1
ATOM 2340 N N . ASP A 1 319 ? -21.183 17.488 -12.886 1.00 33.72 319 ASP A N 1
ATOM 2341 C CA . ASP A 1 319 ? -21.852 16.390 -12.200 1.00 33.72 319 ASP A CA 1
ATOM 2342 C C . ASP A 1 319 ? -22.806 15.609 -13.112 1.00 33.72 319 ASP A C 1
ATOM 2344 O O . ASP A 1 319 ? -23.732 16.176 -13.689 1.00 33.72 319 ASP A O 1
ATOM 2348 N N . VAL A 1 320 ? -22.683 14.278 -13.116 1.00 29.22 320 VAL A N 1
ATOM 2349 C CA . VAL A 1 320 ? -23.814 13.385 -13.396 1.00 29.22 320 VAL A CA 1
ATOM 2350 C C . VAL A 1 320 ? -23.776 12.212 -12.421 1.00 29.22 320 VAL A C 1
ATOM 2352 O O . VAL A 1 320 ? -23.002 11.265 -12.557 1.00 29.22 320 VAL A O 1
ATOM 2355 N N . ALA A 1 321 ? -24.651 12.278 -11.419 1.00 34.03 321 ALA A N 1
ATOM 2356 C CA . ALA A 1 321 ? -25.078 11.120 -10.656 1.00 34.03 321 ALA A CA 1
ATOM 2357 C C . ALA A 1 321 ? -25.886 10.189 -11.574 1.00 34.03 321 ALA A C 1
ATOM 2359 O O . ALA A 1 321 ? -26.906 10.596 -12.128 1.00 34.03 321 ALA A O 1
ATOM 2360 N N . GLY A 1 322 ? -25.465 8.931 -11.720 1.00 26.03 322 GLY A N 1
ATOM 2361 C CA . GLY A 1 322 ? -26.275 7.944 -12.427 1.00 26.03 322 GLY A CA 1
ATOM 2362 C C . GLY A 1 322 ? -25.541 6.674 -12.836 1.00 26.03 322 GLY A C 1
ATOM 2363 O O . GLY A 1 322 ? -24.801 6.678 -13.806 1.00 26.03 322 GLY A O 1
ATOM 2364 N N . HIS A 1 323 ? -25.886 5.592 -12.136 1.00 28.23 323 HIS A N 1
ATOM 2365 C CA . HIS A 1 323 ? -25.872 4.190 -12.571 1.00 28.23 323 HIS A CA 1
ATOM 2366 C C . HIS A 1 323 ? 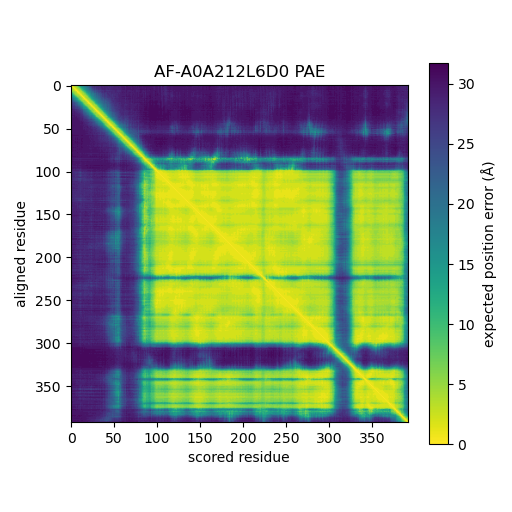-24.514 3.550 -12.892 1.00 28.23 323 HIS A C 1
ATOM 2368 O O . HIS A 1 323 ? -23.836 3.866 -13.863 1.00 28.23 323 HIS A O 1
ATOM 2374 N N . GLY A 1 324 ? -24.166 2.571 -12.048 1.00 32.44 324 GLY A N 1
ATOM 2375 C CA . GLY A 1 324 ? -22.990 1.726 -12.173 1.00 32.44 324 GLY A CA 1
ATOM 2376 C C . GLY A 1 324 ? -22.894 1.056 -13.539 1.00 32.44 324 GLY A C 1
ATOM 2377 O O . GLY A 1 324 ? -23.631 0.123 -13.841 1.00 32.44 324 GLY A O 1
ATOM 2378 N N . ALA A 1 325 ? -21.933 1.515 -14.328 1.00 29.92 325 ALA A N 1
ATOM 2379 C CA . ALA A 1 325 ? -21.250 0.669 -15.281 1.00 29.92 325 ALA A CA 1
ATOM 2380 C C . ALA A 1 325 ? -20.086 0.028 -14.520 1.00 29.92 325 ALA A C 1
ATOM 2382 O O . ALA A 1 325 ? -19.179 0.727 -14.062 1.00 29.92 325 ALA A O 1
ATOM 2383 N N . GLU A 1 326 ? -20.132 -1.289 -14.324 1.00 34.19 326 GLU A N 1
ATOM 2384 C CA . GLU A 1 326 ? -18.940 -2.038 -13.938 1.00 34.19 326 GLU A CA 1
ATOM 2385 C C . GLU A 1 326 ? -17.899 -1.800 -15.035 1.00 34.19 326 GLU A C 1
ATOM 2387 O O . GLU A 1 326 ? -18.048 -2.279 -16.157 1.00 34.19 326 GLU A O 1
ATOM 2392 N N . ALA A 1 327 ? -16.889 -0.976 -14.746 1.00 38.31 327 ALA A N 1
ATOM 2393 C CA . ALA A 1 327 ? -15.755 -0.808 -15.636 1.00 38.31 327 ALA A CA 1
ATOM 2394 C C . ALA A 1 327 ? -15.099 -2.184 -15.780 1.00 38.31 327 ALA A C 1
ATOM 2396 O O . ALA A 1 327 ? -14.487 -2.683 -14.833 1.00 38.31 327 ALA A O 1
ATOM 2397 N N . GLU A 1 328 ? -15.296 -2.817 -16.935 1.00 40.47 328 GLU A N 1
ATOM 2398 C CA . GLU A 1 328 ? -14.708 -4.106 -17.265 1.00 40.47 328 GLU A CA 1
ATOM 2399 C C . GLU A 1 328 ? -13.195 -3.979 -17.063 1.00 40.47 328 GLU A C 1
ATOM 2401 O O . GLU A 1 328 ? -12.519 -3.164 -17.697 1.00 40.47 328 GLU A O 1
ATOM 2406 N N . LYS A 1 329 ? -12.678 -4.689 -16.056 1.00 53.50 329 LYS A N 1
ATOM 2407 C CA . LYS A 1 329 ? -11.300 -4.530 -15.602 1.00 53.50 329 LYS A CA 1
ATOM 2408 C C . LYS A 1 329 ? -10.385 -4.993 -16.729 1.00 53.50 329 LYS A C 1
ATOM 2410 O O . LYS A 1 329 ? -10.250 -6.193 -16.950 1.00 53.50 329 LYS A O 1
ATOM 2415 N N . ILE A 1 330 ? -9.755 -4.048 -17.426 1.00 59.09 330 ILE A N 1
ATOM 2416 C CA . ILE A 1 330 ? -8.744 -4.348 -18.441 1.00 59.09 330 ILE A CA 1
ATOM 2417 C C . ILE A 1 330 ? -7.571 -5.003 -17.711 1.00 59.09 330 ILE A C 1
ATOM 2419 O O . ILE A 1 330 ? -6.770 -4.349 -17.042 1.00 59.09 330 ILE A O 1
ATOM 2423 N N . VAL A 1 331 ? -7.521 -6.331 -17.761 1.00 71.62 331 VAL A N 1
ATOM 2424 C CA . VAL A 1 331 ? -6.405 -7.103 -17.228 1.00 71.62 331 VAL A CA 1
ATOM 2425 C C . VAL A 1 331 ? -5.281 -7.004 -18.244 1.00 71.62 331 VAL A C 1
ATOM 2427 O O . VAL A 1 331 ? -5.455 -7.394 -19.397 1.00 71.62 331 VAL A O 1
ATOM 2430 N N . SER A 1 332 ? -4.133 -6.475 -17.812 1.00 83.69 332 SER A N 1
ATOM 2431 C CA . SER A 1 332 ? -2.947 -6.404 -18.663 1.00 83.69 332 SER A CA 1
ATOM 2432 C C . SER A 1 332 ? -2.642 -7.791 -19.247 1.00 83.69 332 SER A C 1
ATOM 2434 O O . SER A 1 332 ? -2.604 -8.769 -18.490 1.00 83.69 332 SER A O 1
ATOM 2436 N N . PRO A 1 333 ? -2.369 -7.902 -20.558 1.00 88.44 333 PRO A N 1
ATOM 2437 C CA . PRO A 1 333 ? -1.983 -9.159 -21.195 1.00 88.44 333 PRO A CA 1
ATOM 2438 C C . PRO A 1 333 ? -0.640 -9.695 -20.677 1.00 88.44 333 PRO A C 1
ATOM 2440 O O . PRO A 1 333 ? -0.304 -10.848 -20.936 1.00 88.44 333 PRO A O 1
ATOM 2443 N N . LEU A 1 334 ? 0.116 -8.879 -19.932 1.00 90.38 334 LEU A N 1
ATOM 2444 C CA . LEU A 1 334 ? 1.336 -9.292 -19.242 1.00 90.38 334 LEU A CA 1
ATOM 2445 C C . LEU A 1 334 ? 1.072 -9.961 -17.879 1.00 90.38 334 LEU A C 1
ATOM 2447 O O . LEU A 1 334 ? 1.997 -10.506 -17.279 1.00 90.38 334 LEU A O 1
ATOM 2451 N N . GLY A 1 335 ? -0.172 -9.929 -17.383 1.00 89.56 335 GLY A N 1
ATOM 2452 C CA . GLY A 1 335 ? -0.546 -10.402 -16.050 1.00 89.56 335 GLY A CA 1
ATOM 2453 C C . GLY A 1 335 ? 0.052 -9.536 -14.937 1.00 89.56 335 GLY A C 1
ATOM 2454 O O . GLY A 1 335 ? -0.041 -8.307 -14.984 1.00 89.56 335 GLY A O 1
ATOM 2455 N N . ASP A 1 336 ? 0.623 -10.153 -13.895 1.00 89.31 336 ASP A N 1
ATOM 2456 C CA . ASP A 1 336 ? 1.461 -9.396 -12.951 1.00 89.31 336 ASP A CA 1
ATOM 2457 C C . ASP A 1 336 ? 2.793 -9.007 -13.598 1.00 89.31 336 ASP A C 1
ATOM 2459 O O . ASP A 1 336 ? 3.363 -9.774 -14.369 1.00 89.31 336 ASP A O 1
ATOM 2463 N N . LEU A 1 337 ? 3.310 -7.829 -13.252 1.00 92.31 337 LEU A N 1
ATOM 2464 C CA . LEU A 1 337 ? 4.589 -7.339 -13.765 1.00 92.31 337 LEU A CA 1
ATOM 2465 C C . LEU A 1 337 ? 5.347 -6.524 -12.725 1.00 92.31 337 LEU A C 1
ATOM 2467 O O . LEU A 1 337 ? 4.735 -5.795 -11.943 1.00 92.31 337 LEU A O 1
ATOM 2471 N N . ARG A 1 338 ? 6.677 -6.618 -12.707 1.00 92.62 338 ARG A N 1
ATOM 2472 C CA . ARG A 1 338 ? 7.552 -5.798 -11.853 1.00 92.62 338 ARG A CA 1
ATOM 2473 C C . ARG A 1 338 ? 8.826 -5.444 -12.604 1.00 92.62 338 ARG A C 1
ATOM 2475 O O . ARG A 1 338 ? 9.549 -6.344 -13.031 1.00 92.62 338 ARG A O 1
ATOM 2482 N N . LEU A 1 339 ? 9.123 -4.154 -12.704 1.00 94.06 339 LEU A N 1
ATOM 2483 C CA . LEU A 1 339 ? 10.377 -3.659 -13.262 1.00 94.06 339 LEU A CA 1
ATOM 2484 C C . LEU A 1 339 ? 11.366 -3.393 -12.130 1.00 94.06 339 LEU A C 1
ATOM 2486 O O . LEU A 1 339 ? 11.102 -2.576 -11.259 1.00 94.06 339 LEU A O 1
ATOM 2490 N N . ARG A 1 340 ? 12.500 -4.088 -12.113 1.00 92.38 340 ARG A N 1
ATOM 2491 C CA . ARG A 1 340 ? 13.458 -4.069 -11.003 1.00 92.38 340 ARG A CA 1
ATOM 2492 C C . ARG A 1 340 ? 14.817 -3.549 -11.414 1.00 92.38 340 ARG A C 1
ATOM 2494 O O . ARG A 1 340 ? 15.218 -3.713 -12.559 1.00 92.38 340 ARG A O 1
ATOM 2501 N N . LEU A 1 341 ? 15.539 -3.002 -10.445 1.00 91.25 341 LEU A N 1
ATOM 2502 C CA . LEU A 1 341 ? 16.914 -2.540 -10.576 1.00 91.25 341 LEU A CA 1
ATOM 2503 C C . LEU A 1 341 ? 17.834 -3.445 -9.764 1.00 91.25 341 LEU A C 1
ATOM 2505 O O . LEU A 1 341 ? 17.738 -3.512 -8.536 1.00 91.25 341 LEU A O 1
ATOM 2509 N N . THR A 1 342 ? 18.680 -4.187 -10.478 1.00 79.12 342 THR A N 1
ATOM 2510 C CA . THR A 1 342 ? 19.516 -5.257 -9.926 1.00 79.12 342 THR A CA 1
ATOM 2511 C C . THR A 1 342 ? 20.901 -5.184 -10.570 1.00 79.12 342 THR A C 1
ATOM 2513 O O . THR A 1 342 ? 21.280 -6.013 -11.399 1.00 79.12 342 THR A O 1
ATOM 2516 N N . PRO A 1 343 ? 21.682 -4.177 -10.160 1.00 79.44 343 PRO A N 1
ATOM 2517 C CA . PRO A 1 343 ? 22.424 -3.248 -11.033 1.00 79.44 343 PRO A CA 1
ATOM 2518 C C . PRO A 1 343 ? 21.916 -2.998 -12.471 1.00 79.44 343 PRO A C 1
ATOM 2520 O O . PRO A 1 343 ? 21.740 -1.848 -12.857 1.00 79.44 343 PRO A O 1
ATOM 2523 N N . ALA A 1 344 ? 21.654 -4.040 -13.263 1.00 87.12 344 ALA A N 1
ATOM 2524 C CA . ALA A 1 344 ? 20.958 -3.954 -14.547 1.00 87.12 344 ALA A CA 1
ATOM 2525 C C . ALA A 1 344 ? 19.428 -4.049 -14.357 1.00 87.12 344 ALA A C 1
ATOM 2527 O O . ALA A 1 344 ? 18.975 -4.665 -13.385 1.00 87.12 344 ALA A O 1
ATOM 2528 N N . PRO A 1 345 ? 18.617 -3.451 -15.250 1.00 92.94 345 PRO A N 1
ATOM 2529 C CA . PRO A 1 345 ? 17.166 -3.526 -15.151 1.00 92.94 345 PRO A CA 1
ATOM 2530 C C . PRO A 1 345 ? 16.628 -4.908 -15.550 1.00 92.94 345 PRO A C 1
ATOM 2532 O O . PRO A 1 345 ? 17.044 -5.483 -16.554 1.00 92.94 345 PRO A O 1
ATOM 2535 N N . VAL A 1 346 ? 15.646 -5.415 -14.806 1.00 93.69 346 VAL A N 1
ATOM 2536 C CA . VAL A 1 346 ? 14.963 -6.691 -15.074 1.00 93.69 346 VAL A CA 1
ATOM 2537 C C . VAL A 1 346 ? 13.456 -6.474 -15.032 1.00 93.69 346 VAL A C 1
ATOM 2539 O O . VAL A 1 346 ? 12.918 -6.090 -13.994 1.00 93.69 346 VAL A O 1
ATOM 2542 N N . LEU A 1 347 ? 12.757 -6.766 -16.125 1.00 94.62 347 LEU A N 1
ATOM 2543 C CA . LEU A 1 347 ? 11.302 -6.802 -16.163 1.00 94.62 347 LEU A CA 1
ATOM 2544 C C . LEU A 1 347 ? 10.842 -8.245 -15.959 1.00 94.62 347 LEU A C 1
ATOM 2546 O O . LEU A 1 347 ? 11.061 -9.115 -16.801 1.00 94.62 347 LEU A O 1
ATOM 2550 N N . GLN A 1 348 ? 10.182 -8.490 -14.834 1.00 93.69 348 GLN A N 1
ATOM 2551 C CA . GLN A 1 348 ? 9.477 -9.739 -14.579 1.00 93.69 348 GLN A CA 1
ATOM 2552 C C . GLN A 1 348 ? 8.022 -9.590 -15.015 1.00 93.69 348 GLN A C 1
ATOM 2554 O O . GLN A 1 348 ? 7.381 -8.616 -14.624 1.00 93.69 348 GLN A O 1
ATOM 2559 N N . VAL A 1 349 ? 7.504 -10.549 -15.778 1.00 93.25 349 VAL A N 1
ATOM 2560 C CA . VAL A 1 349 ? 6.101 -10.605 -16.225 1.00 93.25 349 VAL A CA 1
ATOM 2561 C C . VAL A 1 349 ? 5.544 -12.015 -16.082 1.00 93.25 349 VAL A C 1
ATOM 2563 O O . VAL A 1 349 ? 6.273 -13.001 -16.191 1.00 93.25 349 VAL A O 1
ATOM 2566 N N . GLU A 1 350 ? 4.244 -12.116 -15.832 1.00 91.75 350 GLU A N 1
ATOM 2567 C CA . GLU A 1 350 ? 3.555 -13.401 -15.743 1.00 91.75 350 GLU A CA 1
ATOM 2568 C C . GLU A 1 350 ? 3.449 -14.063 -17.122 1.00 91.75 350 GLU A C 1
ATOM 2570 O O . GLU A 1 350 ? 3.657 -15.270 -17.263 1.00 91.75 350 GLU A O 1
ATOM 2575 N N . ALA A 1 351 ? 3.173 -13.253 -18.143 1.00 92.19 351 ALA A N 1
ATOM 2576 C CA . ALA A 1 351 ? 3.108 -13.663 -19.535 1.00 92.19 351 ALA A CA 1
ATOM 2577 C C . ALA A 1 351 ? 3.760 -12.610 -20.439 1.00 92.19 351 ALA A C 1
ATOM 2579 O O . ALA A 1 351 ? 3.752 -11.418 -20.140 1.00 92.19 351 ALA A O 1
ATOM 2580 N N . LEU A 1 352 ? 4.306 -13.053 -21.572 1.00 93.06 352 LEU A N 1
ATOM 2581 C CA . LEU A 1 352 ? 4.789 -12.167 -22.627 1.00 93.06 352 LEU A CA 1
ATOM 2582 C C . LEU A 1 352 ? 4.328 -12.698 -23.988 1.00 93.06 352 LEU A C 1
ATOM 2584 O O . LEU A 1 352 ? 5.013 -13.536 -24.578 1.00 93.06 352 LEU A O 1
ATOM 2588 N N . PRO A 1 353 ? 3.163 -12.247 -24.480 1.00 92.62 353 PRO A N 1
ATOM 2589 C CA . PRO A 1 353 ? 2.719 -12.547 -25.835 1.00 92.62 353 PRO A CA 1
ATOM 2590 C C . PRO A 1 353 ? 3.769 -12.081 -26.862 1.00 92.62 353 PRO A C 1
ATOM 2592 O O . PRO A 1 353 ? 4.256 -10.949 -26.736 1.00 92.62 353 PRO A O 1
ATOM 2595 N N . PRO A 1 354 ? 4.140 -12.904 -27.864 1.00 90.88 354 PRO A N 1
ATOM 2596 C CA . PRO A 1 354 ? 5.155 -12.542 -28.858 1.00 90.88 354 PRO A CA 1
ATOM 2597 C C . PRO A 1 354 ? 4.872 -11.215 -29.573 1.00 90.88 354 PRO A C 1
ATOM 2599 O O . PRO A 1 354 ? 5.797 -10.462 -29.873 1.00 90.88 354 PRO A O 1
ATOM 2602 N N . GLU A 1 355 ? 3.596 -10.892 -29.783 1.00 92.00 355 GLU A N 1
ATOM 2603 C CA . GLU A 1 355 ? 3.120 -9.671 -30.440 1.00 92.00 355 GLU A CA 1
ATOM 2604 C C . GLU A 1 355 ? 3.439 -8.406 -29.633 1.00 92.00 355 GLU A C 1
ATOM 2606 O O . GLU A 1 355 ? 3.552 -7.318 -30.195 1.00 92.00 355 GLU A O 1
ATOM 2611 N N . LEU A 1 356 ? 3.597 -8.537 -28.313 1.00 93.12 356 LEU A N 1
ATOM 2612 C CA . LEU A 1 356 ? 3.890 -7.423 -27.414 1.00 93.12 356 LEU A CA 1
ATOM 2613 C C . LEU A 1 356 ? 5.383 -7.272 -27.119 1.00 93.12 356 LEU A C 1
ATOM 2615 O O . LEU A 1 356 ? 5.776 -6.238 -26.586 1.00 93.12 356 LEU A O 1
A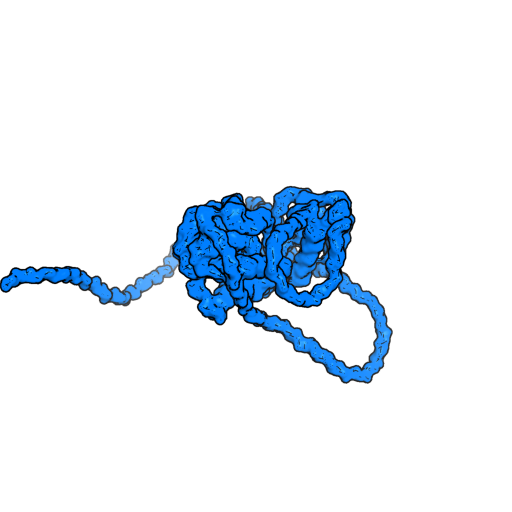TOM 2619 N N . ALA A 1 357 ? 6.228 -8.245 -27.476 1.00 91.88 357 ALA A N 1
ATOM 2620 C CA . ALA A 1 357 ? 7.648 -8.238 -27.119 1.00 91.88 357 ALA A CA 1
ATOM 2621 C C . ALA A 1 357 ? 8.383 -6.979 -27.615 1.00 91.88 357 ALA A C 1
ATOM 2623 O O . ALA A 1 357 ? 9.096 -6.338 -26.841 1.00 91.88 357 ALA A O 1
ATOM 2624 N N . GLY A 1 358 ? 8.159 -6.580 -28.873 1.00 93.06 358 GLY A N 1
ATOM 2625 C CA . GLY A 1 358 ? 8.733 -5.349 -29.428 1.00 93.06 358 GLY A CA 1
ATOM 2626 C C . GLY A 1 358 ? 8.232 -4.101 -28.700 1.00 93.06 358 GLY A C 1
ATOM 2627 O O . GLY A 1 358 ? 9.023 -3.253 -28.293 1.00 93.06 358 GLY A O 1
ATOM 2628 N N . ARG A 1 359 ? 6.924 -4.032 -28.428 1.00 94.12 359 ARG A N 1
ATOM 2629 C CA . ARG A 1 359 ? 6.319 -2.886 -27.740 1.00 94.12 359 ARG A CA 1
ATOM 2630 C C . ARG A 1 359 ? 6.792 -2.746 -26.292 1.00 94.12 359 ARG A C 1
ATOM 2632 O O . ARG A 1 359 ? 7.011 -1.633 -25.824 1.00 94.12 359 ARG A O 1
ATOM 2639 N N . VAL A 1 360 ? 6.984 -3.862 -25.593 1.00 95.12 360 VAL A N 1
ATOM 2640 C CA . VAL A 1 360 ? 7.568 -3.889 -24.245 1.00 95.12 360 VAL A CA 1
ATOM 2641 C C . VAL A 1 360 ? 8.983 -3.310 -24.265 1.00 95.12 360 VAL A C 1
ATOM 2643 O O . VAL A 1 360 ? 9.298 -2.455 -23.440 1.00 95.12 360 VAL A O 1
ATOM 2646 N N . GLN A 1 361 ? 9.822 -3.712 -25.226 1.00 93.94 361 GLN A N 1
ATOM 2647 C CA . GLN A 1 361 ? 11.178 -3.169 -25.366 1.00 93.94 361 GLN A CA 1
ATOM 2648 C C . GLN A 1 361 ? 11.177 -1.669 -25.687 1.00 93.94 361 GLN A C 1
ATOM 2650 O O . GLN A 1 361 ? 11.977 -0.929 -25.117 1.00 93.94 361 GLN A O 1
ATOM 2655 N N . GLU A 1 362 ? 10.264 -1.207 -26.546 1.00 94.69 362 GLU A N 1
ATOM 2656 C CA . GLU A 1 362 ? 10.095 0.219 -26.851 1.00 94.69 362 GLU A CA 1
ATOM 2657 C C . GLU A 1 362 ? 9.734 1.034 -25.607 1.00 94.69 362 GLU A C 1
ATOM 2659 O O . GLU A 1 362 ? 10.368 2.056 -25.351 1.00 94.69 362 GLU A O 1
ATOM 2664 N N . ILE A 1 363 ? 8.755 0.577 -24.817 1.00 95.94 363 ILE A N 1
ATOM 2665 C CA . ILE A 1 363 ? 8.345 1.251 -23.575 1.00 95.94 363 ILE A CA 1
ATOM 2666 C C . ILE A 1 363 ? 9.528 1.315 -22.605 1.00 95.94 363 ILE A C 1
ATOM 2668 O O . ILE A 1 363 ? 9.861 2.385 -22.100 1.00 95.94 363 ILE A O 1
ATOM 2672 N N . LEU A 1 364 ? 10.220 0.195 -22.386 1.00 96.00 364 LEU A N 1
ATOM 2673 C CA . LEU A 1 364 ? 11.391 0.161 -21.508 1.00 96.00 364 LEU A CA 1
ATOM 2674 C C . LEU A 1 364 ? 12.470 1.151 -21.968 1.00 96.00 364 LEU A C 1
ATOM 2676 O O . LEU A 1 364 ? 12.982 1.915 -21.152 1.00 96.00 364 LEU A O 1
ATOM 2680 N N . ALA A 1 365 ? 12.771 1.201 -23.268 1.00 94.06 365 ALA A N 1
ATOM 2681 C CA . ALA A 1 365 ? 13.745 2.136 -23.826 1.00 94.06 365 ALA A CA 1
ATOM 2682 C C . ALA A 1 365 ? 13.311 3.606 -23.678 1.00 94.06 365 ALA A C 1
ATOM 2684 O O . ALA A 1 365 ? 14.133 4.442 -23.303 1.00 94.06 365 ALA A O 1
ATOM 2685 N N . GLN A 1 366 ? 12.032 3.924 -23.912 1.00 95.00 366 GLN A N 1
ATOM 2686 C CA . GLN A 1 366 ? 11.473 5.276 -23.752 1.00 95.00 366 GLN A CA 1
ATOM 2687 C C . GLN A 1 366 ? 11.596 5.796 -22.316 1.00 95.00 366 GLN A C 1
ATOM 2689 O O . GLN A 1 366 ? 11.817 6.988 -22.113 1.00 95.00 366 GLN A O 1
ATOM 2694 N N . HIS A 1 367 ? 11.506 4.902 -21.332 1.00 94.12 367 HIS A N 1
ATOM 2695 C CA . HIS A 1 367 ? 11.668 5.230 -19.916 1.00 94.12 367 HIS A CA 1
ATOM 2696 C C . HIS A 1 367 ? 13.111 5.059 -19.400 1.00 94.12 367 HIS A C 1
ATOM 2698 O O . HIS A 1 367 ? 13.347 5.142 -18.198 1.00 94.12 367 HIS A O 1
ATOM 2704 N N . GLY A 1 368 ? 14.092 4.848 -20.286 1.00 92.38 368 GLY A N 1
ATOM 2705 C CA . GLY A 1 368 ? 15.515 4.788 -19.925 1.00 92.38 368 GLY A CA 1
ATOM 2706 C C . GLY A 1 368 ? 16.009 3.428 -19.418 1.00 92.38 368 GLY A C 1
ATOM 2707 O O . GLY A 1 368 ? 17.162 3.311 -19.008 1.00 92.38 368 GLY A O 1
ATOM 2708 N N . PHE A 1 369 ? 15.191 2.377 -19.491 1.00 92.81 369 PHE A N 1
ATOM 2709 C CA . PHE A 1 369 ? 15.542 1.006 -19.104 1.00 92.81 369 PHE A CA 1
ATOM 2710 C C . PHE A 1 369 ? 16.048 0.194 -20.306 1.00 92.81 369 PHE A C 1
ATOM 2712 O O . PHE A 1 369 ? 15.537 -0.878 -20.632 1.00 92.81 369 PHE A O 1
ATOM 2719 N N . THR A 1 370 ? 17.069 0.710 -20.996 1.00 88.25 370 THR A N 1
ATOM 2720 C CA . THR A 1 370 ? 17.728 -0.007 -22.101 1.00 88.25 370 THR A CA 1
ATOM 2721 C C . THR A 1 370 ? 18.458 -1.255 -21.599 1.00 88.25 370 THR A C 1
ATOM 2723 O O . THR A 1 370 ? 18.961 -1.260 -20.477 1.00 88.25 370 THR A O 1
ATOM 2726 N N . ASN A 1 371 ? 18.573 -2.290 -22.441 1.00 87.31 371 ASN A N 1
ATOM 2727 C CA . ASN A 1 371 ? 19.183 -3.584 -22.089 1.00 87.31 371 ASN A CA 1
ATOM 2728 C C . ASN A 1 371 ? 18.499 -4.290 -20.904 1.00 87.31 371 ASN A C 1
ATOM 2730 O O . ASN A 1 371 ? 19.144 -5.018 -20.152 1.00 87.31 371 ASN A O 1
ATOM 2734 N N . CYS A 1 372 ? 17.198 -4.057 -20.725 1.00 92.38 372 CYS A N 1
ATOM 2735 C CA . CYS A 1 372 ? 16.424 -4.708 -19.683 1.00 92.38 372 CYS A CA 1
ATOM 2736 C C . CYS A 1 372 ? 16.233 -6.199 -19.982 1.00 92.38 372 CYS A C 1
ATOM 2738 O O . CYS A 1 372 ? 15.763 -6.581 -21.055 1.00 92.38 372 CYS A O 1
ATOM 2740 N N . GLU A 1 373 ? 16.596 -7.041 -19.017 1.00 93.00 373 GLU A N 1
ATOM 2741 C CA . GLU A 1 373 ? 16.363 -8.479 -19.089 1.00 93.00 373 GLU A CA 1
ATOM 2742 C C . GLU A 1 373 ? 14.868 -8.771 -18.909 1.00 93.00 373 GLU A C 1
ATOM 2744 O O . GLU A 1 373 ? 14.251 -8.305 -17.950 1.00 93.00 373 GLU A O 1
ATOM 2749 N N . LEU A 1 374 ? 14.286 -9.572 -19.803 1.00 92.50 374 LEU A N 1
ATOM 2750 C CA . LEU A 1 374 ? 12.896 -10.013 -19.700 1.00 92.50 374 LEU A CA 1
ATOM 2751 C C . LEU A 1 374 ? 12.840 -11.398 -19.053 1.00 92.50 374 LEU A C 1
ATOM 2753 O O . LEU A 1 374 ? 13.403 -12.357 -19.581 1.00 92.50 374 LEU A O 1
ATOM 2757 N N . ARG A 1 375 ? 12.127 -11.519 -17.931 1.00 91.69 375 ARG A N 1
ATOM 2758 C CA . ARG A 1 375 ? 11.895 -12.793 -17.238 1.00 91.69 375 ARG A CA 1
ATOM 2759 C C . ARG A 1 375 ? 10.407 -13.108 -17.207 1.00 91.69 375 ARG A C 1
ATOM 2761 O O . ARG A 1 375 ? 9.636 -12.393 -16.572 1.00 91.69 375 ARG A O 1
ATOM 2768 N N . VAL A 1 376 ? 10.019 -14.199 -17.860 1.00 91.38 376 VAL A N 1
ATOM 2769 C CA . VAL A 1 376 ? 8.631 -14.680 -17.882 1.00 91.38 376 VAL A CA 1
ATOM 2770 C C . VAL A 1 376 ? 8.470 -15.801 -16.861 1.00 91.38 376 VAL A C 1
ATOM 2772 O O . VAL A 1 376 ? 9.240 -16.762 -16.877 1.00 91.38 376 VAL A O 1
ATOM 2775 N N . GLY A 1 377 ? 7.487 -15.697 -15.970 1.00 83.88 377 GLY A N 1
ATOM 2776 C CA . GLY A 1 377 ? 7.227 -16.741 -14.983 1.00 83.88 377 GLY A CA 1
ATOM 2777 C C . GLY A 1 377 ? 6.125 -16.404 -13.985 1.00 83.88 377 GLY A C 1
ATOM 2778 O O . GLY A 1 377 ? 5.763 -15.250 -13.774 1.00 83.88 377 GLY A O 1
ATOM 2779 N N . GLN A 1 378 ? 5.603 -17.447 -13.343 1.00 69.88 378 GLN A N 1
ATOM 2780 C CA . GLN A 1 378 ? 4.576 -17.341 -12.308 1.00 69.88 378 GLN A CA 1
ATOM 2781 C C . GLN A 1 378 ? 5.185 -16.972 -10.945 1.00 69.88 378 GLN A C 1
ATOM 2783 O O . GLN A 1 378 ? 6.342 -17.281 -10.665 1.00 69.88 378 GLN A O 1
ATOM 2788 N N . GLY A 1 379 ? 4.393 -16.336 -10.074 1.00 63.91 379 GLY A N 1
ATOM 2789 C CA . GLY A 1 379 ? 4.794 -16.069 -8.686 1.00 63.91 379 GLY A CA 1
ATOM 2790 C C . GLY A 1 379 ? 5.763 -14.896 -8.505 1.00 63.91 379 GLY A C 1
ATOM 2791 O O . GLY A 1 379 ? 6.684 -14.980 -7.695 1.00 63.91 379 GLY A O 1
ATOM 2792 N N . ILE A 1 380 ? 5.560 -13.796 -9.238 1.00 74.44 380 ILE A N 1
ATOM 2793 C CA . ILE A 1 380 ? 6.355 -12.571 -9.082 1.00 74.44 380 ILE A CA 1
ATOM 2794 C C . ILE A 1 380 ? 6.209 -12.052 -7.647 1.00 74.44 380 ILE A C 1
ATOM 2796 O O . ILE A 1 380 ? 5.173 -11.521 -7.246 1.00 74.44 380 ILE A O 1
ATOM 2800 N N . SER A 1 381 ? 7.262 -12.224 -6.851 1.00 68.25 381 SER A N 1
ATOM 2801 C CA . SER A 1 381 ? 7.257 -11.839 -5.445 1.00 68.25 381 SER A CA 1
ATOM 2802 C C . SER A 1 381 ? 7.177 -10.317 -5.288 1.00 68.25 381 SER A C 1
ATOM 2804 O O . SER A 1 381 ? 7.649 -9.536 -6.116 1.00 68.25 381 SER A O 1
ATOM 2806 N N . GLY A 1 382 ? 6.643 -9.854 -4.159 1.00 59.41 382 GLY A N 1
ATOM 2807 C CA . GLY A 1 382 ? 6.719 -8.436 -3.801 1.00 59.41 382 GLY A CA 1
ATOM 2808 C C . GLY A 1 382 ? 8.134 -7.954 -3.451 1.00 59.41 382 GLY A C 1
ATOM 2809 O O . GLY A 1 382 ? 8.357 -6.752 -3.360 1.00 59.41 382 GLY A O 1
ATOM 2810 N N . PHE A 1 383 ? 9.094 -8.866 -3.274 1.00 59.88 383 PHE A N 1
ATOM 2811 C CA . PHE A 1 383 ? 10.438 -8.584 -2.773 1.00 59.88 383 PHE A CA 1
ATOM 2812 C C . PHE A 1 383 ? 11.479 -9.269 -3.647 1.00 59.88 383 PHE A C 1
ATOM 2814 O O . PHE A 1 383 ? 11.447 -10.488 -3.784 1.00 59.88 383 PHE A O 1
ATOM 2821 N N . TYR A 1 384 ? 12.413 -8.500 -4.204 1.00 53.03 384 TYR A N 1
ATOM 2822 C CA . TYR A 1 384 ? 13.472 -9.065 -5.042 1.00 53.03 384 TYR A CA 1
ATOM 2823 C C . TYR A 1 384 ? 14.323 -10.105 -4.290 1.00 53.03 384 TYR A C 1
ATOM 2825 O O . TYR A 1 384 ? 14.624 -11.163 -4.831 1.00 53.03 384 TYR A O 1
ATOM 2833 N N . ASP A 1 385 ? 14.600 -9.853 -3.007 1.00 52.91 385 ASP A N 1
ATOM 2834 C CA . ASP A 1 385 ? 15.503 -10.659 -2.176 1.00 52.91 385 ASP A CA 1
ATOM 2835 C C . ASP A 1 385 ? 14.775 -11.695 -1.296 1.00 52.91 385 ASP A C 1
ATOM 2837 O O . ASP A 1 385 ? 15.222 -12.005 -0.195 1.00 52.91 385 ASP A O 1
ATOM 2841 N N . SER A 1 386 ? 13.622 -12.226 -1.723 1.00 47.31 386 SER A N 1
ATOM 2842 C CA . SER A 1 386 ? 12.892 -13.240 -0.936 1.00 47.31 386 SER A CA 1
ATOM 2843 C C . SER A 1 386 ? 13.603 -14.594 -0.854 1.00 47.31 386 SER A C 1
ATOM 2845 O O . SER A 1 386 ? 13.129 -15.485 -0.150 1.00 47.31 386 SER A O 1
ATOM 2847 N N . GLN A 1 387 ? 14.730 -14.769 -1.548 1.00 39.62 387 GLN A N 1
ATOM 2848 C CA . GLN A 1 387 ? 15.651 -15.841 -1.205 1.00 39.62 387 GLN A CA 1
ATOM 2849 C C . GLN A 1 387 ? 16.391 -15.422 0.060 1.00 39.62 387 GLN A C 1
ATOM 2851 O O . GLN A 1 387 ? 17.273 -14.565 0.030 1.00 39.62 387 GLN A O 1
ATOM 2856 N N . ALA A 1 388 ? 15.980 -16.012 1.184 1.00 29.34 388 ALA A N 1
ATOM 2857 C CA . ALA A 1 388 ? 16.784 -15.997 2.391 1.00 29.34 388 ALA A CA 1
ATOM 2858 C C . ALA A 1 388 ? 18.223 -16.359 1.991 1.00 29.34 388 ALA A C 1
ATOM 2860 O O . ALA A 1 388 ? 18.404 -17.371 1.307 1.00 29.34 388 ALA A O 1
ATOM 2861 N N . PRO A 1 389 ? 19.243 -15.566 2.363 1.00 31.50 389 PRO A N 1
ATOM 2862 C CA . PRO A 1 389 ? 20.592 -16.084 2.287 1.00 31.50 389 PRO A CA 1
ATOM 2863 C C . PRO A 1 389 ? 20.602 -17.355 3.135 1.00 31.50 389 PRO A C 1
ATOM 2865 O O . PRO A 1 389 ? 20.190 -17.329 4.299 1.00 31.50 389 PRO A O 1
ATOM 2868 N N . THR A 1 390 ? 21.014 -18.472 2.541 1.00 27.67 390 THR A N 1
ATOM 2869 C CA . THR A 1 390 ? 21.550 -19.581 3.321 1.00 27.67 390 THR A CA 1
ATOM 2870 C C . THR A 1 390 ? 22.599 -18.968 4.237 1.00 27.67 390 THR A C 1
ATOM 2872 O O . THR A 1 390 ? 23.545 -18.335 3.769 1.00 27.67 390 THR A O 1
ATOM 2875 N N . LEU A 1 391 ? 22.331 -19.019 5.540 1.00 28.89 391 LEU A N 1
ATOM 2876 C CA . LEU A 1 391 ? 23.319 -18.698 6.555 1.00 28.89 391 LEU A CA 1
ATOM 2877 C C . LEU A 1 391 ? 24.396 -19.779 6.431 1.00 28.89 391 LEU A C 1
ATOM 2879 O O . LEU A 1 391 ? 24.194 -20.878 6.942 1.00 28.89 391 LEU A O 1
ATOM 2883 N N . ASP A 1 392 ? 25.460 -19.479 5.690 1.00 31.31 392 ASP A N 1
ATOM 2884 C CA . ASP A 1 392 ? 26.748 -20.157 5.839 1.00 31.31 392 ASP A CA 1
ATOM 2885 C C . ASP A 1 392 ? 27.532 -19.499 6.980 1.00 31.31 392 ASP A C 1
ATOM 2887 O O . ASP A 1 392 ? 27.595 -18.242 7.009 1.00 31.31 392 ASP A O 1
#

Solvent-accessible surface area (backbone atoms only — not comparable to full-atom values): 24545 Å² total; per-residue (Å²): 135,87,84,88,86,84,85,88,80,90,84,87,82,91,83,86,88,82,88,83,88,82,90,87,88,86,83,88,84,85,83,90,80,79,92,76,91,79,83,79,81,82,75,84,78,76,79,80,80,88,68,83,80,77,79,83,76,90,81,81,88,79,93,80,84,92,75,94,80,90,77,90,81,83,81,82,75,70,87,79,72,90,71,80,67,47,79,46,68,68,45,90,87,80,73,79,54,85,49,56,59,65,60,42,48,52,55,50,63,71,50,71,49,30,31,36,53,31,71,54,45,56,50,27,45,44,51,54,50,52,32,56,45,55,69,45,59,61,35,34,37,31,76,45,36,64,48,50,50,68,68,51,52,52,49,29,54,54,49,32,45,75,66,19,39,32,33,37,38,37,82,48,65,52,66,79,36,71,42,32,33,44,21,39,94,50,17,54,20,52,43,44,46,53,48,54,53,52,51,50,51,51,26,49,77,74,75,49,60,89,40,50,51,29,41,44,51,31,37,65,56,76,80,49,96,45,59,38,55,52,35,37,58,77,69,66,44,42,36,61,42,30,78,47,63,31,30,71,67,54,48,31,53,39,23,54,64,60,72,45,79,68,45,81,59,75,89,79,63,53,52,68,41,30,42,42,77,61,47,59,66,48,62,68,58,38,49,38,48,42,53,42,50,49,57,62,49,67,44,71,57,74,94,66,50,88,74,64,77,84,87,74,85,82,90,80,88,80,94,76,92,75,80,89,71,80,74,77,76,82,70,26,70,36,59,60,70,49,67,28,43,62,99,55,39,35,38,39,22,44,37,76,55,78,88,45,52,64,58,53,52,50,50,32,43,76,53,69,42,63,86,46,46,80,44,73,44,81,81,82,65,72,43,80,72,72,66,71,75,79,88,124

pLDDT: mean 72.52, std 28.95, range [23.23, 98.62]

Organism: NCBI:txid167968

Secondary struc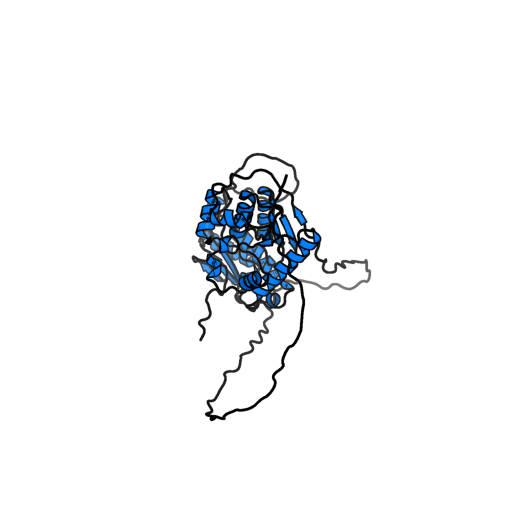ture (DSSP, 8-state):
-----PPPPP------------------------------PPP-----------------------------------PPP-PPPEEE--------GGGS-HHHHHHHHTS-SEEEE--SSHHHHHHHHHHHHTT--EEEEEEESTTS-HHHHHHHHHHHHHTT--EEEEE--GGGSHHHHTT-TTHHHHHHHHHHHHHHHHHHHTT-TTSEEE----GGGGGS--HHHHHHHHTT-B-HHHHTT--HHHHHHHHHHTT-S-TTPPP---GGGGBPTT----HHHHHHHHHHHHHHHT---GGGGGG-------------------------TT-SEEEEEESEEEEEES---HHHHHHHHHHHHHTT-TTPEEEE-S---S-TT-S-----

Sequence (392 aa):
MGARAAPARFFYGAVAPHAHAPSFRNAREKPEERQRGIRGAPEERQYHMTHKHHFTKARGGAAVSATEDAPATGFTETPQALSPAQYLPQAQGLAPAQALPQELARRLRALPPLVVAFSGGIDSRFLSHAALLSGCDVLAVHARGPHIPAGESAHALAWARRRGLPLLVVDFDPLSLPEVATNSRQRCYACKTGLLAAIGAALAEVGQQGRIVCDGSNADDLVAFRPGLRALQEAGVVSPLAESGMDKAAIRAAARATGLDDPDQRARPCLLTRLAYGLEPDADVLAGLAAAEEALAGLVLPQFSEKAPAAAGAAHGEDVAGHGAEAEKIVSPLGDLRLRLTPAPVLQVEALPPELAGRVQEILAQHGFTNCELRVGQGISGFYDSQAPTLD

Radius of gyration: 28.51 Å; Cα contacts (8 Å, |Δi|>4): 503; chains: 1; bounding box: 87×66×100 Å

Foldseek 3Di:
DDDDDDDDDDDDDDDDDDDDDDDDDDDDDDDDDDDDDDDDDDDDPPPPPPDDPDPDDDDDDDDDDDDDDDDDDPPPDDPDDFDAKDKDFFDDDFDALPLDDPQLLVLLLPFAQAEEAAQLDLLSLLNQNNNVNSVHNYEYEYEDELQHQPVSVVNRVVSCHVRGHIYIYFYDYLCPPPCQQQLAPLSLLSSLLRVVVRVCVNCVVVVNNVHAYEYSDAQVNVVDDDSNVVNCVVVVHHYSRNVSRNDLVNSLVSCVSRVNPPSVDDDDGTLSQQEDRRPRDDSLNSNLQSQLQVVQQPDDQPVPPPPDDPPDDDDDDDDDDDDDDPPPPPGRPQHDWGWHPPVAIEIETQDDDPRCPVVSQVSCVVSPRHPYHYHHHPDPDSHPPVPDPPPD

Nearest PDB structures (foldseek):
  5udt-assembly1_C  TM=8.047E-01  e=1.438E-15  Lactiplantibacillus plantarum WCFS1
  5unm-assembly1_F  TM=8.067E-01  e=7.708E-15  Lactiplantibacillus plantarum
  6b2o-assembly1_F  TM=7.655E-01  e=6.479E-15  Lactiplantibacillus plantarum
  6utq-assembly1_A  TM=7.618E-01  e=1.476E-13  Lactiplantibacillus plantarum
  6utr-assembly1_D  TM=7.803E-01  e=3.321E-13  Lactiplantibacillus plantarum